Protein AF-A0A1Y1KLH3-F1 (afdb_monomer_lite)

InterPro domains:
  IPR052628 Cilia- and flagella-associated protein 70 [PTHR44314] (50-408)

Structure (mmCIF, N/CA/C/O backbone):
data_AF-A0A1Y1KLH3-F1
#
_entry.id   AF-A0A1Y1KLH3-F1
#
loop_
_atom_site.group_PDB
_atom_site.id
_atom_site.type_symbol
_atom_site.label_atom_id
_atom_site.label_alt_id
_atom_site.label_comp_id
_atom_site.label_asym_id
_atom_site.label_entity_id
_atom_site.label_seq_id
_atom_site.pdbx_PDB_ins_code
_atom_site.Cartn_x
_atom_site.Cartn_y
_atom_site.Cartn_z
_atom_site.occupancy
_atom_site.B_iso_or_equiv
_atom_site.auth_seq_id
_atom_site.auth_comp_id
_atom_site.auth_asym_id
_atom_site.auth_atom_id
_atom_site.pdbx_PDB_model_num
ATOM 1 N N . MET A 1 1 ? 66.910 -2.170 -11.021 1.00 32.34 1 MET A N 1
ATOM 2 C CA . MET A 1 1 ? 67.326 -0.938 -10.334 1.00 32.34 1 MET A CA 1
ATOM 3 C C . MET A 1 1 ? 66.246 0.091 -10.600 1.00 32.34 1 MET A C 1
ATOM 5 O O . MET A 1 1 ? 66.167 0.586 -11.711 1.00 32.34 1 MET A O 1
ATOM 9 N N . ASP A 1 2 ? 65.198 0.108 -9.778 1.00 28.59 2 ASP A N 1
ATOM 10 C CA . ASP A 1 2 ? 65.168 0.787 -8.463 1.00 28.59 2 ASP A CA 1
ATOM 11 C C . ASP A 1 2 ? 64.996 2.300 -8.695 1.00 28.59 2 ASP A C 1
ATOM 13 O O . ASP A 1 2 ? 65.744 2.877 -9.467 1.00 28.59 2 ASP A O 1
ATOM 17 N N . GLN A 1 3 ? 64.039 3.020 -8.113 1.00 29.33 3 GLN A N 1
ATOM 18 C CA . GLN A 1 3 ? 63.493 2.872 -6.771 1.00 29.33 3 GLN A CA 1
ATOM 19 C C . GLN A 1 3 ? 62.225 3.737 -6.612 1.00 29.33 3 GLN A C 1
ATOM 21 O O . GLN A 1 3 ? 62.131 4.836 -7.158 1.00 29.33 3 GLN A O 1
ATOM 26 N N . LEU A 1 4 ? 61.281 3.237 -5.811 1.00 32.41 4 LEU A N 1
ATOM 27 C CA . LEU A 1 4 ? 60.294 4.025 -5.057 1.00 32.41 4 LEU A CA 1
ATOM 28 C C . LEU A 1 4 ? 60.986 5.037 -4.118 1.00 32.41 4 LEU A C 1
ATOM 30 O O . LEU A 1 4 ? 62.151 4.854 -3.768 1.00 32.41 4 LEU A O 1
ATOM 34 N N . PRO A 1 5 ? 60.241 6.038 -3.618 1.00 34.78 5 PRO A N 1
ATOM 35 C CA . PRO A 1 5 ? 59.767 5.963 -2.222 1.00 34.78 5 PRO A CA 1
ATOM 36 C C . PRO A 1 5 ? 58.268 6.346 -2.118 1.00 34.78 5 PRO A C 1
ATOM 38 O O . PRO A 1 5 ? 57.816 7.262 -2.794 1.00 34.78 5 PRO A O 1
ATOM 41 N N . ALA A 1 6 ? 57.374 5.584 -1.460 1.00 30.11 6 ALA A N 1
ATOM 42 C CA . ALA A 1 6 ? 57.171 5.427 -0.002 1.00 30.11 6 ALA A CA 1
ATOM 43 C C . ALA A 1 6 ? 57.087 6.788 0.722 1.00 30.11 6 ALA A C 1
ATOM 45 O O . ALA A 1 6 ? 58.003 7.583 0.603 1.00 30.11 6 ALA A O 1
ATOM 46 N N . ARG A 1 7 ? 56.103 7.164 1.540 1.00 26.94 7 ARG A N 1
ATOM 47 C CA . ARG A 1 7 ? 54.938 6.568 2.218 1.00 26.94 7 ARG A CA 1
ATOM 48 C C . ARG A 1 7 ? 54.179 7.785 2.783 1.00 26.94 7 ARG A C 1
ATOM 50 O O . ARG A 1 7 ? 54.850 8.698 3.250 1.00 26.94 7 ARG A O 1
ATOM 57 N N . LEU A 1 8 ? 52.850 7.761 2.882 1.00 26.52 8 LEU A N 1
ATOM 58 C CA . LEU A 1 8 ? 52.146 8.435 3.983 1.00 26.52 8 LEU A CA 1
ATOM 59 C C . LEU A 1 8 ? 50.804 7.731 4.242 1.00 26.52 8 LEU A C 1
ATOM 61 O O . LEU A 1 8 ? 49.908 7.725 3.407 1.00 26.52 8 LEU A O 1
ATOM 65 N N . SER A 1 9 ? 50.798 7.071 5.403 1.00 26.22 9 SER A N 1
ATOM 66 C CA . SER A 1 9 ? 49.695 6.659 6.281 1.00 26.22 9 SER A CA 1
ATOM 67 C C . SER A 1 9 ? 48.450 5.991 5.688 1.00 26.22 9 SER A C 1
ATOM 69 O O . SER A 1 9 ? 47.533 6.635 5.187 1.00 26.22 9 SER A O 1
ATOM 71 N N . GLN A 1 10 ? 48.382 4.679 5.936 1.00 31.23 10 GLN A N 1
ATOM 72 C CA . GLN A 1 10 ? 47.154 4.000 6.344 1.00 31.23 10 GLN A CA 1
ATOM 73 C C . GLN A 1 10 ? 46.520 4.775 7.507 1.00 31.23 10 GLN A C 1
ATOM 75 O O . GLN A 1 10 ? 47.173 4.926 8.532 1.00 31.23 10 GLN A O 1
ATOM 80 N N . ASP A 1 11 ? 45.314 5.303 7.298 1.00 27.31 11 ASP A N 1
ATOM 81 C CA . ASP A 1 11 ? 44.226 5.409 8.283 1.00 27.31 11 ASP A CA 1
ATOM 82 C C . ASP A 1 11 ? 43.043 6.149 7.638 1.00 27.31 11 ASP A C 1
ATOM 84 O O . ASP A 1 11 ? 42.885 7.358 7.766 1.00 27.31 11 ASP A O 1
ATOM 88 N N . ALA A 1 12 ? 42.227 5.403 6.892 1.00 27.94 12 ALA A N 1
ATOM 89 C CA . ALA A 1 12 ? 40.835 5.744 6.579 1.00 27.94 12 ALA A CA 1
ATOM 90 C C . ALA A 1 12 ? 40.144 4.494 6.011 1.00 27.94 12 ALA A C 1
ATOM 92 O O . ALA A 1 12 ? 39.713 4.446 4.861 1.00 27.94 12 ALA A O 1
ATOM 93 N N . LEU A 1 13 ? 40.102 3.429 6.814 1.00 29.47 13 LEU A N 1
ATOM 94 C CA . LEU A 1 13 ? 39.144 2.355 6.588 1.00 29.47 13 LEU A CA 1
ATOM 95 C C . LEU A 1 13 ? 37.762 2.871 7.019 1.00 29.47 13 LEU A C 1
ATOM 97 O O . LEU A 1 13 ? 37.633 3.420 8.109 1.00 29.47 13 LEU A O 1
ATOM 101 N N . ALA A 1 14 ? 36.760 2.609 6.177 1.00 31.09 14 ALA A N 1
ATOM 102 C CA . ALA A 1 14 ? 35.336 2.927 6.310 1.00 31.09 14 ALA A CA 1
ATOM 103 C C . ALA A 1 14 ? 34.911 4.323 5.828 1.00 31.09 14 ALA A C 1
ATOM 105 O O . ALA A 1 14 ? 34.965 5.297 6.571 1.00 31.09 14 ALA A O 1
ATOM 106 N N . THR A 1 15 ? 34.360 4.391 4.611 1.00 25.42 15 THR A N 1
ATOM 107 C CA . THR A 1 15 ? 33.087 5.091 4.345 1.00 25.42 15 THR A CA 1
ATOM 108 C C . THR A 1 15 ? 32.555 4.785 2.938 1.00 25.42 15 THR A C 1
ATOM 110 O O . THR A 1 15 ? 33.293 4.806 1.963 1.00 25.42 15 THR A O 1
ATOM 113 N N . SER A 1 16 ? 31.261 4.443 2.906 1.00 27.92 16 SER A N 1
ATOM 114 C CA . SER A 1 16 ? 30.306 4.448 1.784 1.00 27.92 16 SER A CA 1
ATOM 115 C C . SER A 1 16 ? 30.758 3.933 0.412 1.00 27.92 16 SER A C 1
ATOM 117 O O . SER A 1 16 ? 31.336 4.659 -0.391 1.00 27.92 16 SER A O 1
ATOM 119 N N . SER A 1 17 ? 30.324 2.718 0.066 1.00 27.53 17 SER A N 1
ATOM 120 C CA . SER A 1 17 ? 30.142 2.328 -1.333 1.00 27.53 17 SER A CA 1
ATOM 121 C C . SER A 1 17 ? 28.955 3.103 -1.924 1.00 27.53 17 SER A C 1
ATOM 123 O O . SER A 1 17 ? 27.822 2.617 -1.925 1.00 27.53 17 SER A O 1
ATOM 125 N N . GLU A 1 18 ? 29.195 4.328 -2.390 1.00 30.38 18 GLU A N 1
ATOM 126 C CA . GLU A 1 18 ? 28.301 4.979 -3.345 1.00 30.38 18 GLU A CA 1
ATOM 127 C C . GLU A 1 18 ? 28.309 4.136 -4.621 1.00 30.38 18 GLU A C 1
ATOM 129 O O . GLU A 1 18 ? 29.316 4.026 -5.317 1.00 30.38 18 GLU A O 1
ATOM 134 N N . THR A 1 19 ? 27.193 3.461 -4.891 1.00 28.53 19 THR A N 1
ATOM 135 C CA . THR A 1 19 ? 26.991 2.792 -6.175 1.00 28.53 19 THR A CA 1
ATOM 136 C C . THR A 1 19 ? 26.714 3.894 -7.187 1.00 28.53 19 THR A C 1
ATOM 138 O O . THR A 1 19 ? 25.603 4.414 -7.259 1.00 28.53 19 THR A O 1
ATOM 141 N N . THR A 1 20 ? 27.749 4.317 -7.910 1.00 26.41 20 THR A N 1
ATOM 142 C CA . THR A 1 20 ? 27.606 5.214 -9.054 1.00 26.41 20 THR A CA 1
ATOM 143 C C . THR A 1 20 ? 26.758 4.490 -10.096 1.00 26.41 20 THR A C 1
ATOM 145 O O . THR A 1 20 ? 27.135 3.423 -10.576 1.00 26.41 20 THR A O 1
ATOM 148 N N . ILE A 1 21 ? 25.577 5.029 -10.402 1.00 34.28 21 ILE A N 1
ATOM 149 C CA . ILE A 1 21 ? 24.768 4.546 -11.521 1.00 34.28 21 ILE A CA 1
ATOM 150 C C . ILE A 1 21 ? 25.552 4.900 -12.786 1.00 34.28 21 ILE A C 1
ATOM 152 O O . ILE A 1 21 ? 25.691 6.079 -13.118 1.00 34.28 21 ILE A O 1
ATOM 156 N N . ASN A 1 22 ? 26.118 3.885 -13.441 1.00 31.39 22 ASN A N 1
ATOM 157 C CA . ASN A 1 22 ? 26.704 4.041 -14.766 1.00 31.39 22 ASN A CA 1
ATOM 158 C C . ASN A 1 22 ? 25.605 4.493 -15.739 1.00 31.39 22 ASN A C 1
ATOM 160 O O . ASN A 1 22 ? 24.444 4.109 -15.596 1.00 31.39 22 ASN A O 1
ATOM 164 N N . LEU A 1 23 ? 25.996 5.375 -16.655 1.00 33.44 23 LEU A N 1
ATOM 165 C CA . LEU A 1 23 ? 25.188 6.086 -17.647 1.00 33.44 23 LEU A CA 1
ATOM 166 C C . LEU A 1 23 ? 23.899 5.341 -18.064 1.00 33.44 23 LEU A C 1
ATOM 168 O O . LEU A 1 23 ? 23.960 4.268 -18.655 1.00 33.44 23 LEU A O 1
ATOM 172 N N . ILE A 1 24 ? 22.731 5.931 -17.780 1.00 41.59 24 ILE A N 1
ATOM 173 C CA . ILE A 1 24 ? 21.457 5.497 -18.370 1.00 41.59 24 ILE A CA 1
ATOM 174 C C . ILE A 1 24 ? 21.301 6.261 -19.682 1.00 41.59 24 ILE A C 1
ATOM 176 O O . ILE A 1 24 ? 21.018 7.462 -19.668 1.00 41.59 24 ILE A O 1
ATOM 180 N N . GLU A 1 25 ? 21.476 5.582 -20.811 1.00 38.91 25 GLU A N 1
ATOM 181 C CA . GLU A 1 25 ? 21.142 6.165 -22.107 1.00 38.91 25 GLU A CA 1
ATOM 182 C C . GLU A 1 25 ? 19.644 5.985 -22.374 1.00 38.91 25 GLU A C 1
ATOM 184 O O . GLU A 1 25 ? 19.111 4.873 -22.353 1.00 38.91 25 GLU A O 1
ATOM 189 N N . VAL A 1 26 ? 18.946 7.105 -22.580 1.00 40.72 26 VAL A N 1
ATOM 190 C CA . VAL A 1 26 ? 17.508 7.142 -22.865 1.00 40.72 26 VAL A CA 1
ATOM 191 C C . VAL A 1 26 ? 17.317 7.650 -24.287 1.00 40.72 26 VAL A C 1
ATOM 193 O O . VAL A 1 26 ? 17.468 8.844 -24.555 1.00 40.72 26 VAL A O 1
ATOM 196 N N . PHE A 1 27 ? 16.951 6.757 -25.203 1.00 32.97 27 PHE A N 1
ATOM 197 C CA . PHE A 1 27 ? 16.643 7.128 -26.582 1.00 32.97 27 PHE A CA 1
ATOM 198 C C . PHE A 1 27 ? 15.132 7.280 -26.749 1.00 32.97 27 PHE A C 1
ATOM 200 O O . PHE A 1 27 ? 14.382 6.318 -26.594 1.00 32.97 27 PHE A O 1
ATOM 207 N N . ALA A 1 28 ? 14.673 8.488 -27.086 1.00 37.94 28 ALA A N 1
ATOM 208 C CA . ALA A 1 28 ? 13.273 8.757 -27.403 1.00 37.94 28 ALA A CA 1
ATOM 209 C C . ALA A 1 28 ? 13.101 8.954 -28.915 1.00 37.94 28 ALA A C 1
ATOM 211 O O . ALA A 1 28 ? 13.566 9.947 -29.481 1.00 37.94 28 ALA A O 1
ATOM 212 N N . LYS A 1 29 ? 12.400 8.032 -29.585 1.00 33.22 29 LYS A N 1
ATOM 213 C CA . LYS A 1 29 ? 12.026 8.201 -30.998 1.00 33.22 29 LYS A CA 1
ATOM 214 C C . LYS A 1 29 ? 10.628 8.808 -31.081 1.00 33.22 29 LYS A C 1
ATOM 216 O O . LYS A 1 29 ? 9.648 8.205 -30.653 1.00 33.22 29 LYS A O 1
ATOM 221 N N . ARG A 1 30 ? 10.527 10.009 -31.657 1.00 37.06 30 ARG A N 1
ATOM 222 C CA . ARG A 1 30 ? 9.249 10.695 -31.891 1.00 37.06 30 ARG A CA 1
ATOM 223 C C . ARG A 1 30 ? 8.631 10.194 -33.197 1.00 37.06 30 ARG A C 1
ATOM 225 O O . ARG A 1 30 ? 9.061 10.594 -34.274 1.00 37.06 30 ARG A O 1
ATOM 232 N N . THR A 1 31 ? 7.623 9.334 -33.123 1.00 34.75 31 THR A N 1
ATOM 233 C CA . THR A 1 31 ? 6.789 8.979 -34.282 1.00 34.75 31 THR A CA 1
ATOM 234 C C . THR A 1 31 ? 5.612 9.945 -34.351 1.00 34.75 31 THR A C 1
ATOM 236 O O . THR A 1 31 ? 4.613 9.770 -33.664 1.00 34.75 31 THR A O 1
ATOM 239 N N . PHE A 1 32 ? 5.756 11.009 -35.140 1.00 34.28 32 PHE A N 1
ATOM 240 C CA . PHE A 1 32 ? 4.651 11.903 -35.488 1.00 34.28 32 PHE A CA 1
ATOM 241 C C . PHE A 1 32 ? 4.215 11.554 -36.911 1.00 34.28 32 PHE A C 1
ATOM 243 O O . PHE A 1 32 ? 4.835 12.006 -37.873 1.00 34.28 32 PHE A O 1
ATOM 250 N N . ASP A 1 33 ? 3.190 10.716 -37.055 1.00 35.91 33 ASP A N 1
ATOM 251 C CA . ASP A 1 33 ? 2.616 10.450 -38.371 1.00 35.91 33 ASP A CA 1
ATOM 252 C C . ASP A 1 33 ? 1.603 11.550 -38.713 1.00 35.91 33 ASP A C 1
ATOM 254 O O . ASP A 1 33 ? 0.458 11.553 -38.267 1.00 35.91 33 ASP A O 1
ATOM 258 N N . ARG A 1 34 ? 2.061 12.553 -39.468 1.00 37.28 34 ARG A N 1
ATOM 259 C CA . ARG A 1 34 ? 1.214 13.658 -39.946 1.00 37.28 34 ARG A CA 1
ATOM 260 C C . ARG A 1 34 ? 0.210 13.222 -41.016 1.00 37.28 34 ARG A C 1
ATOM 262 O O . ARG A 1 34 ? -0.675 14.008 -41.343 1.00 37.28 34 ARG A O 1
ATOM 269 N N . SER A 1 35 ? 0.332 12.015 -41.572 1.00 36.53 35 SER A N 1
ATOM 270 C CA . SER A 1 35 ? -0.517 11.573 -42.683 1.00 36.53 35 SER A CA 1
ATOM 271 C C . SER A 1 35 ? -1.963 11.266 -42.269 1.00 36.53 35 SER A C 1
ATOM 273 O O . SER A 1 35 ? -2.850 11.289 -43.116 1.00 36.53 35 SER A O 1
ATOM 275 N N . ALA A 1 36 ? -2.231 11.087 -40.970 1.00 37.06 36 ALA A N 1
ATOM 276 C CA . ALA A 1 36 ? -3.568 10.801 -40.444 1.00 37.06 36 ALA A CA 1
ATOM 277 C C . ALA A 1 36 ? -4.489 12.036 -40.298 1.00 37.06 36 ALA A C 1
ATOM 279 O O . ALA A 1 36 ? -5.668 11.877 -39.999 1.00 37.06 36 ALA A O 1
ATOM 280 N N . PHE A 1 37 ? -3.984 13.259 -40.517 1.00 35.78 37 PHE A N 1
ATOM 281 C CA . PHE A 1 37 ? -4.753 14.509 -40.357 1.00 35.78 37 PHE A CA 1
ATOM 282 C C . PHE A 1 37 ? -5.244 15.134 -41.671 1.00 35.78 37 PHE A C 1
ATOM 284 O O . PHE A 1 37 ? -5.749 16.255 -41.665 1.00 35.78 37 PHE A O 1
ATOM 291 N N . VAL A 1 38 ? -5.135 14.433 -42.801 1.00 32.75 38 VAL A N 1
ATOM 292 C CA . VAL A 1 38 ? -5.710 14.906 -44.067 1.00 32.75 38 VAL A CA 1
ATOM 293 C C . VAL A 1 38 ? -7.005 14.150 -44.338 1.00 32.75 38 VAL A C 1
ATOM 295 O O . VAL A 1 38 ? -7.015 13.143 -45.038 1.00 32.75 38 VAL A O 1
ATOM 298 N N . THR A 1 39 ? -8.115 14.648 -43.797 1.00 31.14 39 THR A N 1
ATOM 299 C CA . THR A 1 39 ? -9.421 14.440 -44.430 1.00 31.14 39 THR A CA 1
ATOM 300 C C . THR A 1 39 ? -9.642 15.596 -45.409 1.00 31.14 39 THR A C 1
ATOM 302 O O . THR A 1 39 ? -9.711 16.753 -44.989 1.00 31.14 39 THR A O 1
ATOM 305 N N . PRO A 1 40 ? -9.672 15.342 -46.728 1.00 39.19 40 PRO A N 1
ATOM 306 C CA . PRO A 1 40 ? -10.106 16.341 -47.684 1.00 39.19 40 PRO A CA 1
ATOM 307 C C . PRO A 1 40 ? -11.640 16.407 -47.657 1.00 39.19 40 PRO A C 1
ATOM 309 O O . PRO A 1 40 ? -12.305 15.394 -47.476 1.00 39.19 40 PRO A O 1
ATOM 312 N N . GLU A 1 41 ? -12.173 17.604 -47.891 1.00 40.66 41 GLU A N 1
ATOM 313 C CA . GLU A 1 41 ? -13.590 17.882 -48.167 1.00 40.66 41 GLU A CA 1
ATOM 314 C C . GLU A 1 41 ? -14.547 17.912 -46.968 1.00 40.66 41 GLU A C 1
ATOM 316 O O . GLU A 1 41 ? -15.240 16.954 -46.657 1.00 40.66 41 GLU A O 1
ATOM 321 N N . CYS A 1 42 ? -14.696 19.102 -46.387 1.00 31.67 42 CYS A N 1
ATOM 322 C CA . CYS A 1 42 ? -16.004 19.738 -46.207 1.00 31.67 42 CYS A CA 1
ATOM 323 C C . CYS A 1 42 ? -15.769 21.176 -45.749 1.00 31.67 42 CYS A C 1
ATOM 325 O O . CYS A 1 42 ? -15.342 21.380 -44.628 1.00 31.67 42 CYS A O 1
ATOM 327 N N . TYR A 1 43 ? -15.962 22.146 -46.643 1.00 30.94 43 TYR A N 1
ATOM 328 C CA . TYR A 1 43 ? -16.496 23.495 -46.395 1.00 30.94 43 TYR A CA 1
ATOM 329 C C . TYR A 1 43 ? -16.278 24.310 -47.674 1.00 30.94 43 TYR A C 1
ATOM 331 O O . TYR A 1 43 ? -15.215 24.876 -47.925 1.00 30.94 43 TYR A O 1
ATOM 339 N N . GLN A 1 44 ? -17.304 24.334 -48.525 1.00 33.78 44 GLN A N 1
ATOM 340 C CA . GLN A 1 44 ? -17.384 25.287 -49.626 1.00 33.78 44 GLN A CA 1
ATOM 341 C C . GLN A 1 44 ? -17.462 26.702 -49.037 1.00 33.78 44 GLN A C 1
ATOM 343 O O . GLN A 1 44 ? -18.360 27.014 -48.257 1.00 33.78 44 GLN A O 1
ATOM 348 N N . SER A 1 45 ? -16.505 27.555 -49.395 1.00 31.69 45 SER A N 1
ATOM 349 C CA . SER A 1 45 ? -16.466 28.957 -48.976 1.00 31.69 45 SER A CA 1
ATOM 350 C C . SER A 1 45 ? -17.485 29.802 -49.751 1.00 31.69 45 SER A C 1
ATOM 352 O O . SER A 1 45 ? -17.523 29.712 -50.982 1.00 31.69 45 SER A O 1
ATOM 354 N N . PRO A 1 46 ? -18.197 30.750 -49.117 1.00 36.03 46 PRO A N 1
ATOM 355 C CA . PRO A 1 46 ? -18.645 31.944 -49.802 1.00 36.03 46 PRO A CA 1
ATOM 356 C C . PRO A 1 46 ? -17.559 33.024 -49.709 1.00 36.03 46 PRO A C 1
ATOM 358 O O . PRO A 1 46 ? -17.141 33.452 -48.639 1.00 36.03 46 PRO A O 1
ATOM 361 N N . ARG A 1 47 ? -17.105 33.418 -50.896 1.00 37.41 47 ARG A N 1
ATOM 362 C CA . ARG A 1 47 ? -16.429 34.661 -51.294 1.00 37.41 47 ARG A CA 1
ATOM 363 C C . ARG A 1 47 ? -16.229 35.738 -50.210 1.00 37.41 47 ARG A C 1
ATOM 365 O O . ARG A 1 47 ? -17.177 36.389 -49.792 1.00 37.41 47 ARG A O 1
ATOM 372 N N . GLY A 1 48 ? -14.954 36.084 -50.017 1.00 38.66 48 GLY A N 1
ATOM 373 C CA . GLY A 1 48 ? -14.503 37.477 -50.009 1.00 38.66 48 GLY A CA 1
ATOM 374 C C . GLY A 1 48 ? -14.339 38.153 -48.650 1.00 38.66 48 GLY A C 1
ATOM 375 O O . GLY A 1 48 ? -15.218 38.885 -48.219 1.00 38.66 48 GLY A O 1
ATOM 376 N N . SER A 1 49 ? -13.140 38.065 -48.079 1.00 32.22 49 SER A N 1
ATOM 377 C CA . SER A 1 49 ? -12.497 39.167 -47.351 1.00 32.22 49 SER A CA 1
ATOM 378 C C . SER A 1 49 ? -11.011 38.847 -47.145 1.00 32.22 49 SER A C 1
ATOM 380 O O . SER A 1 49 ? -10.575 37.703 -47.243 1.00 32.22 49 SER A O 1
ATOM 382 N N . LYS A 1 50 ? -10.216 39.909 -47.030 1.00 35.06 50 LYS A N 1
ATOM 383 C CA . LYS A 1 50 ? -8.756 39.956 -47.168 1.00 35.06 50 LYS A CA 1
ATOM 384 C C . LYS A 1 50 ? -8.038 39.000 -46.208 1.00 35.06 50 LYS A C 1
ATOM 386 O O . LYS A 1 50 ? -8.389 38.922 -45.039 1.00 35.06 50 LYS A O 1
ATOM 391 N N . SER A 1 51 ? -6.987 38.342 -46.700 1.00 37.47 51 SER A N 1
ATOM 392 C CA . SER A 1 51 ? -6.082 37.543 -45.875 1.00 37.47 51 SER A CA 1
ATOM 393 C C . SER A 1 51 ? -5.295 38.449 -44.924 1.00 37.47 51 SER A C 1
ATOM 395 O O . SER A 1 51 ? -4.261 39.010 -45.296 1.00 37.47 51 SER A O 1
ATOM 397 N N . GLU A 1 52 ? -5.754 38.580 -43.688 1.00 36.22 52 GLU A N 1
ATOM 398 C CA . GLU A 1 52 ? -4.843 38.855 -42.586 1.00 36.22 52 GLU A CA 1
ATOM 399 C C . GLU A 1 52 ? -4.109 37.550 -42.289 1.00 36.22 52 GLU A C 1
ATOM 401 O O . GLU A 1 52 ? -4.685 36.575 -41.810 1.00 36.22 52 GLU A O 1
ATOM 406 N N . LYS A 1 53 ? -2.820 37.508 -42.641 1.00 38.50 53 LYS A N 1
ATOM 407 C CA . LYS A 1 53 ? -1.903 36.526 -42.070 1.00 38.50 53 LYS A CA 1
ATOM 408 C C . LYS A 1 53 ? -1.847 36.811 -40.571 1.00 38.50 53 LYS A C 1
ATOM 410 O O . LYS A 1 53 ? -1.056 37.645 -40.140 1.00 38.50 53 LYS A O 1
ATOM 415 N N . SER A 1 54 ? -2.685 36.145 -39.780 1.00 39.53 54 SER A N 1
ATOM 416 C CA . SER A 1 54 ? -2.435 36.032 -38.350 1.00 39.53 54 SER A CA 1
ATOM 417 C C . SER A 1 54 ? -1.237 35.097 -38.196 1.00 39.53 54 SER A C 1
ATOM 419 O O . SER A 1 54 ? -1.378 33.876 -38.117 1.00 39.53 54 SER A O 1
ATOM 421 N N . GLU A 1 55 ? -0.034 35.662 -38.236 1.00 39.16 55 GLU A N 1
ATOM 422 C CA . GLU A 1 55 ? 1.130 35.008 -37.656 1.00 39.16 55 GLU A CA 1
ATOM 423 C C . GLU A 1 55 ? 0.826 34.863 -36.166 1.00 39.16 55 GLU A C 1
ATOM 425 O O . GLU A 1 55 ? 0.991 35.796 -35.384 1.00 39.16 55 GLU A O 1
ATOM 430 N N . THR A 1 56 ? 0.289 33.705 -35.775 1.00 44.69 56 THR A N 1
ATOM 431 C CA . THR A 1 56 ? 0.247 33.316 -34.369 1.00 44.69 56 THR A CA 1
ATOM 432 C C . THR A 1 56 ? 1.685 33.401 -33.870 1.00 44.69 56 THR A C 1
ATOM 434 O O . THR A 1 56 ? 2.535 32.704 -34.440 1.00 44.69 56 THR A O 1
ATOM 437 N N . PRO A 1 57 ? 1.994 34.256 -32.879 1.00 48.78 57 PRO A N 1
ATOM 438 C CA . PRO A 1 57 ? 3.351 34.383 -32.385 1.00 48.78 57 PRO A CA 1
ATOM 439 C C . PRO A 1 57 ? 3.797 32.996 -31.945 1.00 48.78 57 PRO A C 1
ATOM 441 O O . PRO A 1 57 ? 3.112 32.360 -31.140 1.00 48.78 57 PRO A O 1
ATOM 444 N N . PHE A 1 58 ? 4.905 32.500 -32.498 1.00 50.25 58 PHE A N 1
ATOM 445 C CA . PHE A 1 58 ? 5.519 31.305 -31.941 1.00 50.25 58 PHE A CA 1
ATOM 446 C C . PHE A 1 58 ? 5.746 31.582 -30.452 1.00 50.25 58 PHE A C 1
ATOM 448 O O . PHE A 1 58 ? 6.340 32.614 -30.123 1.00 50.25 58 PHE A O 1
ATOM 455 N N . PRO A 1 59 ? 5.228 30.732 -29.553 1.00 56.31 59 PRO A N 1
ATOM 456 C CA . PRO A 1 59 ? 5.365 30.966 -28.130 1.00 56.31 59 PRO A CA 1
ATOM 457 C C . PRO A 1 59 ? 6.848 31.101 -27.800 1.00 56.31 59 PRO A C 1
ATOM 459 O O . PRO A 1 59 ? 7.682 30.305 -28.238 1.00 56.31 59 PRO A O 1
ATOM 462 N N . ALA A 1 60 ? 7.172 32.173 -27.084 1.00 58.59 60 ALA A N 1
ATOM 463 C CA . ALA A 1 60 ? 8.529 32.528 -26.715 1.00 58.59 60 ALA A CA 1
ATOM 464 C C . ALA A 1 60 ? 9.026 31.578 -25.614 1.00 58.59 60 ALA A C 1
ATOM 466 O O . ALA A 1 60 ? 9.028 31.921 -24.437 1.00 58.59 60 ALA A O 1
ATOM 467 N N . GLY A 1 61 ? 9.402 30.359 -25.997 1.00 67.12 61 GLY A N 1
ATOM 468 C CA . GLY A 1 61 ? 9.971 29.363 -25.095 1.00 67.12 61 GLY A CA 1
ATOM 469 C C . GLY A 1 61 ? 9.401 27.956 -25.284 1.00 67.12 61 GLY A C 1
ATOM 470 O O . GLY A 1 61 ? 8.437 27.758 -26.027 1.00 67.12 61 GLY A O 1
ATOM 471 N N . PRO A 1 62 ? 10.014 26.952 -24.637 1.00 75.75 62 PRO A N 1
ATOM 472 C CA . PRO A 1 62 ? 9.512 25.585 -24.669 1.00 75.75 62 PRO A CA 1
ATOM 473 C C . PRO A 1 62 ? 8.101 25.518 -24.065 1.00 75.75 62 PRO A C 1
ATOM 475 O O . PRO A 1 62 ? 7.877 25.979 -22.949 1.00 75.75 62 PRO A O 1
ATOM 478 N N . ILE A 1 63 ? 7.156 24.926 -24.800 1.00 72.56 63 ILE A N 1
ATOM 479 C CA . ILE A 1 63 ? 5.804 24.637 -24.303 1.00 72.56 63 ILE A CA 1
ATOM 480 C C . ILE A 1 63 ? 5.812 23.254 -23.649 1.00 72.56 63 ILE A C 1
ATOM 482 O O . ILE A 1 63 ? 6.258 22.282 -24.268 1.00 72.56 63 ILE A O 1
ATOM 486 N N . LEU A 1 64 ? 5.269 23.141 -22.436 1.00 74.56 64 LEU A N 1
ATOM 487 C CA . LEU A 1 64 ? 4.995 21.847 -21.817 1.00 74.56 64 LEU A CA 1
ATOM 488 C C . LEU A 1 64 ? 3.876 21.134 -22.592 1.00 74.56 64 LEU A C 1
ATOM 490 O O . LEU A 1 64 ? 2.720 21.542 -22.552 1.00 74.56 64 LEU A O 1
ATOM 494 N N . LEU A 1 65 ? 4.223 20.061 -23.307 1.00 75.38 65 LEU A N 1
ATOM 495 C CA . LEU A 1 65 ? 3.242 19.241 -24.034 1.00 75.38 65 LEU A CA 1
ATOM 496 C C . LEU A 1 65 ? 2.495 18.259 -23.121 1.00 75.38 65 LEU A C 1
ATOM 498 O O . LEU A 1 65 ? 1.416 17.794 -23.482 1.00 75.38 65 LEU A O 1
ATOM 502 N N . GLY A 1 66 ? 3.082 17.932 -21.970 1.00 77.81 66 GLY A N 1
ATOM 503 C CA . GLY A 1 66 ? 2.547 16.997 -20.990 1.00 77.81 66 GLY A CA 1
ATOM 504 C C . GLY A 1 66 ? 3.651 16.242 -20.254 1.00 77.81 66 GLY A C 1
ATOM 505 O O . GLY A 1 66 ? 4.837 16.542 -20.401 1.00 77.81 66 GLY A O 1
ATOM 506 N N . SER A 1 67 ? 3.246 15.242 -19.480 1.00 79.31 67 SER A N 1
ATOM 507 C CA . SER A 1 67 ? 4.115 14.388 -18.672 1.00 79.31 67 SER A CA 1
ATOM 508 C C . SER A 1 67 ? 3.858 12.912 -18.974 1.00 79.31 67 SER A C 1
ATOM 510 O O . SER A 1 67 ? 2.748 12.524 -19.338 1.00 79.31 67 SER A O 1
ATOM 512 N N . ALA A 1 68 ? 4.887 12.082 -18.835 1.00 80.38 68 ALA A N 1
ATOM 513 C CA . ALA A 1 68 ? 4.773 10.632 -18.931 1.00 80.38 68 ALA A CA 1
ATOM 514 C C . ALA A 1 68 ? 5.690 9.972 -17.896 1.00 80.38 68 ALA A C 1
ATOM 516 O O . ALA A 1 68 ? 6.656 10.585 -17.439 1.00 80.38 68 ALA A O 1
ATOM 517 N N . GLN A 1 69 ? 5.396 8.725 -17.532 1.00 82.69 69 GLN A N 1
ATOM 518 C CA . GLN A 1 69 ? 6.130 8.004 -16.495 1.00 82.69 69 GLN A CA 1
ATOM 519 C C . GLN A 1 69 ? 6.846 6.780 -17.055 1.00 82.69 69 GLN A C 1
ATOM 521 O O . GLN A 1 69 ? 6.206 5.837 -17.512 1.00 82.69 69 GLN A O 1
ATOM 526 N N . LEU A 1 70 ? 8.173 6.783 -16.965 1.00 86.44 70 LEU A N 1
ATOM 527 C CA . LEU A 1 70 ? 9.019 5.646 -17.316 1.00 86.44 70 LEU A CA 1
ATOM 528 C C . LEU A 1 70 ? 9.195 4.733 -16.094 1.00 86.44 70 LEU A C 1
ATOM 530 O O . LEU A 1 70 ? 9.646 5.190 -15.043 1.00 86.44 70 LEU A O 1
ATOM 534 N N . ASP A 1 71 ? 8.837 3.452 -16.220 1.00 86.19 71 ASP A N 1
ATOM 535 C CA . ASP A 1 71 ? 8.956 2.482 -15.128 1.00 86.19 71 ASP A CA 1
ATOM 536 C C . ASP A 1 71 ? 10.209 1.621 -15.313 1.00 86.19 71 ASP A C 1
ATOM 538 O O . ASP A 1 71 ? 10.272 0.770 -16.196 1.00 86.19 71 ASP A O 1
ATOM 542 N N . PHE A 1 72 ? 11.202 1.806 -14.443 1.00 86.81 72 PHE A N 1
ATOM 543 C CA . PHE A 1 72 ? 12.451 1.044 -14.485 1.00 86.81 72 PHE A CA 1
ATOM 544 C C . PHE A 1 72 ? 12.352 -0.361 -13.883 1.00 86.81 72 PHE A C 1
ATOM 546 O O . PHE A 1 72 ? 13.353 -1.073 -13.873 1.00 86.81 72 PHE A O 1
ATOM 553 N N . LEU A 1 73 ? 11.177 -0.804 -13.416 1.00 86.12 73 LEU A N 1
ATOM 554 C CA . LEU A 1 73 ? 10.972 -2.161 -12.896 1.00 86.12 73 LEU A CA 1
ATOM 555 C C . LEU A 1 73 ? 11.613 -3.278 -13.742 1.00 86.12 73 LEU A C 1
ATOM 557 O O . LEU A 1 73 ? 12.232 -4.150 -13.133 1.00 86.12 73 LEU A O 1
ATOM 561 N N . PRO A 1 74 ? 11.527 -3.289 -15.092 1.00 86.94 74 PRO A N 1
ATOM 562 C CA . PRO A 1 74 ? 12.109 -4.362 -15.902 1.00 86.94 74 PRO A CA 1
ATOM 563 C C . PRO A 1 74 ? 13.607 -4.544 -15.664 1.00 86.94 74 PRO A C 1
ATOM 565 O O . PRO A 1 74 ? 14.100 -5.672 -15.677 1.00 86.94 74 PRO A O 1
ATOM 568 N N . LEU A 1 75 ? 14.308 -3.450 -15.374 1.00 82.56 75 LEU A N 1
ATOM 569 C CA . LEU A 1 75 ? 15.722 -3.484 -15.052 1.00 82.56 75 LEU A CA 1
ATOM 570 C C . LEU A 1 75 ? 15.956 -4.276 -13.762 1.00 82.56 75 LEU A C 1
ATOM 572 O O . LEU A 1 75 ? 16.724 -5.232 -13.736 1.00 82.56 75 LEU A O 1
ATOM 576 N N . PHE A 1 76 ? 15.178 -3.982 -12.720 1.00 78.44 76 PHE A N 1
ATOM 577 C CA . PHE A 1 76 ? 15.199 -4.704 -11.442 1.00 78.44 76 PHE A CA 1
ATOM 578 C C . PHE A 1 76 ? 14.761 -6.169 -11.530 1.00 78.44 76 PHE A C 1
ATOM 580 O O . PHE A 1 76 ? 15.049 -6.957 -10.630 1.00 78.44 76 PHE A O 1
ATOM 587 N N . GLN A 1 77 ? 14.101 -6.556 -12.618 1.00 80.38 77 GLN A N 1
ATOM 588 C CA . GLN A 1 77 ? 13.782 -7.950 -12.922 1.00 80.38 77 GLN A CA 1
ATOM 589 C C . GLN A 1 77 ? 14.936 -8.687 -13.620 1.00 80.38 77 GLN A C 1
ATOM 591 O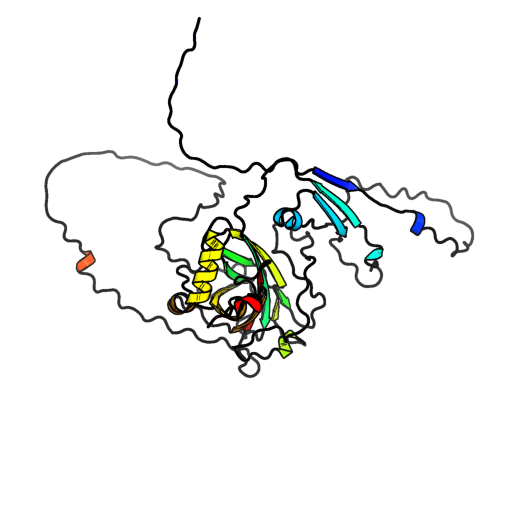 O . GLN A 1 77 ? 14.794 -9.868 -13.933 1.00 80.38 77 GLN A O 1
ATOM 596 N N . GLY A 1 78 ? 16.073 -8.018 -13.833 1.00 78.31 78 GLY A N 1
ATOM 597 C CA . GLY A 1 78 ? 17.278 -8.576 -14.441 1.00 78.31 78 GLY A CA 1
ATOM 598 C C . GLY A 1 78 ? 17.402 -8.317 -15.939 1.00 78.31 78 GLY A C 1
ATOM 599 O O . GLY A 1 78 ? 18.239 -8.947 -16.578 1.00 78.31 78 GLY A O 1
ATOM 600 N N . ARG A 1 79 ? 16.581 -7.432 -16.519 1.00 82.50 79 ARG A N 1
ATOM 601 C CA . ARG A 1 79 ? 16.790 -6.986 -17.902 1.00 82.50 79 ARG A CA 1
ATOM 602 C C . ARG A 1 79 ? 17.851 -5.891 -17.926 1.00 82.50 79 ARG A C 1
ATOM 604 O O . ARG A 1 79 ? 17.849 -5.010 -17.078 1.00 82.50 79 ARG A O 1
ATOM 611 N N . GLU A 1 80 ? 18.728 -5.926 -18.913 1.00 82.81 80 GLU A N 1
ATOM 612 C CA . GLU A 1 80 ? 19.728 -4.869 -19.134 1.00 82.81 80 GLU A CA 1
ATOM 613 C C . GLU A 1 80 ? 19.214 -3.822 -20.127 1.00 82.81 80 GLU A C 1
ATOM 615 O O . GLU A 1 80 ? 19.535 -2.641 -20.022 1.00 82.81 80 GLU A O 1
ATOM 620 N N . ILE A 1 81 ? 18.338 -4.259 -21.039 1.00 87.44 81 ILE A N 1
ATOM 621 C CA . ILE A 1 81 ? 17.718 -3.432 -22.071 1.00 87.44 81 ILE A CA 1
ATOM 622 C C . ILE A 1 81 ? 16.209 -3.661 -22.056 1.00 87.44 81 ILE A C 1
ATOM 624 O O . ILE A 1 81 ? 15.737 -4.804 -21.993 1.00 87.44 81 ILE A O 1
ATOM 628 N N . PHE A 1 82 ? 15.432 -2.580 -22.126 1.00 89.69 82 PHE A N 1
ATOM 629 C CA . PHE A 1 82 ? 13.997 -2.662 -22.385 1.00 89.69 82 PHE A CA 1
ATOM 630 C C . PHE A 1 82 ? 13.473 -1.434 -23.128 1.00 89.69 82 PHE A C 1
ATOM 632 O O . PHE A 1 82 ? 13.990 -0.327 -23.000 1.00 89.69 82 PHE A O 1
ATOM 639 N N . THR A 1 83 ? 12.387 -1.638 -23.868 1.00 89.75 83 THR A N 1
ATOM 640 C CA . THR A 1 83 ? 11.652 -0.575 -24.554 1.00 89.75 83 THR A CA 1
ATOM 641 C C . THR A 1 83 ? 10.280 -0.402 -23.905 1.00 89.75 83 THR A C 1
ATOM 643 O O . THR A 1 83 ? 9.609 -1.392 -23.598 1.00 89.75 83 THR A O 1
ATOM 646 N N . GLN A 1 84 ? 9.837 0.841 -23.718 1.00 88.19 84 GLN A N 1
ATOM 647 C CA . GLN A 1 84 ? 8.521 1.178 -23.185 1.00 88.19 84 GLN A CA 1
ATOM 648 C C . GLN A 1 84 ? 7.835 2.258 -24.033 1.00 88.19 84 GLN A C 1
ATOM 650 O O . GLN A 1 84 ? 8.445 3.241 -24.449 1.00 88.19 84 GLN A O 1
ATOM 655 N N . SER A 1 85 ? 6.538 2.061 -24.267 1.00 86.62 85 SER A N 1
ATOM 656 C CA . SER A 1 85 ? 5.644 3.029 -24.905 1.00 86.62 85 SER A CA 1
ATOM 657 C C . SER A 1 85 ? 5.020 3.914 -23.824 1.00 86.62 85 SER A C 1
ATOM 659 O O . SER A 1 85 ? 4.299 3.409 -22.964 1.00 86.62 85 SER A O 1
ATOM 661 N N . LEU A 1 86 ? 5.310 5.214 -23.839 1.00 85.00 86 LEU A N 1
ATOM 662 C CA . LEU A 1 86 ? 4.898 6.183 -22.824 1.00 85.00 86 LEU A CA 1
ATOM 663 C C . LEU A 1 86 ? 3.870 7.166 -23.382 1.00 85.00 86 LEU A C 1
ATOM 665 O O . LEU A 1 86 ? 4.200 8.034 -24.189 1.00 85.00 86 LEU A O 1
ATOM 669 N N . LEU A 1 87 ? 2.632 7.055 -22.917 1.00 81.94 87 LEU A N 1
ATOM 670 C CA . LEU A 1 87 ? 1.570 8.004 -23.231 1.00 81.94 87 LEU A CA 1
ATOM 671 C C . LEU A 1 87 ? 1.874 9.362 -22.577 1.00 81.94 87 LEU A C 1
ATOM 673 O O . LEU A 1 87 ? 2.159 9.420 -21.381 1.00 81.94 87 LEU A O 1
ATOM 677 N N . ILE A 1 88 ? 1.815 10.451 -23.341 1.00 81.19 88 ILE A N 1
ATOM 678 C CA . ILE A 1 88 ? 1.976 11.803 -22.802 1.00 81.19 88 ILE A CA 1
ATOM 679 C C . ILE A 1 88 ? 0.609 12.305 -22.335 1.00 81.19 88 ILE A C 1
ATOM 681 O O . ILE A 1 88 ? -0.291 12.540 -23.141 1.00 81.19 88 ILE A O 1
ATOM 685 N N . HIS A 1 89 ? 0.484 12.513 -21.029 1.00 75.94 89 HIS A N 1
ATOM 686 C CA . HIS A 1 89 ? -0.701 13.072 -20.395 1.00 75.94 89 HIS A CA 1
ATOM 687 C C . HIS A 1 89 ? -0.561 14.585 -20.244 1.00 75.94 89 HIS A C 1
ATOM 689 O O . HIS A 1 89 ? 0.461 15.080 -19.762 1.00 75.94 89 HIS A O 1
ATOM 695 N N . LYS A 1 90 ? -1.599 15.329 -20.625 1.00 72.38 90 LYS A N 1
ATOM 696 C CA . LYS A 1 90 ? -1.698 16.763 -20.332 1.00 72.38 90 LYS A CA 1
ATOM 697 C C . LYS A 1 90 ? -2.135 16.966 -18.877 1.00 72.38 90 LYS A C 1
ATOM 699 O O . LYS A 1 90 ? -2.847 16.128 -18.334 1.00 72.38 90 LYS A O 1
ATOM 704 N N . SER A 1 91 ? -1.691 18.067 -18.267 1.00 57.81 91 SER A N 1
ATOM 705 C CA . SER A 1 91 ? -2.059 18.449 -16.890 1.00 57.81 91 SER A CA 1
ATOM 706 C C . SER A 1 91 ? -3.572 18.689 -16.752 1.00 57.81 91 SER A C 1
ATOM 708 O O . SER A 1 91 ? -4.186 18.321 -15.754 1.00 57.81 91 SER A O 1
ATOM 710 N N . GLU A 1 92 ? -4.197 19.210 -17.808 1.00 59.12 92 GLU A N 1
ATOM 711 C CA . GLU A 1 92 ? -5.640 19.419 -17.886 1.00 59.12 92 GLU A CA 1
ATOM 712 C C . GLU A 1 92 ? -6.283 18.251 -18.641 1.00 59.12 92 GLU A C 1
ATOM 714 O O . GLU A 1 92 ? -5.992 18.023 -19.820 1.00 59.12 92 GLU A O 1
ATOM 719 N N . GLN A 1 93 ? -7.140 17.486 -17.957 1.00 56.25 93 GLN A N 1
ATOM 720 C CA . GLN A 1 93 ? -8.021 16.535 -18.628 1.00 56.25 93 GLN A CA 1
ATOM 721 C C . GLN A 1 93 ? -9.161 17.330 -19.277 1.00 56.25 93 GLN A C 1
ATOM 723 O O . GLN A 1 93 ? -9.907 17.996 -18.556 1.00 56.25 93 GLN A O 1
ATOM 728 N N . PRO A 1 94 ? -9.298 17.300 -20.611 1.00 52.16 94 PRO A N 1
ATOM 729 C CA . PRO A 1 94 ? -10.420 17.949 -21.265 1.00 52.16 94 PRO A CA 1
ATOM 730 C C . PRO A 1 94 ? -11.734 17.284 -20.843 1.00 52.16 94 PRO A C 1
ATOM 732 O O . PRO A 1 94 ? -11.831 16.056 -20.835 1.00 52.16 94 PRO A O 1
ATOM 735 N N . TYR A 1 95 ? -12.741 18.090 -20.504 1.00 51.72 95 TYR A N 1
ATOM 736 C CA . TYR A 1 95 ? -14.109 17.611 -20.308 1.00 51.72 95 TYR A CA 1
ATOM 737 C C . TYR A 1 95 ? -14.850 17.622 -21.655 1.00 51.72 95 TYR A C 1
ATOM 739 O O . TYR A 1 95 ? -14.795 18.616 -22.375 1.00 51.72 95 TYR A O 1
ATOM 747 N N . ASP A 1 96 ? -15.531 16.515 -21.960 1.00 61.16 96 ASP A N 1
ATOM 748 C CA . ASP A 1 96 ? -16.398 16.277 -23.129 1.00 61.16 96 ASP A CA 1
ATOM 749 C C . ASP A 1 96 ? -15.778 16.565 -24.511 1.00 61.16 96 ASP A C 1
ATOM 751 O O . ASP A 1 96 ? -15.198 15.665 -25.120 1.00 61.16 96 ASP A O 1
ATOM 755 N N . ASP A 1 97 ? -15.898 17.788 -25.029 1.00 60.47 97 ASP A N 1
ATOM 756 C CA . ASP A 1 97 ? -15.713 18.084 -26.460 1.00 60.47 97 ASP A CA 1
ATOM 757 C C . ASP A 1 97 ? -14.244 18.036 -26.924 1.00 60.47 97 ASP A C 1
ATOM 759 O O . ASP A 1 97 ? -13.965 17.820 -28.104 1.00 60.47 97 ASP A O 1
ATOM 763 N N . ASP A 1 98 ? -13.300 18.174 -25.991 1.00 63.06 98 ASP A N 1
ATOM 764 C CA . ASP A 1 98 ? -11.855 18.116 -26.246 1.00 63.06 98 ASP A CA 1
ATOM 765 C C . ASP A 1 98 ? -11.248 16.729 -25.923 1.00 63.06 98 ASP A C 1
ATOM 767 O O . ASP A 1 98 ? -10.022 16.552 -25.948 1.00 63.06 98 ASP A O 1
ATOM 771 N N . MET A 1 99 ? -12.074 15.722 -25.594 1.00 66.12 99 MET A N 1
ATOM 772 C CA . MET A 1 99 ? -11.591 14.369 -25.304 1.00 66.12 99 MET A CA 1
ATOM 773 C C . MET A 1 99 ? -11.013 13.706 -26.557 1.00 66.12 99 MET A C 1
ATOM 775 O O . MET A 1 99 ? -11.708 13.380 -27.518 1.00 66.12 99 MET A O 1
ATOM 779 N N . VAL A 1 100 ? -9.712 13.432 -26.515 1.00 67.88 100 VAL A N 1
ATOM 780 C CA . VAL A 1 100 ? -9.009 12.713 -27.578 1.00 67.88 100 VAL A CA 1
ATOM 781 C C . VAL A 1 100 ? -8.956 11.221 -27.226 1.00 67.88 100 VAL A C 1
ATOM 783 O O . VAL A 1 100 ? -8.470 10.871 -26.147 1.00 67.88 100 VAL A O 1
ATOM 786 N N . PRO A 1 101 ? -9.410 10.320 -28.119 1.00 71.56 101 PRO A N 1
ATOM 787 C CA . PRO A 1 101 ? -9.222 8.883 -27.961 1.00 71.56 101 PRO A CA 1
ATOM 788 C C . PRO A 1 101 ? -7.768 8.519 -27.624 1.00 71.56 101 PRO A C 1
ATOM 790 O O . PRO A 1 101 ? -6.834 9.065 -28.207 1.00 71.56 101 PRO A O 1
ATOM 793 N N . VAL A 1 102 ? -7.558 7.568 -26.707 1.00 70.75 102 VAL A N 1
ATOM 794 C CA . VAL A 1 102 ? -6.216 7.194 -26.203 1.00 70.75 102 VAL A CA 1
ATOM 795 C C . VAL A 1 102 ? -5.243 6.827 -27.330 1.00 70.75 102 VAL A C 1
ATOM 797 O O . VAL A 1 102 ? -4.063 7.147 -27.260 1.00 70.75 102 VAL A O 1
ATOM 800 N N . ASN A 1 103 ? -5.733 6.194 -28.395 1.00 72.44 103 ASN A N 1
ATOM 801 C CA . ASN A 1 103 ? -4.947 5.824 -29.576 1.00 72.44 103 ASN A CA 1
ATOM 802 C C . ASN A 1 103 ? -4.481 7.021 -30.426 1.00 72.44 103 ASN A C 1
ATOM 804 O O . ASN A 1 103 ? -3.580 6.860 -31.244 1.00 72.44 103 ASN A O 1
ATOM 808 N N . LEU A 1 104 ? -5.089 8.196 -30.253 1.00 75.56 104 LEU A N 1
ATOM 809 C CA . LEU A 1 104 ? -4.703 9.450 -30.903 1.00 75.56 104 LEU A CA 1
ATOM 810 C C . LEU A 1 104 ? -3.869 10.349 -29.981 1.00 75.56 104 LEU A C 1
ATOM 812 O O . LEU A 1 104 ? -3.388 11.400 -30.411 1.00 75.56 104 LEU A O 1
ATOM 816 N N . MET A 1 105 ? -3.679 9.952 -28.719 1.00 75.25 105 MET A N 1
ATOM 817 C CA . MET A 1 105 ? -2.824 10.690 -27.803 1.00 75.25 105 MET A CA 1
ATOM 818 C C . MET A 1 105 ? -1.340 10.505 -28.154 1.00 75.25 105 MET A C 1
ATOM 820 O O . MET A 1 105 ? -0.914 9.421 -28.563 1.00 75.25 105 MET A O 1
ATOM 824 N N . PRO A 1 106 ? -0.524 11.561 -27.989 1.00 78.69 106 PRO A N 1
ATOM 825 C CA . PRO A 1 106 ? 0.899 11.492 -28.275 1.00 78.69 106 PRO A CA 1
ATOM 826 C C . PRO A 1 106 ? 1.589 10.465 -27.372 1.00 78.69 106 PRO A C 1
ATOM 828 O O . PRO A 1 106 ? 1.380 10.433 -26.161 1.00 78.69 106 PRO A O 1
ATOM 831 N N . CYS A 1 107 ? 2.450 9.648 -27.972 1.00 80.62 107 CYS A N 1
ATOM 832 C CA . CYS A 1 107 ? 3.190 8.599 -27.286 1.00 80.62 107 CYS A CA 1
ATOM 833 C C . CYS A 1 107 ? 4.687 8.698 -27.605 1.00 80.62 107 CYS A C 1
ATOM 835 O O . CYS A 1 107 ? 5.075 9.003 -28.735 1.00 80.62 107 CYS A O 1
ATOM 837 N N . LEU A 1 108 ? 5.533 8.439 -26.611 1.00 85.38 108 LEU A N 1
ATOM 838 C CA . LEU A 1 108 ? 6.983 8.343 -26.748 1.00 85.38 108 LEU A CA 1
ATOM 839 C C . LEU A 1 108 ? 7.396 6.879 -26.696 1.00 85.38 108 LEU A C 1
ATOM 841 O O . LEU A 1 108 ? 7.067 6.174 -25.748 1.00 85.38 108 LEU A O 1
ATOM 845 N N . MET A 1 109 ? 8.154 6.432 -27.691 1.00 86.06 109 MET A N 1
ATOM 846 C CA . MET A 1 109 ? 8.854 5.155 -27.608 1.00 86.06 109 MET A CA 1
ATOM 847 C C . MET A 1 109 ? 10.220 5.411 -26.992 1.00 86.06 109 MET A C 1
ATOM 849 O O . MET A 1 109 ? 11.036 6.122 -27.586 1.00 86.06 109 MET A O 1
ATOM 853 N N . VAL A 1 110 ? 10.429 4.863 -25.799 1.00 88.81 110 VAL A N 1
ATOM 854 C CA . VAL A 1 110 ? 11.657 5.024 -25.028 1.00 88.81 110 VAL A CA 1
ATOM 855 C C . VAL A 1 110 ? 12.362 3.686 -24.921 1.00 88.81 110 VAL A C 1
ATOM 857 O O . VAL A 1 110 ? 11.769 2.712 -24.465 1.00 88.81 110 VAL A O 1
ATOM 860 N N . GLU A 1 111 ? 13.624 3.642 -25.325 1.00 90.88 111 GLU A N 1
ATOM 861 C CA . GLU A 1 111 ? 14.520 2.528 -25.037 1.00 90.88 111 GLU A CA 1
ATOM 862 C C . GLU A 1 111 ? 15.483 2.927 -23.926 1.00 90.88 111 GLU A C 1
ATOM 864 O O . GLU A 1 111 ? 16.020 4.038 -23.920 1.00 90.88 111 GLU A O 1
ATOM 869 N N . VAL A 1 112 ? 15.658 2.013 -22.980 1.00 88.56 112 VAL A N 1
ATOM 870 C CA . VAL A 1 112 ? 16.581 2.143 -21.865 1.00 88.56 112 VAL A CA 1
ATOM 871 C C . VAL A 1 112 ? 17.583 1.011 -21.963 1.00 88.56 112 VAL A C 1
ATOM 873 O O . VAL A 1 112 ? 17.193 -0.159 -21.988 1.00 88.56 112 VAL A O 1
ATOM 876 N N . ASN A 1 113 ? 18.859 1.375 -21.972 1.00 87.31 113 ASN A N 1
ATOM 877 C CA . ASN A 1 113 ? 19.985 0.459 -21.928 1.00 87.31 113 ASN A CA 1
ATOM 878 C C . ASN A 1 113 ? 20.890 0.856 -20.756 1.00 87.31 113 ASN A C 1
ATOM 880 O O . ASN A 1 113 ? 21.244 2.030 -20.625 1.00 87.31 113 ASN A O 1
ATOM 884 N N . ILE A 1 114 ? 21.232 -0.105 -19.898 1.00 80.69 114 ILE A N 1
ATOM 885 C CA . ILE A 1 114 ? 22.278 0.077 -18.891 1.00 80.69 114 ILE A CA 1
ATOM 886 C C . ILE A 1 114 ? 23.524 -0.672 -19.344 1.00 80.69 114 ILE A C 1
ATOM 888 O O . ILE A 1 114 ? 23.533 -1.899 -19.416 1.00 80.69 114 ILE A O 1
ATOM 892 N N . GLU A 1 115 ? 24.599 0.079 -19.566 1.00 73.62 115 GLU A N 1
ATOM 893 C CA . GLU A 1 115 ? 25.909 -0.486 -19.857 1.00 73.62 115 GLU A CA 1
ATOM 894 C C . GLU A 1 115 ? 26.668 -0.830 -18.563 1.00 73.62 115 GLU A C 1
ATOM 896 O O . GLU A 1 115 ? 26.813 -0.007 -17.654 1.00 73.62 115 GLU A O 1
ATOM 901 N N . GLY A 1 116 ? 27.194 -2.056 -18.496 1.00 64.62 116 GLY A N 1
ATOM 902 C CA . GLY A 1 116 ? 28.108 -2.512 -17.446 1.00 64.62 116 GLY A CA 1
ATOM 903 C C . GLY A 1 116 ? 27.601 -3.698 -16.620 1.00 64.62 116 GLY A C 1
ATOM 904 O O . GLY A 1 116 ? 26.417 -3.827 -16.310 1.00 64.62 116 GLY A O 1
ATOM 905 N N . ASP A 1 117 ? 28.538 -4.554 -16.209 1.00 62.00 117 ASP A N 1
ATOM 906 C CA . ASP A 1 117 ? 28.250 -5.716 -15.370 1.00 62.00 117 ASP A CA 1
ATOM 907 C C . ASP A 1 117 ? 27.867 -5.295 -13.938 1.00 62.00 117 ASP A C 1
ATOM 909 O O . ASP A 1 117 ? 28.625 -4.623 -13.239 1.00 62.00 117 ASP A O 1
ATOM 913 N N . GLY A 1 118 ? 26.715 -5.769 -13.448 1.00 58.72 118 GLY A N 1
ATOM 914 C CA . GLY A 1 118 ? 26.427 -5.812 -12.006 1.00 58.72 118 GLY A CA 1
ATOM 915 C C . GLY A 1 118 ? 25.834 -4.552 -11.364 1.00 58.72 118 GLY A C 1
ATOM 916 O O . GLY A 1 118 ? 25.951 -4.398 -10.149 1.00 58.72 118 GLY A O 1
ATOM 917 N N . TRP A 1 119 ? 25.157 -3.682 -12.123 1.00 63.44 119 TRP A N 1
ATOM 918 C CA . TRP A 1 119 ? 24.496 -2.483 -11.576 1.00 63.44 119 TRP A CA 1
ATOM 919 C C . TRP A 1 119 ? 23.405 -2.799 -10.526 1.00 63.44 119 TRP A C 1
ATOM 921 O O . TRP A 1 119 ? 23.139 -1.987 -9.639 1.00 63.44 119 TRP A O 1
ATOM 931 N N . LEU A 1 120 ? 22.819 -4.004 -10.563 1.00 64.06 120 LEU A N 1
ATOM 932 C CA . LEU A 1 120 ? 21.998 -4.538 -9.475 1.00 64.06 120 LEU A CA 1
ATOM 933 C C . LEU A 1 120 ? 22.792 -5.506 -8.606 1.00 64.06 120 LEU A C 1
ATOM 935 O O . LEU A 1 120 ? 23.266 -6.534 -9.105 1.00 64.06 120 LEU A O 1
ATOM 939 N N . PRO A 1 121 ? 22.817 -5.294 -7.280 1.00 58.47 121 PRO A N 1
ATOM 940 C CA . PRO A 1 121 ? 23.159 -6.352 -6.348 1.00 58.47 121 PRO A CA 1
ATOM 941 C C . PRO A 1 121 ? 22.357 -7.629 -6.650 1.00 58.47 121 PRO A C 1
ATOM 943 O O . PRO A 1 121 ? 21.161 -7.696 -6.393 1.00 58.47 121 PRO A O 1
ATOM 946 N N . ARG A 1 122 ? 23.002 -8.712 -7.103 1.00 56.72 122 ARG A N 1
ATOM 947 C CA . ARG A 1 122 ? 22.364 -10.040 -7.295 1.00 56.72 122 ARG A CA 1
ATOM 948 C C . ARG A 1 122 ? 21.809 -10.670 -5.993 1.00 56.72 122 ARG A C 1
ATOM 950 O O . ARG A 1 122 ? 21.458 -11.842 -5.971 1.00 56.72 122 ARG A O 1
ATOM 957 N N . LYS A 1 123 ? 21.760 -9.901 -4.898 1.00 59.28 123 LYS A N 1
ATOM 958 C CA . LYS A 1 123 ? 21.285 -10.263 -3.556 1.00 59.28 123 LYS A CA 1
ATOM 959 C C . LYS A 1 123 ? 19.821 -9.864 -3.295 1.00 59.28 123 LYS A C 1
ATOM 961 O O . LYS A 1 123 ? 19.318 -10.103 -2.195 1.00 59.28 123 LYS A O 1
ATOM 966 N N . TYR A 1 124 ? 19.132 -9.245 -4.259 1.00 63.75 124 TYR A N 1
ATOM 967 C CA . TYR A 1 124 ? 17.688 -9.020 -4.151 1.00 63.75 124 TYR A CA 1
ATOM 968 C C . TYR A 1 124 ? 16.927 -10.327 -4.309 1.00 63.75 124 TYR A C 1
ATOM 970 O O . TYR A 1 124 ? 17.222 -11.139 -5.185 1.00 63.75 124 TYR A O 1
ATOM 978 N N . THR A 1 125 ? 15.905 -10.502 -3.480 1.00 69.25 125 THR A N 1
ATOM 979 C CA . THR A 1 125 ? 15.091 -11.721 -3.507 1.00 69.25 125 THR A CA 1
ATOM 980 C C . THR A 1 125 ? 13.710 -11.472 -4.084 1.00 69.25 125 THR A C 1
ATOM 982 O O . THR A 1 125 ? 13.185 -12.333 -4.796 1.00 69.25 125 THR A O 1
ATOM 985 N N . ASN A 1 126 ? 13.130 -10.300 -3.809 1.00 86.19 126 ASN A N 1
ATOM 986 C CA . ASN A 1 126 ? 11.735 -10.030 -4.117 1.00 86.19 126 ASN A CA 1
ATOM 987 C C . ASN A 1 126 ? 11.415 -8.528 -4.177 1.00 86.19 126 ASN A C 1
ATOM 989 O O . ASN A 1 126 ? 12.175 -7.694 -3.678 1.00 86.19 126 ASN A O 1
ATOM 993 N N . ILE A 1 127 ? 10.253 -8.200 -4.736 1.00 89.00 127 ILE A N 1
ATOM 994 C CA . ILE A 1 127 ? 9.677 -6.852 -4.736 1.00 89.00 127 ILE A CA 1
ATOM 995 C C . ILE A 1 127 ? 8.359 -6.919 -3.980 1.00 89.00 127 ILE A C 1
ATOM 997 O O . ILE A 1 127 ? 7.517 -7.756 -4.292 1.00 89.00 127 ILE A O 1
ATOM 1001 N N . LEU A 1 128 ? 8.206 -6.044 -2.990 1.00 91.38 128 LEU A N 1
ATOM 1002 C CA . LEU A 1 128 ? 7.013 -5.887 -2.169 1.00 91.38 128 LEU A CA 1
ATOM 1003 C C . LEU A 1 128 ? 6.306 -4.591 -2.552 1.00 91.38 128 LEU A C 1
ATOM 1005 O O . LEU A 1 128 ? 6.871 -3.503 -2.439 1.00 91.38 128 LEU A O 1
ATOM 1009 N N . SER A 1 129 ? 5.054 -4.707 -2.955 1.00 93.38 129 SER A N 1
ATOM 1010 C CA . SER A 1 129 ? 4.166 -3.593 -3.246 1.00 93.38 129 SER A CA 1
ATOM 1011 C C . SER A 1 129 ? 3.096 -3.506 -2.170 1.00 93.38 129 SER A C 1
ATOM 1013 O O . SER A 1 129 ? 2.451 -4.501 -1.846 1.00 93.38 129 SER A O 1
ATOM 1015 N N . VAL A 1 130 ? 2.892 -2.308 -1.634 1.00 94.50 130 VAL A N 1
ATOM 1016 C CA . VAL A 1 130 ? 1.793 -2.000 -0.719 1.00 94.50 130 VAL A CA 1
ATOM 1017 C C . VAL A 1 130 ? 0.877 -1.001 -1.392 1.00 94.50 130 VAL A C 1
ATOM 1019 O O . VAL A 1 130 ? 1.339 0.046 -1.838 1.00 94.50 130 VAL A O 1
ATOM 1022 N N . THR A 1 131 ? -0.410 -1.319 -1.465 1.00 95.31 131 THR A N 1
ATOM 1023 C CA . THR A 1 131 ? -1.451 -0.414 -1.950 1.00 95.31 131 THR A CA 1
ATOM 1024 C C . THR A 1 131 ? -2.382 -0.071 -0.796 1.00 95.31 131 THR A C 1
ATOM 1026 O O . THR A 1 131 ? -2.965 -0.963 -0.182 1.00 95.31 131 THR A O 1
ATOM 1029 N N . ILE A 1 132 ? -2.521 1.219 -0.501 1.00 95.44 132 ILE A N 1
ATOM 1030 C CA . ILE A 1 132 ? -3.525 1.727 0.437 1.00 95.44 132 ILE A CA 1
ATOM 1031 C C . ILE A 1 132 ? -4.691 2.248 -0.394 1.00 95.44 132 ILE A C 1
ATOM 1033 O O . ILE A 1 132 ? -4.507 3.165 -1.194 1.00 95.44 132 ILE A O 1
ATOM 1037 N N . GLU A 1 133 ? -5.871 1.655 -0.225 1.00 94.12 133 GLU A N 1
ATOM 1038 C CA . GLU A 1 133 ? -7.033 1.988 -1.049 1.00 94.12 133 GLU A CA 1
ATOM 1039 C C . GLU A 1 133 ? -7.824 3.134 -0.432 1.00 94.12 133 GLU A C 1
ATOM 1041 O O . GLU A 1 133 ? -7.585 4.300 -0.732 1.00 94.12 133 GLU A O 1
ATOM 1046 N N . SER A 1 134 ? -8.765 2.808 0.450 1.00 94.00 134 SER A N 1
ATOM 1047 C CA . SER A 1 134 ? -9.694 3.757 1.040 1.00 94.00 134 SER A CA 1
ATOM 1048 C C . SER A 1 134 ? -10.123 3.321 2.435 1.00 94.00 134 SER A C 1
ATOM 1050 O O . SER A 1 134 ? -10.137 2.127 2.751 1.00 94.00 134 SER A O 1
ATOM 1052 N N . ILE A 1 135 ? -10.493 4.309 3.248 1.00 95.00 135 ILE A N 1
ATOM 1053 C CA . ILE A 1 135 ? -11.172 4.133 4.531 1.00 95.00 135 ILE A CA 1
ATOM 1054 C C . ILE A 1 135 ? -12.669 4.345 4.309 1.00 95.00 135 ILE A C 1
ATOM 1056 O O . ILE A 1 135 ? -13.076 5.383 3.786 1.00 95.00 135 ILE A O 1
ATOM 1060 N N . TYR A 1 136 ? -13.468 3.377 4.740 1.00 92.88 136 TYR A N 1
ATOM 1061 C CA . TYR A 1 136 ? -14.923 3.350 4.622 1.00 92.88 136 TYR A CA 1
ATOM 1062 C C . TYR A 1 136 ? -15.579 3.453 6.000 1.00 92.88 136 TYR A C 1
ATOM 1064 O O . TYR A 1 136 ? -14.939 3.193 7.024 1.00 92.88 136 TYR A O 1
ATOM 1072 N N . ASN A 1 137 ? -16.873 3.784 6.022 1.00 90.69 137 ASN A N 1
ATOM 1073 C CA . ASN A 1 137 ? -17.672 3.921 7.245 1.00 90.69 137 ASN A CA 1
ATOM 1074 C C . ASN A 1 137 ? -17.091 4.950 8.214 1.00 90.69 137 ASN A C 1
ATOM 1076 O O . ASN A 1 137 ? -16.827 4.651 9.380 1.00 90.69 137 ASN A O 1
ATOM 1080 N N . LEU A 1 138 ? -16.853 6.160 7.707 1.00 91.31 138 LEU A N 1
ATOM 1081 C CA . LEU A 1 138 ? -16.173 7.210 8.453 1.00 91.31 138 LEU A CA 1
ATOM 1082 C C . LEU A 1 138 ? -16.984 7.638 9.697 1.00 91.31 138 LEU A C 1
ATOM 1084 O O . LEU A 1 138 ? -18.196 7.852 9.602 1.00 91.31 138 LEU A O 1
ATOM 1088 N N . PRO A 1 139 ? -16.344 7.776 10.872 1.00 89.88 139 PRO A N 1
ATOM 1089 C CA . PRO A 1 139 ? -16.968 8.364 12.050 1.00 89.88 139 PRO A CA 1
ATOM 1090 C C . PRO A 1 139 ? -17.181 9.872 11.856 1.00 89.88 139 PRO A C 1
ATOM 1092 O O . PRO A 1 139 ? -16.427 10.529 11.143 1.00 89.88 139 PRO A O 1
ATOM 1095 N N . ASN A 1 140 ? -18.138 10.456 12.582 1.00 86.50 140 ASN A N 1
ATOM 1096 C CA . ASN A 1 140 ? -18.455 11.895 12.503 1.00 86.50 140 ASN A CA 1
ATOM 1097 C C . ASN A 1 140 ? -17.289 12.823 12.884 1.00 86.50 140 ASN A C 1
ATOM 1099 O O . ASN A 1 140 ? -17.331 14.014 12.597 1.00 86.50 140 ASN A O 1
ATOM 1103 N N . VAL A 1 141 ? -16.272 12.295 13.568 1.00 86.88 141 VAL A N 1
ATOM 1104 C CA . VAL A 1 141 ? -15.072 13.057 13.931 1.00 86.88 141 VAL A CA 1
ATOM 1105 C C . VAL A 1 141 ? -14.132 13.277 12.744 1.00 86.88 141 VAL A C 1
ATOM 1107 O O . VAL A 1 141 ? -13.223 14.084 12.866 1.00 86.88 141 VAL A O 1
ATOM 1110 N N . MET A 1 142 ? -14.314 12.550 11.636 1.00 90.25 142 MET A N 1
ATOM 1111 C CA . MET A 1 142 ? -13.555 12.712 10.396 1.00 90.25 142 MET A CA 1
ATOM 1112 C C . MET A 1 142 ? -14.334 13.603 9.428 1.00 90.25 142 MET A C 1
ATOM 1114 O O . MET A 1 142 ? -15.545 13.450 9.273 1.00 90.25 142 MET A O 1
ATOM 1118 N N . SER A 1 143 ? -13.633 14.508 8.750 1.00 91.44 143 SER A N 1
ATOM 1119 C CA . SER A 1 143 ? -14.237 15.479 7.835 1.00 91.44 143 SER A CA 1
ATOM 1120 C C . SER A 1 143 ? -13.321 15.839 6.659 1.00 91.44 143 SER A C 1
ATOM 1122 O O . SER A 1 143 ? -12.129 15.528 6.649 1.00 91.44 143 SER A O 1
ATOM 1124 N N . ALA A 1 144 ? -13.880 16.468 5.623 1.00 91.75 144 ALA A N 1
ATOM 1125 C CA . ALA A 1 144 ? -13.156 16.770 4.385 1.00 91.75 144 ALA A CA 1
ATOM 1126 C C . ALA A 1 144 ? -12.009 17.787 4.554 1.00 91.75 144 ALA A C 1
ATOM 1128 O O . ALA A 1 144 ? -11.107 17.829 3.724 1.00 91.75 144 ALA A O 1
ATOM 1129 N N . ASP A 1 145 ? -12.035 18.586 5.620 1.00 90.62 145 ASP A N 1
ATOM 1130 C CA . ASP A 1 145 ? -11.048 19.612 5.971 1.00 90.62 145 ASP A CA 1
ATOM 1131 C C . ASP A 1 145 ? -9.856 19.077 6.785 1.00 90.62 145 ASP A C 1
ATOM 1133 O O . ASP A 1 145 ? -9.039 19.864 7.251 1.00 90.62 145 ASP A O 1
ATOM 1137 N N . MET A 1 146 ? -9.743 17.760 6.979 1.00 92.06 146 MET A N 1
ATOM 1138 C CA . MET A 1 146 ? -8.645 17.140 7.729 1.00 92.06 146 MET A CA 1
ATOM 1139 C C . MET A 1 146 ? -7.558 16.560 6.822 1.00 92.06 146 MET A C 1
ATOM 1141 O O . MET A 1 146 ? -7.819 16.074 5.723 1.00 92.06 146 MET A O 1
ATOM 1145 N N . ASP A 1 147 ? -6.332 16.537 7.340 1.00 92.44 147 ASP A N 1
ATOM 1146 C CA . ASP A 1 147 ? -5.195 15.871 6.720 1.00 92.44 147 ASP A CA 1
ATOM 1147 C C . ASP A 1 147 ? -5.154 14.399 7.123 1.00 92.44 147 ASP A C 1
ATOM 1149 O O . ASP A 1 147 ? -5.018 14.062 8.302 1.00 92.44 147 ASP A O 1
ATOM 1153 N N . TYR A 1 148 ? -5.201 13.520 6.126 1.00 94.50 148 TYR A N 1
ATOM 1154 C CA . TYR A 1 148 ? -5.150 12.074 6.308 1.00 94.50 148 TYR A CA 1
ATOM 1155 C C . TYR A 1 148 ? -3.780 11.519 5.930 1.00 94.50 148 TYR A C 1
ATOM 1157 O O . TYR A 1 148 ? -3.308 11.702 4.803 1.00 94.50 148 TYR A O 1
ATOM 1165 N N . SER A 1 149 ? -3.152 10.810 6.867 1.00 94.50 149 SER A N 1
ATOM 1166 C CA . SER A 1 149 ? -1.870 10.134 6.671 1.00 94.50 149 SER A CA 1
ATOM 1167 C C . SER A 1 149 ? -1.931 8.689 7.151 1.00 94.50 149 SER A C 1
ATOM 1169 O O . SER A 1 149 ? -2.573 8.383 8.152 1.00 94.50 149 SER A O 1
ATOM 1171 N N . VAL A 1 150 ? -1.232 7.798 6.455 1.00 95.50 150 VAL A N 1
ATOM 1172 C CA . VAL A 1 150 ? -1.129 6.378 6.807 1.00 95.50 150 VAL A CA 1
ATOM 1173 C C . VAL A 1 150 ? 0.338 5.992 6.867 1.00 95.50 150 VAL A C 1
ATOM 1175 O O . VAL A 1 150 ? 1.100 6.344 5.972 1.00 95.50 150 VAL A O 1
ATOM 1178 N N . SER A 1 151 ? 0.737 5.271 7.908 1.00 94.06 151 SER A N 1
ATOM 1179 C CA . SER A 1 151 ? 2.059 4.664 8.033 1.00 94.06 151 SER A CA 1
ATOM 1180 C C . SER A 1 151 ? 1.917 3.150 8.039 1.00 94.06 151 SER A C 1
ATOM 1182 O O . SER A 1 151 ? 1.112 2.595 8.787 1.00 94.06 151 SER A O 1
ATOM 1184 N N . VAL A 1 152 ? 2.699 2.480 7.201 1.00 92.56 152 VAL A N 1
ATOM 1185 C CA . VAL A 1 152 ? 2.814 1.023 7.175 1.00 92.56 152 VAL A CA 1
ATOM 1186 C C . VAL A 1 152 ? 4.254 0.647 7.495 1.00 92.56 152 VAL A C 1
ATOM 1188 O O . VAL A 1 152 ? 5.185 1.193 6.902 1.00 92.56 152 VAL A O 1
ATOM 1191 N N . ASN A 1 153 ? 4.456 -0.265 8.447 1.00 89.25 153 ASN A N 1
ATOM 1192 C CA . ASN A 1 153 ? 5.798 -0.750 8.754 1.00 89.25 153 ASN A CA 1
ATOM 1193 C C . ASN A 1 153 ? 6.125 -1.934 7.844 1.00 89.25 153 ASN A C 1
ATOM 1195 O O . ASN A 1 153 ? 5.528 -3.000 7.978 1.00 89.25 153 ASN A O 1
ATOM 1199 N N . ILE A 1 154 ? 7.049 -1.739 6.911 1.00 87.12 154 ILE A N 1
ATOM 1200 C CA . ILE A 1 154 ? 7.507 -2.775 5.985 1.00 87.12 154 ILE A CA 1
ATOM 1201 C C . ILE A 1 154 ? 9.032 -2.755 5.884 1.00 87.12 154 ILE A C 1
ATOM 1203 O O . ILE A 1 154 ? 9.651 -1.711 6.087 1.00 87.12 154 ILE A O 1
ATOM 1207 N N . PRO A 1 155 ? 9.668 -3.894 5.572 1.00 81.69 155 PRO A N 1
ATOM 1208 C CA . PRO A 1 155 ? 11.103 -3.917 5.339 1.00 81.69 155 PRO A CA 1
ATOM 1209 C C . PRO A 1 155 ? 11.451 -3.143 4.066 1.00 81.69 155 PRO A C 1
ATOM 1211 O O . PRO A 1 155 ? 10.685 -3.153 3.097 1.00 81.69 155 PRO A O 1
ATOM 1214 N N . ASN A 1 156 ? 12.644 -2.554 4.032 1.00 72.56 156 ASN A N 1
ATOM 1215 C CA . ASN A 1 156 ? 13.188 -1.936 2.828 1.00 72.56 156 ASN A CA 1
ATOM 1216 C C . ASN A 1 156 ? 14.591 -2.493 2.503 1.00 72.56 156 ASN A C 1
ATOM 1218 O O . ASN A 1 156 ? 15.053 -3.481 3.078 1.00 72.56 156 ASN A O 1
ATOM 1222 N N . ALA A 1 157 ? 15.278 -1.855 1.553 1.00 67.06 157 ALA A N 1
ATOM 1223 C CA . ALA A 1 157 ? 16.610 -2.259 1.116 1.00 67.06 157 ALA A CA 1
ATOM 1224 C C . ALA A 1 157 ? 17.719 -2.068 2.174 1.00 67.06 157 ALA A C 1
ATOM 1226 O O . ALA A 1 157 ? 18.759 -2.717 2.081 1.00 67.06 157 ALA A O 1
ATOM 1227 N N . HIS A 1 158 ? 17.521 -1.178 3.150 1.00 66.12 158 HIS A N 1
ATOM 1228 C CA . HIS A 1 158 ? 18.560 -0.676 4.061 1.00 66.12 158 HIS A CA 1
ATOM 1229 C C . HIS A 1 158 ? 18.222 -0.851 5.553 1.00 66.12 158 HIS A C 1
ATOM 1231 O O . HIS A 1 158 ? 19.066 -0.604 6.408 1.00 66.12 158 HIS A O 1
ATOM 1237 N N . SER A 1 159 ? 16.996 -1.261 5.862 1.00 70.62 159 SER A N 1
ATOM 1238 C CA . SER A 1 159 ? 16.397 -1.350 7.185 1.00 70.62 159 SER A CA 1
ATOM 1239 C C . SER A 1 159 ? 15.459 -2.548 7.253 1.00 70.62 159 SER A C 1
ATOM 1241 O O . SER A 1 159 ? 14.659 -2.828 6.356 1.00 70.62 159 SER A O 1
ATOM 1243 N N . GLU A 1 160 ? 15.549 -3.239 8.380 1.00 70.00 160 GLU A N 1
ATOM 1244 C CA . GLU A 1 160 ? 14.715 -4.379 8.735 1.00 70.00 160 GLU A CA 1
ATOM 1245 C C . GLU A 1 160 ? 13.262 -3.979 9.033 1.00 70.00 160 GLU A C 1
ATOM 1247 O O . GLU A 1 160 ? 12.347 -4.780 8.838 1.00 70.00 160 GLU A O 1
ATOM 1252 N N . GLN A 1 161 ? 13.048 -2.730 9.451 1.00 72.31 161 GLN A N 1
ATOM 1253 C CA . GLN A 1 161 ? 11.741 -2.123 9.678 1.00 72.31 161 GLN A CA 1
ATOM 1254 C C . GLN A 1 161 ? 11.809 -0.647 9.277 1.00 72.31 161 GLN A C 1
ATOM 1256 O O . GLN A 1 161 ? 12.531 0.142 9.888 1.00 72.31 161 GLN A O 1
ATOM 1261 N N . GLU A 1 162 ? 11.079 -0.261 8.235 1.00 82.06 162 GLU A N 1
ATOM 1262 C CA . GLU A 1 162 ? 10.904 1.135 7.844 1.00 82.06 162 GLU A CA 1
ATOM 1263 C C . GLU A 1 162 ? 9.420 1.495 7.881 1.00 82.06 162 GLU A C 1
ATOM 1265 O O . GLU A 1 162 ? 8.551 0.736 7.447 1.00 82.06 162 GLU A O 1
ATOM 1270 N N . HIS A 1 163 ? 9.132 2.687 8.389 1.00 85.81 163 HIS A N 1
ATOM 1271 C CA . HIS A 1 163 ? 7.807 3.272 8.290 1.00 85.81 163 HIS A CA 1
ATOM 1272 C C . HIS A 1 163 ? 7.655 3.956 6.936 1.00 85.81 163 HIS A C 1
ATOM 1274 O O . HIS A 1 163 ? 8.210 5.027 6.699 1.00 85.81 163 HIS A O 1
ATOM 1280 N N . VAL A 1 164 ? 6.870 3.345 6.054 1.00 87.88 164 VAL A N 1
ATOM 1281 C CA . VAL A 1 164 ? 6.459 3.965 4.799 1.00 87.88 164 VAL A CA 1
ATOM 1282 C C . VAL A 1 164 ? 5.214 4.791 5.061 1.00 87.88 164 VAL A C 1
ATOM 1284 O O . VAL A 1 164 ? 4.169 4.257 5.432 1.00 87.88 164 VAL A O 1
ATOM 1287 N N . VAL A 1 165 ? 5.333 6.099 4.852 1.00 90.81 165 VAL A N 1
ATOM 1288 C CA . VAL A 1 165 ? 4.277 7.061 5.160 1.00 90.81 165 VAL A CA 1
ATOM 1289 C C . VAL A 1 165 ? 3.682 7.609 3.876 1.00 90.81 165 VAL A C 1
ATOM 1291 O O . VAL A 1 165 ? 4.390 8.074 2.984 1.00 90.81 165 VAL A O 1
ATOM 1294 N N . ILE A 1 166 ? 2.361 7.539 3.787 1.00 91.56 166 ILE A N 1
ATOM 1295 C CA . ILE A 1 166 ? 1.565 8.023 2.669 1.00 91.56 166 ILE A CA 1
ATOM 1296 C C . ILE A 1 166 ? 0.692 9.158 3.191 1.00 91.56 166 ILE A C 1
ATOM 1298 O O . ILE A 1 166 ? -0.112 8.974 4.103 1.00 91.56 166 ILE A O 1
ATOM 1302 N N . HIS A 1 167 ? 0.854 10.332 2.593 1.00 90.75 167 HIS A N 1
ATOM 1303 C CA . HIS A 1 167 ? 0.107 11.535 2.938 1.00 90.75 167 HIS A CA 1
ATOM 1304 C C . HIS A 1 167 ? -0.962 11.860 1.896 1.00 90.75 167 HIS A C 1
ATOM 1306 O O . HIS A 1 167 ? -0.852 11.497 0.721 1.00 90.75 167 HIS A O 1
ATOM 1312 N N . GLY A 1 168 ? -1.952 12.644 2.320 1.00 87.31 168 GLY A N 1
ATOM 1313 C CA . GLY A 1 168 ? -2.878 13.320 1.423 1.00 87.31 168 GLY A CA 1
ATOM 1314 C C . GLY A 1 168 ? -4.010 12.431 0.927 1.00 87.31 168 GLY A C 1
ATOM 1315 O O . GLY A 1 168 ? -4.328 12.496 -0.263 1.00 87.31 168 GLY A O 1
ATOM 1316 N N . GLY A 1 169 ? -4.594 11.632 1.826 1.00 91.06 169 GLY A N 1
ATOM 1317 C CA . GLY A 1 169 ? -5.882 10.982 1.579 1.00 91.06 169 GLY A CA 1
ATOM 1318 C C . GLY A 1 169 ? -6.959 12.025 1.281 1.00 91.06 169 GLY A C 1
ATOM 1319 O O . GLY A 1 169 ? -6.987 13.091 1.891 1.00 91.06 169 GLY A O 1
ATOM 1320 N N . THR A 1 170 ? -7.808 11.735 0.301 1.00 91.00 170 THR A N 1
ATOM 1321 C CA . THR A 1 170 ? -8.799 12.670 -0.240 1.00 91.00 170 THR A CA 1
ATOM 1322 C C . THR A 1 170 ? -10.204 12.252 0.152 1.00 91.00 170 THR A C 1
ATOM 1324 O O . THR A 1 170 ? -10.570 11.087 0.016 1.00 91.00 170 THR A O 1
ATOM 1327 N N . TRP A 1 171 ? -11.004 13.197 0.636 1.00 92.25 171 TRP A N 1
ATOM 1328 C CA . TRP A 1 171 ? -12.412 12.943 0.909 1.00 92.25 171 TRP A CA 1
ATOM 1329 C C . TRP A 1 171 ? -13.181 12.833 -0.405 1.00 92.25 171 TRP A C 1
ATOM 1331 O O . TRP A 1 171 ? -13.191 13.775 -1.198 1.00 92.25 171 TRP A O 1
ATOM 1341 N N . LYS A 1 172 ? -13.830 11.693 -0.637 1.00 90.50 172 LYS A N 1
ATOM 1342 C CA . LYS A 1 172 ? -14.632 11.447 -1.837 1.00 90.50 172 LYS A CA 1
ATOM 1343 C C . LYS A 1 172 ? -16.013 10.918 -1.492 1.00 90.50 172 LYS A C 1
ATOM 1345 O O . LYS A 1 172 ? -16.184 10.142 -0.555 1.00 90.50 172 LYS A O 1
ATOM 1350 N N . THR A 1 173 ? -16.977 11.319 -2.305 1.00 87.88 173 THR A N 1
ATOM 1351 C CA . THR A 1 173 ? -18.344 10.797 -2.363 1.00 87.88 173 THR A CA 1
ATOM 1352 C C . THR A 1 173 ? -18.629 10.394 -3.809 1.00 87.88 173 THR A C 1
ATOM 1354 O O . THR A 1 173 ? -17.991 10.905 -4.731 1.00 87.88 173 THR A O 1
ATOM 1357 N N . GLY A 1 174 ? -19.556 9.464 -4.032 1.00 80.00 174 GLY A N 1
ATOM 1358 C CA . GLY A 1 174 ? -19.873 8.997 -5.382 1.00 80.00 174 GLY A CA 1
ATOM 1359 C C . GLY A 1 174 ? -19.023 7.813 -5.845 1.00 80.00 174 GLY A C 1
ATOM 1360 O O . GLY A 1 174 ? -18.150 7.301 -5.132 1.00 80.00 174 GLY A O 1
ATOM 1361 N N . THR A 1 175 ? -19.293 7.374 -7.071 1.00 71.75 175 THR A N 1
ATOM 1362 C CA . THR A 1 175 ? -18.624 6.251 -7.731 1.00 71.75 175 THR A CA 1
ATOM 1363 C C . THR A 1 175 ? -17.185 6.577 -8.130 1.00 71.75 175 THR A C 1
ATOM 1365 O O . THR A 1 175 ? -16.812 7.727 -8.364 1.00 71.75 175 THR A O 1
ATOM 1368 N N . ASN A 1 176 ? -16.346 5.542 -8.203 1.00 66.75 176 ASN A N 1
ATOM 1369 C CA . ASN A 1 176 ? -14.985 5.678 -8.712 1.00 66.75 176 ASN A CA 1
ATOM 1370 C C . ASN A 1 176 ? -15.027 5.911 -10.224 1.00 66.75 176 ASN A C 1
ATOM 1372 O O . ASN A 1 176 ? -15.485 5.052 -10.970 1.00 66.75 176 ASN A O 1
ATOM 1376 N N . MET A 1 177 ? -14.530 7.063 -10.675 1.00 60.03 177 MET A N 1
ATOM 1377 C CA . MET A 1 177 ? -14.377 7.350 -12.106 1.00 60.03 177 MET A CA 1
ATOM 1378 C C . MET A 1 177 ? -13.104 6.723 -12.696 1.00 60.03 177 MET A C 1
ATOM 1380 O O . MET A 1 177 ? -13.048 6.455 -13.891 1.00 60.03 177 MET A O 1
ATOM 1384 N N . CYS A 1 178 ? -12.081 6.481 -11.867 1.00 64.12 178 CYS A N 1
ATOM 1385 C CA . CYS A 1 178 ? -10.793 5.928 -12.278 1.00 64.12 178 CYS A CA 1
ATOM 1386 C C . CYS A 1 178 ? -10.326 4.872 -11.265 1.00 64.12 178 CYS A C 1
ATOM 1388 O O . CYS A 1 178 ? -10.164 5.173 -10.084 1.00 64.12 178 CYS A O 1
ATOM 1390 N N . ASN A 1 179 ? -10.090 3.645 -11.741 1.00 77.38 179 ASN A N 1
ATOM 1391 C CA . ASN A 1 179 ? -9.622 2.509 -10.934 1.00 77.38 179 ASN A CA 1
ATOM 1392 C C . ASN A 1 179 ? -8.101 2.294 -11.058 1.00 77.38 179 ASN A C 1
ATOM 1394 O O . ASN A 1 179 ? -7.614 1.182 -10.862 1.00 77.38 179 ASN A O 1
ATOM 1398 N N . MET A 1 180 ? -7.326 3.321 -11.416 1.00 86.38 180 MET A N 1
ATOM 1399 C CA . MET A 1 180 ? -5.865 3.213 -11.480 1.00 86.38 180 MET A CA 1
ATOM 1400 C C . MET A 1 180 ? -5.249 3.419 -10.093 1.00 86.38 180 MET A C 1
ATOM 1402 O O . MET A 1 180 ? -5.643 4.313 -9.344 1.00 86.38 180 MET A O 1
ATOM 1406 N N . LYS A 1 181 ? -4.233 2.618 -9.760 1.00 91.38 181 LYS A N 1
ATOM 1407 C CA . LYS A 1 181 ? -3.345 2.910 -8.631 1.00 91.38 181 LYS A CA 1
ATOM 1408 C C . LYS A 1 181 ? -2.529 4.155 -8.967 1.00 91.38 181 LYS A C 1
ATOM 1410 O O . LYS A 1 181 ? -2.144 4.350 -10.122 1.00 91.38 181 LYS A O 1
ATOM 1415 N N . LEU A 1 182 ? -2.218 4.954 -7.957 1.00 90.88 182 LEU A N 1
ATOM 1416 C CA . LEU A 1 182 ? -1.443 6.185 -8.065 1.00 90.88 182 LEU A CA 1
ATOM 1417 C C . LEU A 1 182 ? -0.082 6.025 -7.386 1.00 90.88 182 LEU A C 1
ATOM 1419 O O . LEU A 1 182 ? 0.029 5.412 -6.324 1.00 90.88 182 LEU A O 1
ATOM 1423 N N . TRP A 1 183 ? 0.961 6.638 -7.932 1.00 89.62 183 TRP A N 1
ATOM 1424 C CA . TRP A 1 183 ? 2.204 6.819 -7.186 1.00 89.62 183 TRP A CA 1
ATOM 1425 C C . TRP A 1 183 ? 2.004 7.798 -6.018 1.00 89.62 183 TRP A C 1
ATOM 1427 O O . TRP A 1 183 ? 1.098 8.644 -6.062 1.00 89.62 183 TRP A O 1
ATOM 1437 N N . PRO A 1 184 ? 2.830 7.731 -4.956 1.00 87.50 184 PRO A N 1
ATOM 1438 C CA . PRO A 1 184 ? 2.807 8.717 -3.879 1.00 87.50 184 PRO A CA 1
ATOM 1439 C C . PRO A 1 184 ? 2.969 10.142 -4.423 1.00 87.50 184 PRO A C 1
ATOM 1441 O O . PRO A 1 184 ? 3.569 10.343 -5.479 1.00 87.50 184 PRO A O 1
ATOM 1444 N N . LYS A 1 185 ? 2.413 11.138 -3.724 1.00 82.38 185 LYS A N 1
ATOM 1445 C CA . LYS A 1 185 ? 2.574 12.546 -4.117 1.00 82.38 185 LYS A CA 1
ATOM 1446 C C . LYS A 1 185 ? 4.062 12.914 -4.076 1.00 82.38 185 LYS A C 1
ATOM 1448 O O . LYS A 1 185 ? 4.708 12.722 -3.048 1.00 82.38 185 LYS A O 1
ATOM 1453 N N . GLY A 1 186 ? 4.586 13.391 -5.203 1.00 73.38 186 GLY A N 1
ATOM 1454 C CA . GLY A 1 186 ? 5.924 13.970 -5.290 1.00 73.38 186 GLY A CA 1
ATOM 1455 C C . GLY A 1 186 ? 5.937 15.431 -4.838 1.00 73.38 186 GLY A C 1
ATOM 1456 O O . GLY A 1 186 ? 4.943 15.942 -4.325 1.00 73.38 186 GLY A O 1
ATOM 1457 N N . HIS A 1 187 ? 7.067 16.106 -5.053 1.00 63.91 187 HIS A N 1
ATOM 1458 C CA . HIS A 1 187 ? 7.197 17.544 -4.793 1.00 63.91 187 HIS A CA 1
ATOM 1459 C C . HIS A 1 187 ? 6.375 18.389 -5.780 1.00 63.91 187 HIS A C 1
ATOM 1461 O O . HIS A 1 187 ? 5.920 19.475 -5.435 1.00 63.91 187 HIS A O 1
ATOM 1467 N N . ASP A 1 188 ? 6.195 17.895 -7.005 1.00 72.00 188 ASP A N 1
ATOM 1468 C CA . ASP A 1 188 ? 5.456 18.585 -8.055 1.00 72.00 188 ASP A CA 1
ATOM 1469 C C . ASP A 1 188 ? 4.009 18.056 -8.131 1.00 72.00 188 ASP A C 1
ATOM 1471 O O . ASP A 1 188 ? 3.809 16.868 -8.418 1.00 72.00 188 ASP A O 1
ATOM 1475 N N . PRO A 1 189 ? 2.998 18.893 -7.833 1.00 67.00 189 PRO A N 1
ATOM 1476 C CA . PRO A 1 189 ? 1.597 18.498 -7.886 1.00 67.00 189 PRO A CA 1
ATOM 1477 C C . PRO A 1 189 ? 1.056 18.324 -9.314 1.00 67.00 189 PRO A C 1
ATOM 1479 O O . PRO A 1 189 ? 0.015 17.687 -9.463 1.00 67.00 189 PRO A O 1
ATOM 1482 N N . GLU A 1 190 ? 1.729 18.855 -10.341 1.00 69.56 190 GLU A N 1
ATOM 1483 C CA . GLU A 1 190 ? 1.266 18.828 -11.740 1.00 69.56 190 GLU A CA 1
ATOM 1484 C C . GLU A 1 190 ? 1.667 17.545 -12.485 1.00 69.56 190 GLU A C 1
ATOM 1486 O O . GLU A 1 190 ? 1.168 17.252 -13.573 1.00 69.56 190 GLU A O 1
ATOM 1491 N N . VAL A 1 191 ? 2.564 16.746 -11.903 1.00 75.62 191 VAL A N 1
ATOM 1492 C CA . VAL A 1 191 ? 3.007 15.483 -12.498 1.00 75.62 191 VAL A CA 1
ATOM 1493 C C . VAL A 1 191 ? 1.882 14.456 -12.418 1.00 75.62 191 VAL A C 1
ATOM 1495 O O . VAL A 1 191 ? 1.385 14.156 -11.330 1.00 75.62 191 VAL A O 1
ATOM 1498 N N . ASN A 1 192 ? 1.513 13.856 -13.559 1.00 77.31 192 ASN A N 1
ATOM 1499 C CA . ASN A 1 192 ? 0.567 12.741 -13.561 1.00 77.31 192 ASN A CA 1
ATOM 1500 C C . ASN A 1 192 ? 1.101 11.625 -12.652 1.00 77.31 192 ASN A C 1
ATOM 1502 O O . ASN A 1 192 ? 2.267 11.248 -12.754 1.00 77.31 192 ASN A O 1
ATOM 1506 N N . ARG A 1 193 ? 0.252 11.104 -11.765 1.00 84.31 193 ARG A N 1
ATOM 1507 C CA . ARG A 1 193 ? 0.575 10.056 -10.787 1.00 84.31 193 ARG A CA 1
ATOM 1508 C C . ARG A 1 193 ? -0.014 8.696 -11.146 1.00 84.31 193 ARG A C 1
ATOM 1510 O O . ARG A 1 193 ? 0.282 7.735 -10.440 1.00 84.31 193 ARG A O 1
ATOM 1517 N N . GLU A 1 194 ? -0.845 8.610 -12.178 1.00 84.06 194 GLU A N 1
ATOM 1518 C CA . GLU A 1 194 ? -1.466 7.363 -12.616 1.00 84.06 194 GLU A CA 1
ATOM 1519 C C . GLU A 1 194 ? -0.407 6.332 -12.997 1.00 84.06 194 GLU A C 1
ATOM 1521 O O . GLU A 1 194 ? 0.478 6.583 -13.809 1.00 84.06 194 GLU A O 1
ATOM 1526 N N . THR A 1 195 ? -0.496 5.156 -12.383 1.00 86.00 195 THR A N 1
ATOM 1527 C CA . THR A 1 195 ? 0.364 4.025 -12.727 1.00 86.00 195 THR A CA 1
ATOM 1528 C C . THR A 1 195 ? -0.247 3.218 -13.875 1.00 86.00 195 THR A C 1
ATOM 1530 O O . THR A 1 195 ? -1.357 3.495 -14.310 1.00 86.00 195 THR A O 1
ATOM 1533 N N . CYS A 1 196 ? 0.423 2.159 -14.334 1.00 82.50 196 CYS A N 1
ATOM 1534 C CA . CYS A 1 196 ? -0.186 1.153 -15.212 1.00 82.50 196 CYS A CA 1
ATOM 1535 C C . CYS A 1 196 ? -0.988 0.074 -14.454 1.00 82.50 196 CYS A C 1
ATOM 1537 O O . CYS A 1 196 ? -1.608 -0.786 -15.080 1.00 82.50 196 CYS A O 1
ATOM 1539 N N . TYR A 1 197 ? -0.979 0.096 -13.117 1.00 87.12 197 TYR A N 1
ATOM 1540 C CA . TYR A 1 197 ? -1.625 -0.909 -12.279 1.00 87.12 197 TYR A CA 1
ATOM 1541 C C . TYR A 1 197 ? -3.059 -0.494 -11.959 1.00 87.12 197 TYR A C 1
ATOM 1543 O O . TYR A 1 197 ? -3.320 0.644 -11.569 1.00 87.12 197 TYR A O 1
ATOM 1551 N N . ARG A 1 198 ? -3.990 -1.441 -12.068 1.00 88.06 198 ARG A N 1
ATOM 1552 C CA . ARG A 1 198 ? -5.398 -1.237 -11.716 1.00 88.06 198 ARG A CA 1
ATOM 1553 C C . ARG A 1 198 ? -5.716 -1.786 -10.335 1.00 88.06 198 ARG A C 1
ATOM 1555 O O . ARG A 1 198 ? -5.141 -2.783 -9.892 1.00 88.06 198 ARG A O 1
ATOM 1562 N N . MET A 1 199 ? -6.647 -1.123 -9.670 1.00 86.00 199 MET A N 1
ATOM 1563 C CA . MET A 1 199 ? -7.376 -1.659 -8.533 1.00 86.00 199 MET A CA 1
ATOM 1564 C C . MET A 1 199 ? -8.188 -2.875 -8.982 1.00 86.00 199 MET A C 1
ATOM 1566 O O . MET A 1 199 ? -8.629 -2.942 -10.126 1.00 86.00 199 MET A O 1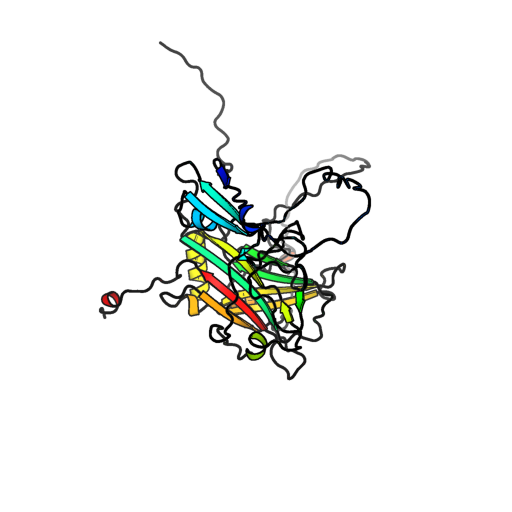
ATOM 1570 N N . ALA A 1 200 ? -8.364 -3.858 -8.100 1.00 82.00 200 ALA A N 1
ATOM 1571 C CA . ALA A 1 200 ? -9.251 -4.977 -8.396 1.00 82.00 200 ALA A CA 1
ATOM 1572 C C . ALA A 1 200 ? -10.715 -4.524 -8.297 1.00 82.00 200 ALA A C 1
ATOM 1574 O O . ALA A 1 200 ? -11.137 -4.028 -7.249 1.00 82.00 200 ALA A O 1
ATOM 1575 N N . ASP A 1 201 ? -11.471 -4.743 -9.373 1.00 72.50 201 ASP A N 1
ATOM 1576 C CA . ASP A 1 201 ? -12.870 -4.314 -9.498 1.00 72.50 201 ASP A CA 1
ATOM 1577 C C . ASP A 1 201 ? -13.824 -5.135 -8.609 1.00 72.50 201 ASP A C 1
ATOM 1579 O O . ASP A 1 201 ? -14.882 -4.658 -8.209 1.00 72.50 201 ASP A O 1
ATOM 1583 N N . THR A 1 202 ? -13.441 -6.367 -8.261 1.00 81.38 202 THR A N 1
ATOM 1584 C CA . THR A 1 202 ? -14.251 -7.287 -7.452 1.00 81.38 202 THR A CA 1
ATOM 1585 C C . THR A 1 202 ? -13.848 -7.267 -5.983 1.00 81.38 202 THR A C 1
ATOM 1587 O O . THR A 1 202 ? -12.661 -7.217 -5.649 1.00 81.38 202 THR A O 1
ATOM 1590 N N . VAL A 1 203 ? -14.831 -7.419 -5.097 1.00 85.81 203 VAL A N 1
ATOM 1591 C CA . VAL A 1 203 ? -14.610 -7.533 -3.647 1.00 85.81 203 VAL A CA 1
ATOM 1592 C C . VAL A 1 203 ? -14.277 -8.955 -3.189 1.00 85.81 203 VAL A C 1
ATOM 1594 O O . VAL A 1 203 ? -13.787 -9.126 -2.078 1.00 85.81 203 VAL A O 1
ATOM 1597 N N . ASP A 1 204 ? -14.452 -9.960 -4.051 1.00 85.31 204 ASP A N 1
ATOM 1598 C CA . ASP A 1 204 ? -14.244 -11.383 -3.729 1.00 85.31 204 ASP A CA 1
ATOM 1599 C C . ASP A 1 204 ? -12.805 -11.709 -3.314 1.00 85.31 204 ASP A C 1
ATOM 1601 O O . ASP A 1 204 ? -12.546 -12.645 -2.560 1.00 85.31 204 ASP A O 1
ATOM 1605 N N . THR A 1 205 ? -11.845 -10.912 -3.785 1.00 86.38 205 THR A N 1
ATOM 1606 C CA . THR A 1 205 ? -10.429 -11.069 -3.440 1.00 86.38 205 THR A CA 1
ATOM 1607 C C . THR A 1 205 ? -10.084 -10.472 -2.075 1.00 86.38 205 THR A C 1
ATOM 1609 O O . THR A 1 205 ? -8.941 -10.598 -1.635 1.00 86.38 205 THR A O 1
ATOM 1612 N N . ILE A 1 206 ? -11.016 -9.754 -1.436 1.00 91.62 206 ILE A N 1
ATOM 1613 C CA . ILE A 1 206 ? -10.785 -9.074 -0.163 1.00 91.62 206 ILE A CA 1
ATOM 1614 C C . ILE A 1 206 ? -10.967 -10.070 0.979 1.00 91.62 206 ILE A C 1
ATOM 1616 O O . ILE A 1 206 ? -12.059 -10.553 1.271 1.00 91.62 206 ILE A O 1
ATOM 1620 N N . HIS A 1 207 ? -9.881 -10.319 1.695 1.00 90.94 207 HIS A N 1
ATOM 1621 C CA . HIS A 1 207 ? -9.893 -11.091 2.916 1.00 90.94 207 HIS A CA 1
ATOM 1622 C C . HIS A 1 207 ? -10.572 -10.302 4.044 1.00 90.94 207 HIS A C 1
ATOM 1624 O O . HIS A 1 207 ? -10.012 -9.349 4.594 1.00 90.94 207 HIS A O 1
ATOM 1630 N N . ASN A 1 208 ? -11.798 -10.704 4.382 1.00 89.81 208 ASN A N 1
ATOM 1631 C CA . ASN A 1 208 ? -12.664 -9.991 5.314 1.00 89.81 208 ASN A CA 1
ATOM 1632 C C . ASN A 1 208 ? -12.894 -10.761 6.619 1.00 89.81 208 ASN A C 1
ATOM 1634 O O . ASN A 1 208 ? -13.964 -11.313 6.855 1.00 89.81 208 ASN A O 1
ATOM 1638 N N . LYS A 1 209 ? -11.894 -10.769 7.510 1.00 86.38 209 LYS A N 1
ATOM 1639 C CA . LYS A 1 209 ? -12.049 -11.361 8.856 1.00 86.38 209 LYS A CA 1
ATOM 1640 C C . LYS A 1 209 ? -12.870 -10.511 9.822 1.00 86.38 209 LYS A C 1
ATOM 1642 O O . LYS A 1 209 ? -13.257 -10.982 10.888 1.00 86.38 209 LYS A O 1
ATOM 1647 N N . ILE A 1 210 ? -13.086 -9.241 9.495 1.00 85.06 210 ILE A N 1
ATOM 1648 C CA . ILE A 1 210 ? -13.770 -8.290 10.376 1.00 85.06 210 ILE A CA 1
ATOM 1649 C C . ILE A 1 210 ? -15.284 -8.249 10.150 1.00 85.06 210 ILE A C 1
ATOM 1651 O O . ILE A 1 210 ? -15.957 -7.519 10.882 1.00 85.06 210 ILE A O 1
ATOM 1655 N N . ASN A 1 211 ? -15.788 -9.019 9.175 1.00 85.12 211 ASN A N 1
ATOM 1656 C CA . ASN A 1 211 ? -17.169 -9.011 8.689 1.00 85.12 211 ASN A CA 1
ATOM 1657 C C . ASN A 1 211 ? -17.647 -7.595 8.329 1.00 85.12 211 ASN A C 1
ATOM 1659 O O . ASN A 1 211 ? -18.742 -7.182 8.697 1.00 85.12 211 ASN A O 1
ATOM 1663 N N . ALA A 1 212 ? -16.789 -6.826 7.654 1.00 85.31 212 ALA A N 1
ATOM 1664 C CA . ALA A 1 212 ? -17.142 -5.512 7.134 1.00 85.31 212 ALA A CA 1
ATOM 1665 C C . ALA A 1 212 ? -18.108 -5.633 5.952 1.00 85.31 212 ALA A C 1
ATOM 1667 O O . ALA A 1 212 ? -18.046 -6.597 5.187 1.00 85.31 212 ALA A O 1
ATOM 1668 N N . ASN A 1 213 ? -18.964 -4.630 5.782 1.00 86.38 213 ASN A N 1
ATOM 1669 C CA . ASN A 1 213 ? -19.853 -4.535 4.636 1.00 86.38 213 ASN A CA 1
ATOM 1670 C C . ASN A 1 213 ? -19.049 -4.144 3.380 1.00 86.38 213 ASN A C 1
ATOM 1672 O O . ASN A 1 213 ? -18.722 -2.973 3.176 1.00 86.38 213 ASN A O 1
ATOM 1676 N N . LEU A 1 214 ? -18.694 -5.135 2.555 1.00 87.81 214 LEU A N 1
ATOM 1677 C CA . LEU A 1 214 ? -17.906 -4.920 1.336 1.00 87.81 214 LEU A CA 1
ATOM 1678 C C . LEU A 1 214 ? -18.728 -4.354 0.174 1.00 87.81 214 LEU A C 1
ATOM 1680 O O . LEU A 1 214 ? -18.133 -3.904 -0.804 1.00 87.81 214 LEU A O 1
ATOM 1684 N N . GLU A 1 215 ? -20.061 -4.304 0.268 1.00 84.88 215 GLU A N 1
ATOM 1685 C CA . GLU A 1 215 ? -20.882 -3.653 -0.761 1.00 84.88 215 GLU A CA 1
ATOM 1686 C C . GLU A 1 215 ? -20.490 -2.185 -0.927 1.00 84.88 215 GLU A C 1
ATOM 1688 O O . GLU A 1 215 ? -20.491 -1.676 -2.039 1.00 84.88 215 GLU A O 1
ATOM 1693 N N . LYS A 1 216 ? -20.029 -1.540 0.149 1.00 82.12 216 LYS A N 1
ATOM 1694 C CA . LYS A 1 216 ? -19.515 -0.162 0.137 1.00 82.12 216 LYS A CA 1
ATOM 1695 C C . LYS A 1 216 ? -18.212 0.009 -0.639 1.00 82.12 216 LYS A C 1
ATOM 1697 O O . LYS A 1 216 ? -17.884 1.115 -1.054 1.00 82.12 216 LYS A O 1
ATOM 1702 N N . VAL A 1 217 ? -17.462 -1.074 -0.830 1.00 84.00 217 VAL A N 1
ATOM 1703 C CA . VAL A 1 217 ? -16.260 -1.081 -1.671 1.00 84.00 217 VAL A CA 1
ATOM 1704 C C . VAL A 1 217 ? -16.653 -1.246 -3.138 1.00 84.00 217 VAL A C 1
ATOM 1706 O O . VAL A 1 217 ? -16.123 -0.540 -3.990 1.00 84.00 217 VAL A O 1
ATOM 1709 N N . ALA A 1 218 ? -17.594 -2.151 -3.429 1.00 82.69 218 ALA A N 1
ATOM 1710 C CA . ALA A 1 218 ? -18.077 -2.396 -4.789 1.00 82.69 218 ALA A CA 1
ATOM 1711 C C . ALA A 1 218 ? -18.896 -1.214 -5.334 1.00 82.69 218 ALA A C 1
ATOM 1713 O O . ALA A 1 218 ? -18.694 -0.769 -6.459 1.00 82.69 218 ALA A O 1
ATOM 1714 N N . ASN A 1 219 ? -19.801 -0.693 -4.509 1.00 81.25 219 ASN A N 1
ATOM 1715 C CA . ASN A 1 219 ? -20.764 0.351 -4.826 1.00 81.25 219 ASN A CA 1
ATOM 1716 C C . ASN A 1 219 ? -20.758 1.401 -3.706 1.00 81.25 219 ASN A C 1
ATOM 1718 O O . ASN A 1 219 ? -21.662 1.422 -2.871 1.00 81.25 219 ASN A O 1
ATOM 1722 N N . PRO A 1 220 ? -19.756 2.299 -3.676 1.00 75.81 220 PRO A N 1
ATOM 1723 C CA . PRO A 1 220 ? -19.633 3.304 -2.619 1.00 75.81 220 PRO A CA 1
ATOM 1724 C C . PRO A 1 220 ? -20.817 4.281 -2.544 1.00 75.81 220 PRO A C 1
ATOM 1726 O O . PRO A 1 220 ? -21.006 4.929 -1.519 1.00 75.81 220 PRO A O 1
ATOM 1729 N N . GLY A 1 221 ? -21.639 4.379 -3.596 1.00 77.69 221 GLY A N 1
ATOM 1730 C CA . GLY A 1 221 ? -22.854 5.194 -3.584 1.00 77.69 221 GLY A CA 1
ATOM 1731 C C . GLY A 1 221 ? -22.567 6.646 -3.193 1.00 77.69 221 GLY A C 1
ATOM 1732 O O . GLY A 1 221 ? -21.594 7.239 -3.653 1.00 77.69 221 GLY A O 1
ATOM 1733 N N . SER A 1 222 ? -23.410 7.223 -2.336 1.00 82.25 222 SER A N 1
ATOM 1734 C CA . SER A 1 222 ? -23.219 8.569 -1.777 1.00 82.25 222 SER A CA 1
ATOM 1735 C C . SER A 1 222 ? -22.375 8.602 -0.500 1.00 82.25 222 SER A C 1
ATOM 1737 O O . SER A 1 222 ? -22.127 9.690 0.023 1.00 82.25 222 SER A O 1
ATOM 1739 N N . ASP A 1 223 ? -21.959 7.447 0.024 1.00 86.38 223 ASP A N 1
ATOM 1740 C CA . ASP A 1 223 ? -21.281 7.384 1.314 1.00 86.38 223 ASP A CA 1
ATOM 1741 C C . ASP A 1 223 ? -19.868 7.977 1.212 1.00 86.38 223 ASP A C 1
ATOM 1743 O O . ASP A 1 223 ? -19.119 7.675 0.273 1.00 86.38 223 ASP A O 1
ATOM 1747 N N . PRO A 1 224 ? -19.473 8.838 2.167 1.00 91.12 224 PRO A N 1
ATOM 1748 C CA . PRO A 1 224 ? -18.146 9.418 2.155 1.00 91.12 224 PRO A CA 1
ATOM 1749 C C . PRO A 1 224 ? -17.080 8.377 2.503 1.00 91.12 224 PRO A C 1
ATOM 1751 O O . PRO A 1 224 ? -17.243 7.555 3.409 1.00 91.12 224 PRO A O 1
ATOM 1754 N N . ARG A 1 225 ? -15.943 8.475 1.817 1.00 92.62 225 ARG A N 1
ATOM 1755 C CA . ARG A 1 225 ? -14.732 7.692 2.078 1.00 92.62 225 ARG A CA 1
ATOM 1756 C C . ARG A 1 225 ? -13.498 8.582 2.014 1.00 92.62 225 ARG A C 1
ATOM 1758 O O . ARG A 1 225 ? -13.498 9.615 1.343 1.00 92.62 225 ARG A O 1
ATOM 1765 N N . VAL A 1 226 ? -12.429 8.151 2.673 1.00 94.12 226 VAL A N 1
ATOM 1766 C CA . VAL A 1 226 ? -11.101 8.749 2.488 1.00 94.12 226 VAL A CA 1
ATOM 1767 C C . VAL A 1 226 ? -10.326 7.868 1.527 1.00 94.12 226 VAL A C 1
ATOM 1769 O O . VAL A 1 226 ? -9.949 6.758 1.888 1.00 94.12 226 VAL A O 1
ATOM 1772 N N . GLU A 1 227 ? -10.095 8.360 0.317 1.00 93.06 227 GLU A N 1
ATOM 1773 C CA . GLU A 1 227 ? -9.405 7.649 -0.751 1.00 93.06 227 GLU A CA 1
ATOM 1774 C C . GLU A 1 227 ? -7.933 8.056 -0.835 1.00 93.06 227 GLU A C 1
ATOM 1776 O O . GLU A 1 227 ? -7.599 9.238 -0.963 1.00 93.06 227 GLU A O 1
ATOM 1781 N N . PHE A 1 228 ? -7.055 7.058 -0.800 1.00 92.75 228 PHE A N 1
ATOM 1782 C CA . PHE A 1 228 ? -5.632 7.193 -1.087 1.00 92.75 228 PHE A CA 1
ATOM 1783 C C . PHE A 1 228 ? -5.327 6.670 -2.491 1.00 92.75 228 PHE A C 1
ATOM 1785 O O . PHE A 1 228 ? -4.731 7.389 -3.291 1.00 92.75 228 PHE A O 1
ATOM 1792 N N . ASN A 1 229 ? -5.731 5.427 -2.780 1.00 92.31 229 ASN A N 1
ATOM 1793 C CA . ASN A 1 229 ? -5.406 4.679 -3.999 1.00 92.31 229 ASN A CA 1
ATOM 1794 C C . ASN A 1 229 ? -3.915 4.743 -4.366 1.00 92.31 229 ASN A C 1
ATOM 1796 O O . ASN A 1 229 ? -3.554 4.794 -5.539 1.00 92.31 229 ASN A O 1
ATOM 1800 N N . VAL A 1 230 ? -3.031 4.751 -3.363 1.00 93.38 230 VAL A N 1
ATOM 1801 C CA . VAL A 1 230 ? -1.583 4.885 -3.562 1.00 93.38 230 VAL A CA 1
ATOM 1802 C C . VAL A 1 230 ? -0.904 3.526 -3.487 1.00 93.38 230 VAL A C 1
ATOM 1804 O O . VAL A 1 230 ? -1.101 2.797 -2.517 1.00 93.38 230 VAL A O 1
ATOM 1807 N N . ILE A 1 231 ? -0.044 3.231 -4.463 1.00 93.44 231 ILE A N 1
ATOM 1808 C CA . ILE A 1 231 ? 0.877 2.092 -4.454 1.00 93.44 231 ILE A CA 1
ATOM 1809 C C . ILE A 1 231 ? 2.308 2.547 -4.150 1.00 93.44 231 ILE A C 1
ATOM 1811 O O . ILE A 1 231 ? 2.838 3.470 -4.767 1.00 93.44 231 ILE A O 1
ATOM 1815 N N . LYS A 1 232 ? 2.978 1.854 -3.230 1.00 91.06 232 LYS A N 1
ATOM 1816 C CA . LYS A 1 232 ? 4.416 1.983 -2.981 1.00 91.06 232 LYS A CA 1
ATOM 1817 C C . LYS A 1 232 ? 5.101 0.642 -3.206 1.00 91.06 232 LYS A C 1
ATOM 1819 O O . LYS A 1 232 ? 4.731 -0.354 -2.594 1.00 91.06 232 LYS A O 1
ATOM 1824 N N . ARG A 1 233 ? 6.146 0.644 -4.036 1.00 89.31 233 ARG A N 1
ATOM 1825 C CA . ARG A 1 233 ? 7.035 -0.506 -4.258 1.00 89.31 233 ARG A CA 1
ATOM 1826 C C . ARG A 1 233 ? 8.298 -0.384 -3.417 1.00 89.31 233 ARG A C 1
ATOM 1828 O O . ARG A 1 233 ? 8.857 0.712 -3.304 1.00 89.31 233 ARG A O 1
ATOM 1835 N N . ASN A 1 234 ? 8.742 -1.503 -2.859 1.00 86.62 234 ASN A N 1
ATOM 1836 C CA . ASN A 1 234 ? 9.960 -1.625 -2.071 1.00 86.62 234 ASN A CA 1
ATOM 1837 C C . ASN A 1 234 ? 10.706 -2.905 -2.442 1.00 86.62 234 ASN A C 1
ATOM 1839 O O . ASN A 1 234 ? 10.107 -3.949 -2.701 1.00 86.62 234 ASN A O 1
ATOM 1843 N N . TYR A 1 235 ? 12.031 -2.814 -2.450 1.00 83.62 235 TYR A N 1
ATOM 1844 C CA . TYR A 1 235 ? 12.901 -3.958 -2.681 1.00 83.62 235 TYR A CA 1
ATOM 1845 C C . TYR A 1 235 ? 13.143 -4.702 -1.380 1.00 83.62 235 TYR A C 1
ATOM 1847 O O . TYR A 1 235 ? 13.530 -4.101 -0.378 1.00 83.62 235 TYR A O 1
ATOM 1855 N N . LEU A 1 236 ? 12.960 -6.020 -1.422 1.00 83.25 236 LEU A N 1
ATOM 1856 C CA . LEU A 1 236 ? 13.287 -6.899 -0.313 1.00 83.25 236 LEU A CA 1
ATOM 1857 C C . LEU A 1 236 ? 14.638 -7.569 -0.564 1.00 83.25 236 LEU A C 1
ATOM 1859 O O . LEU A 1 236 ? 14.795 -8.459 -1.413 1.00 83.25 236 LEU A O 1
ATOM 1863 N N . MET A 1 237 ? 15.620 -7.147 0.230 1.00 81.56 237 MET A N 1
ATOM 1864 C CA . MET A 1 237 ? 16.880 -7.871 0.387 1.00 81.56 237 MET A CA 1
ATOM 1865 C C . MET A 1 237 ? 16.624 -9.236 1.017 1.00 81.56 237 MET A C 1
ATOM 1867 O O . MET A 1 237 ? 15.635 -9.425 1.722 1.00 81.56 237 MET A O 1
ATOM 1871 N N . GLU A 1 238 ? 17.535 -10.182 0.818 1.00 82.25 238 GLU A N 1
ATOM 1872 C CA . GLU A 1 238 ? 17.400 -11.528 1.380 1.00 82.25 238 GLU A CA 1
ATOM 1873 C C . GLU A 1 238 ? 17.156 -11.534 2.900 1.00 82.25 238 GLU A C 1
ATOM 1875 O O . GLU A 1 238 ? 16.237 -12.198 3.381 1.00 82.25 238 GLU A O 1
ATOM 1880 N N . GLN A 1 239 ? 17.930 -10.754 3.660 1.00 82.62 239 GLN A N 1
ATOM 1881 C CA . GLN A 1 239 ? 17.776 -10.650 5.114 1.00 82.62 239 GLN A CA 1
ATOM 1882 C C . GLN A 1 239 ? 16.422 -10.043 5.506 1.00 82.62 239 GLN A C 1
ATOM 1884 O O . GLN A 1 239 ? 15.706 -10.614 6.328 1.00 82.62 239 GLN A O 1
ATOM 1889 N N . ALA A 1 240 ? 16.033 -8.947 4.851 1.00 84.00 240 ALA A N 1
ATOM 1890 C CA . ALA A 1 240 ? 14.745 -8.290 5.050 1.00 84.00 240 ALA A CA 1
ATOM 1891 C C . ALA A 1 240 ? 13.565 -9.220 4.709 1.00 84.00 240 ALA A C 1
ATOM 1893 O O . ALA A 1 240 ? 12.593 -9.293 5.456 1.00 84.00 240 ALA A O 1
ATOM 1894 N N . SER A 1 241 ? 13.676 -10.010 3.637 1.00 85.38 241 SER A N 1
ATOM 1895 C CA . SER A 1 241 ? 12.679 -11.013 3.250 1.00 85.38 241 SER A CA 1
ATOM 1896 C C . SER A 1 241 ? 12.567 -12.141 4.279 1.00 85.38 241 SER A C 1
ATOM 1898 O O . SER A 1 241 ? 11.459 -12.584 4.588 1.00 85.38 241 SER A O 1
ATOM 1900 N N . ARG A 1 242 ? 13.691 -12.620 4.831 1.00 86.38 242 ARG A N 1
ATOM 1901 C CA . ARG A 1 242 ? 13.694 -13.644 5.892 1.00 86.38 242 ARG A CA 1
ATOM 1902 C C . ARG A 1 242 ? 13.034 -13.123 7.164 1.00 86.38 242 ARG A C 1
ATOM 1904 O O . ARG A 1 242 ? 12.216 -13.833 7.745 1.00 86.38 242 ARG A O 1
ATOM 1911 N N . LEU A 1 243 ? 13.350 -11.893 7.569 1.00 87.19 243 LEU A N 1
ATOM 1912 C CA . LEU A 1 243 ? 12.737 -11.267 8.736 1.00 87.19 243 LEU A CA 1
ATOM 1913 C C . LEU A 1 243 ? 11.243 -11.017 8.521 1.00 87.19 243 LEU A C 1
ATOM 1915 O O . LEU A 1 243 ? 10.447 -11.358 9.386 1.00 87.19 243 LEU A O 1
ATOM 1919 N N . PHE A 1 244 ? 10.848 -10.500 7.357 1.00 88.81 244 PHE A N 1
ATOM 1920 C CA . PHE A 1 244 ? 9.441 -10.305 7.011 1.00 88.81 244 PHE A CA 1
ATOM 1921 C C . PHE A 1 244 ? 8.655 -11.614 7.100 1.00 88.81 244 PHE A C 1
ATOM 1923 O O . PHE A 1 244 ? 7.615 -11.680 7.752 1.00 88.81 244 PHE A O 1
ATOM 1930 N N . ARG A 1 245 ? 9.199 -12.692 6.521 1.00 89.56 245 ARG A N 1
ATOM 1931 C CA . ARG A 1 245 ? 8.613 -14.034 6.605 1.00 89.56 245 ARG A CA 1
ATOM 1932 C C . ARG A 1 245 ? 8.548 -14.543 8.045 1.00 89.56 245 ARG A C 1
ATOM 1934 O O . ARG A 1 245 ? 7.544 -15.144 8.415 1.00 89.56 245 ARG A O 1
ATOM 1941 N N . LYS A 1 246 ? 9.585 -14.315 8.856 1.00 89.94 246 LYS A N 1
ATOM 1942 C CA . LYS A 1 246 ? 9.594 -14.672 10.283 1.00 89.94 246 LYS A CA 1
ATOM 1943 C C . LYS A 1 246 ? 8.500 -13.919 11.047 1.00 89.94 246 LYS A C 1
ATOM 1945 O O . LYS A 1 246 ? 7.665 -14.559 11.673 1.00 89.94 246 LYS A O 1
ATOM 1950 N N . ASN A 1 247 ? 8.435 -12.597 10.905 1.00 89.31 247 ASN A N 1
ATOM 1951 C CA . ASN A 1 247 ? 7.425 -11.762 11.555 1.00 89.31 247 ASN A CA 1
ATOM 1952 C C . ASN A 1 247 ? 6.009 -12.186 11.150 1.00 89.31 247 ASN A C 1
ATOM 1954 O O . ASN A 1 247 ? 5.127 -12.287 11.996 1.00 89.31 247 ASN A O 1
ATOM 1958 N N . LEU A 1 248 ? 5.787 -12.514 9.874 1.00 91.88 248 LEU A N 1
ATOM 1959 C CA . LEU A 1 248 ? 4.502 -13.051 9.436 1.00 91.88 248 LEU A CA 1
ATOM 1960 C C . LEU A 1 248 ? 4.184 -14.411 10.062 1.00 91.88 248 LEU A C 1
ATOM 1962 O O . LEU A 1 248 ? 3.031 -14.646 10.412 1.00 91.88 248 LEU A O 1
ATOM 1966 N N . LYS A 1 249 ? 5.160 -15.308 10.238 1.00 91.62 249 LYS A N 1
ATOM 1967 C CA . LYS A 1 249 ? 4.931 -16.600 10.909 1.00 91.62 249 LYS A CA 1
ATOM 1968 C C . LYS A 1 249 ? 4.544 -16.422 12.376 1.00 91.62 249 LYS A C 1
ATOM 1970 O O . LYS A 1 249 ? 3.600 -17.088 12.811 1.00 91.62 249 LYS A O 1
ATOM 1975 N N . ASP A 1 250 ? 5.227 -15.513 13.065 1.00 92.19 250 ASP A N 1
ATOM 1976 C CA . ASP A 1 250 ? 5.061 -15.250 14.495 1.00 92.19 250 ASP A CA 1
ATOM 1977 C C . ASP A 1 250 ? 3.756 -14.486 14.783 1.00 92.19 250 ASP A C 1
ATOM 1979 O O . ASP A 1 250 ? 2.993 -14.864 15.669 1.00 92.19 250 ASP A O 1
ATOM 1983 N N . TYR A 1 251 ? 3.460 -13.448 13.995 1.00 92.44 251 TYR A N 1
ATOM 1984 C CA . TYR A 1 251 ? 2.388 -12.491 14.287 1.00 92.44 251 TYR A CA 1
ATOM 1985 C C . TYR A 1 251 ? 1.191 -12.559 13.342 1.00 92.44 251 TYR A C 1
ATOM 1987 O O . TYR A 1 251 ? 0.089 -12.171 13.724 1.00 92.44 251 TYR A O 1
ATOM 1995 N N . ARG A 1 252 ? 1.381 -13.025 12.100 1.00 92.94 252 ARG A N 1
ATOM 1996 C CA . ARG A 1 252 ? 0.378 -13.072 11.008 1.00 92.94 252 ARG A CA 1
ATOM 1997 C C . ARG A 1 252 ? -0.156 -11.720 10.531 1.00 92.94 252 ARG A C 1
ATOM 1999 O O . ARG A 1 252 ? -0.821 -11.675 9.498 1.00 92.94 252 ARG A O 1
ATOM 2006 N N . HIS A 1 253 ? 0.149 -10.640 11.242 1.00 92.38 253 HIS A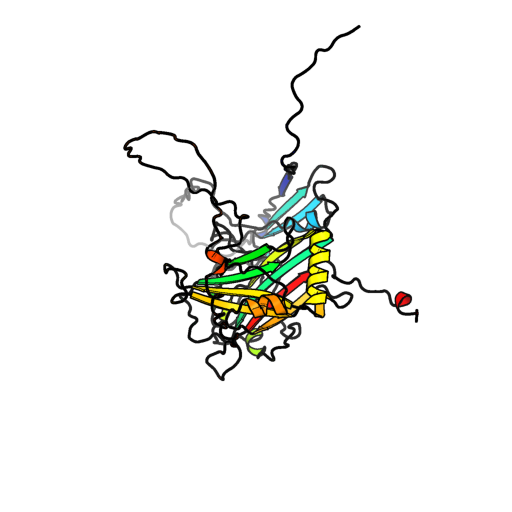 N 1
ATOM 2007 C CA . HIS A 1 253 ? -0.390 -9.314 10.990 1.00 92.38 253 HIS A CA 1
ATOM 2008 C C . HIS A 1 253 ? 0.710 -8.299 10.689 1.00 92.38 253 HIS A C 1
ATOM 2010 O O . HIS A 1 253 ? 1.789 -8.343 11.279 1.00 92.38 253 HIS A O 1
ATOM 2016 N N . LEU A 1 254 ? 0.395 -7.349 9.812 1.00 92.88 254 LEU A N 1
ATOM 2017 C CA . LEU A 1 254 ? 1.196 -6.156 9.563 1.00 92.88 254 LEU A CA 1
ATOM 2018 C C . LEU A 1 254 ? 0.581 -4.958 10.301 1.00 92.88 254 LEU A C 1
ATOM 2020 O O . LEU A 1 254 ? -0.633 -4.755 10.195 1.00 92.88 254 LEU A O 1
ATOM 2024 N N . PRO A 1 255 ? 1.374 -4.156 11.028 1.00 93.00 255 PRO A N 1
ATOM 2025 C CA . PRO A 1 255 ? 0.863 -2.972 11.695 1.00 93.00 255 PRO A CA 1
ATOM 2026 C C . PRO A 1 255 ? 0.660 -1.839 10.690 1.00 93.00 255 PRO A C 1
ATOM 2028 O O . PRO A 1 255 ? 1.525 -1.542 9.860 1.00 93.00 255 PRO A O 1
ATOM 2031 N N . LEU A 1 256 ? -0.488 -1.186 10.815 1.00 95.00 256 LEU A N 1
ATOM 2032 C CA . LEU A 1 256 ? -0.858 0.004 10.074 1.00 95.00 256 LEU A CA 1
ATOM 2033 C C . LEU A 1 256 ? -1.291 1.083 11.063 1.00 95.00 256 LEU A C 1
ATOM 2035 O O . LEU A 1 256 ? -2.130 0.837 11.928 1.00 95.00 256 LEU A O 1
ATOM 2039 N N . GLU A 1 257 ? -0.764 2.287 10.911 1.00 95.25 257 GLU A N 1
ATOM 2040 C CA . GLU A 1 257 ? -1.167 3.449 11.694 1.00 95.25 257 GLU A CA 1
ATOM 2041 C C . GLU A 1 257 ? -1.839 4.470 10.782 1.00 95.25 257 GLU A C 1
ATOM 2043 O O . GLU A 1 257 ? -1.367 4.737 9.679 1.00 95.25 257 GLU A O 1
ATOM 2048 N N . VAL A 1 258 ? -2.932 5.063 11.248 1.00 94.88 258 VAL A N 1
ATOM 2049 C CA . VAL A 1 258 ? -3.639 6.137 10.552 1.00 94.88 258 VAL A CA 1
ATOM 2050 C C . VAL A 1 258 ? -3.611 7.359 11.452 1.00 94.88 258 VAL A C 1
ATOM 2052 O O . VAL A 1 258 ? -4.036 7.303 12.604 1.00 94.88 258 VAL A O 1
ATOM 2055 N N . PHE A 1 259 ? -3.098 8.462 10.927 1.00 94.19 259 PHE A N 1
ATOM 2056 C CA . PHE A 1 259 ? -3.001 9.723 11.637 1.00 94.19 259 PHE A CA 1
ATOM 2057 C C . PHE A 1 259 ? -3.808 10.780 10.904 1.00 94.19 259 PHE A C 1
ATOM 2059 O O . PHE A 1 259 ? -3.652 10.979 9.697 1.00 94.19 259 PHE A O 1
ATOM 2066 N N . ILE A 1 260 ? -4.682 11.435 11.652 1.00 93.62 260 ILE A N 1
ATOM 2067 C CA . ILE A 1 260 ? -5.624 12.420 11.142 1.00 93.62 260 ILE A CA 1
ATOM 2068 C C . ILE A 1 260 ? -5.381 13.693 11.933 1.00 93.62 260 ILE A C 1
ATOM 2070 O O . ILE A 1 260 ? -5.376 13.656 13.161 1.00 93.62 260 ILE A O 1
ATOM 2074 N N . SER A 1 261 ? -5.157 14.812 11.260 1.00 91.62 261 SER A N 1
ATOM 2075 C CA . SER A 1 261 ? -4.914 16.093 11.928 1.00 91.62 261 SER A CA 1
ATOM 2076 C C . SER A 1 261 ? -5.631 17.227 11.227 1.00 91.62 261 SER A C 1
ATOM 2078 O O . SER A 1 261 ? -5.856 17.169 10.022 1.00 91.62 261 SER A O 1
ATOM 2080 N N . ARG A 1 262 ? -5.951 18.289 11.964 1.00 87.94 262 ARG A N 1
ATOM 2081 C CA . ARG A 1 262 ? -6.420 19.526 11.336 1.00 87.94 262 ARG A CA 1
ATOM 2082 C C . ARG A 1 262 ? -5.246 20.284 10.698 1.00 87.94 262 ARG A C 1
ATOM 2084 O O . ARG A 1 262 ? -4.226 20.464 11.371 1.00 87.94 262 ARG A O 1
ATOM 2091 N N . PRO A 1 263 ? -5.372 20.748 9.445 1.00 85.62 263 PRO A N 1
ATOM 2092 C CA . PRO A 1 263 ? -4.323 21.506 8.778 1.00 85.62 263 PRO A CA 1
ATOM 2093 C C . PRO A 1 263 ? -4.035 22.806 9.537 1.00 85.62 263 PRO A C 1
ATOM 2095 O O . PRO A 1 263 ? -4.938 23.467 10.047 1.00 85.62 263 PRO A O 1
ATOM 2098 N N . GLY A 1 264 ? -2.755 23.167 9.642 1.00 79.38 264 GLY A N 1
ATOM 2099 C CA . GLY A 1 264 ? -2.304 24.397 10.310 1.00 79.38 264 GLY A CA 1
ATOM 2100 C C . GLY A 1 264 ? -2.401 24.401 11.842 1.00 79.38 264 GLY A C 1
ATOM 2101 O O . GLY A 1 264 ? -1.969 25.371 12.463 1.00 79.38 264 GLY A O 1
ATOM 2102 N N . MET A 1 265 ? -2.915 23.334 12.462 1.00 77.06 265 MET A N 1
ATOM 2103 C CA . MET A 1 265 ? -3.002 23.201 13.918 1.00 77.06 265 MET A CA 1
ATOM 2104 C C . MET A 1 265 ? -1.833 22.373 14.477 1.00 77.06 265 MET A C 1
ATOM 2106 O O . MET A 1 265 ? -1.301 21.499 13.783 1.00 77.06 265 MET A O 1
ATOM 2110 N N . PRO A 1 266 ? -1.424 22.602 15.739 1.00 74.50 266 PRO A N 1
ATOM 2111 C CA . PRO A 1 266 ? -0.477 21.727 16.419 1.00 74.50 266 PRO A CA 1
ATOM 2112 C C . PRO A 1 266 ? -0.972 20.275 16.423 1.00 74.50 266 PRO A C 1
ATOM 2114 O O . PRO A 1 266 ? -2.145 20.011 16.672 1.00 74.50 266 PRO A O 1
ATOM 2117 N N . LYS A 1 267 ? -0.069 19.324 16.169 1.00 78.19 267 LYS A N 1
ATOM 2118 C CA . LYS A 1 267 ? -0.356 17.881 16.209 1.00 78.19 267 LYS A CA 1
ATOM 2119 C C . LYS A 1 267 ? -0.358 17.371 17.654 1.00 78.19 267 LYS A C 1
ATOM 2121 O O . LYS A 1 267 ? 0.520 16.612 18.049 1.00 78.19 267 LYS A O 1
ATOM 2126 N N . ASP A 1 268 ? -1.303 17.849 18.453 1.00 76.62 268 ASP A N 1
ATOM 2127 C CA . ASP A 1 268 ? -1.533 17.412 19.829 1.00 76.62 268 ASP A CA 1
ATOM 2128 C C . ASP A 1 268 ? -2.779 16.515 19.931 1.00 76.62 268 ASP A C 1
ATOM 2130 O O . ASP A 1 268 ? -3.553 16.377 18.981 1.00 76.62 268 ASP A O 1
ATOM 2134 N N . ALA A 1 269 ? -2.984 15.881 21.087 1.00 71.38 269 ALA A N 1
ATOM 2135 C CA . ALA A 1 269 ? -4.085 14.934 21.298 1.00 71.38 269 ALA A CA 1
ATOM 2136 C C . ALA A 1 269 ? -5.488 15.562 21.152 1.00 71.38 269 ALA A C 1
ATOM 2138 O O . ALA A 1 269 ? -6.466 14.842 20.982 1.00 71.38 269 ALA A O 1
ATOM 2139 N N . ALA A 1 270 ? -5.600 16.893 21.221 1.00 73.56 270 ALA A N 1
ATOM 2140 C CA . ALA A 1 270 ? -6.863 17.607 21.047 1.00 73.56 270 ALA A CA 1
ATOM 2141 C C . ALA A 1 270 ? -7.207 17.860 19.567 1.00 73.56 270 ALA A C 1
ATOM 2143 O O . ALA A 1 270 ? -8.384 17.961 19.215 1.00 73.56 270 ALA A O 1
ATOM 2144 N N . ASN A 1 271 ? -6.194 17.972 18.702 1.00 78.81 271 ASN A N 1
ATOM 2145 C CA . ASN A 1 271 ? -6.355 18.320 17.286 1.00 78.81 271 ASN A CA 1
ATOM 2146 C C . ASN A 1 271 ? -5.930 17.208 16.323 1.00 78.81 271 ASN A C 1
ATOM 2148 O O . ASN A 1 271 ? -5.926 17.415 15.104 1.00 78.81 271 ASN A O 1
ATOM 2152 N N . SER A 1 272 ? -5.587 16.036 16.855 1.00 87.31 272 SER A N 1
ATOM 2153 C CA . SER A 1 272 ? -5.238 14.863 16.069 1.00 87.31 272 SER A CA 1
ATOM 2154 C C . SER A 1 272 ? -5.905 13.597 16.589 1.00 87.31 272 SER A C 1
ATOM 2156 O O . SER A 1 272 ? -6.173 13.443 17.778 1.00 87.31 272 SER A O 1
ATOM 2158 N N . LEU A 1 273 ? -6.179 12.685 15.664 1.00 90.06 273 LEU A N 1
ATOM 2159 C CA . LEU A 1 273 ? -6.700 11.360 15.935 1.00 90.06 273 LEU A CA 1
ATOM 2160 C C . LEU A 1 273 ? -5.691 10.335 15.419 1.00 90.06 273 LEU A C 1
ATOM 2162 O O . LEU A 1 273 ? -5.368 10.298 14.230 1.00 90.06 273 LEU A O 1
ATOM 2166 N N . HIS A 1 274 ? -5.204 9.497 16.331 1.00 92.25 274 HIS A N 1
ATOM 2167 C CA . HIS A 1 274 ? -4.276 8.413 16.032 1.00 92.25 274 HIS A CA 1
ATOM 2168 C C . HIS A 1 274 ? -5.003 7.078 16.157 1.00 92.25 274 HIS A C 1
ATOM 2170 O O . HIS A 1 274 ? -5.452 6.676 17.233 1.00 92.25 274 HIS A O 1
ATOM 2176 N N . LEU A 1 275 ? -5.149 6.410 15.022 1.00 93.62 275 LEU A N 1
ATOM 2177 C CA . LEU A 1 275 ? -5.790 5.112 14.891 1.00 93.62 275 LEU A CA 1
ATOM 2178 C C . LEU A 1 275 ? -4.768 4.071 14.445 1.00 93.62 275 LEU A C 1
ATOM 2180 O O . LEU A 1 275 ? -3.713 4.385 13.893 1.00 93.62 275 LEU A O 1
ATOM 2184 N N . MET A 1 276 ? -5.118 2.809 14.643 1.00 93.94 276 MET A N 1
ATOM 2185 C CA . MET A 1 276 ? -4.336 1.671 14.187 1.00 93.94 276 MET A CA 1
ATOM 2186 C C . MET A 1 276 ? -5.218 0.606 13.541 1.00 93.94 276 MET A C 1
ATOM 2188 O O . MET A 1 276 ? -6.416 0.501 13.814 1.00 93.94 276 MET A O 1
ATOM 2192 N N . ALA A 1 277 ? -4.605 -0.218 12.705 1.00 94.25 277 ALA A N 1
ATOM 2193 C CA . ALA A 1 277 ? -5.171 -1.433 12.152 1.00 94.25 277 ALA A CA 1
ATOM 2194 C C . ALA A 1 277 ? -4.097 -2.521 12.079 1.00 94.25 277 ALA A C 1
ATOM 2196 O O . ALA A 1 277 ? -2.915 -2.250 11.897 1.00 94.25 277 ALA A O 1
ATOM 2197 N N . ASN A 1 278 ? -4.542 -3.769 12.199 1.00 93.44 278 ASN A N 1
ATOM 2198 C CA . ASN A 1 278 ? -3.699 -4.945 12.028 1.00 93.44 278 ASN A CA 1
ATOM 2199 C C . ASN A 1 278 ? -4.145 -5.636 10.745 1.00 93.44 278 ASN A C 1
ATOM 2201 O O . ASN A 1 278 ? -5.248 -6.184 10.701 1.00 93.44 278 ASN A O 1
ATOM 2205 N N . VAL A 1 279 ? -3.318 -5.557 9.707 1.00 94.81 279 VAL A N 1
ATOM 2206 C CA . VAL A 1 279 ? -3.606 -6.141 8.396 1.00 94.81 279 VAL A CA 1
ATOM 2207 C C . VAL A 1 279 ? -3.296 -7.624 8.457 1.00 94.81 279 VAL A C 1
ATOM 2209 O O . VAL A 1 279 ? -2.149 -7.998 8.683 1.00 94.81 279 VAL A O 1
ATOM 2212 N N . ASP A 1 280 ? -4.304 -8.472 8.290 1.00 94.06 280 ASP A N 1
ATOM 2213 C CA . ASP A 1 280 ? -4.100 -9.918 8.289 1.00 94.06 280 ASP A CA 1
ATOM 2214 C C . ASP A 1 280 ? -3.479 -10.368 6.966 1.00 94.06 280 ASP A C 1
ATOM 2216 O O . ASP A 1 280 ? -4.107 -10.287 5.912 1.00 94.06 280 ASP A O 1
ATOM 2220 N N . LEU A 1 281 ? -2.243 -10.856 7.044 1.00 94.06 281 LEU A N 1
ATOM 2221 C CA . LEU A 1 281 ? -1.463 -11.333 5.906 1.00 94.06 281 LEU A CA 1
ATOM 2222 C C . LEU A 1 281 ? -1.187 -12.836 5.991 1.00 94.06 281 LEU A C 1
ATOM 2224 O O . LEU A 1 281 ? -0.283 -13.346 5.328 1.00 94.06 281 LEU A O 1
ATOM 2228 N N . SER A 1 282 ? -1.960 -13.569 6.797 1.00 91.94 282 SER A N 1
ATOM 2229 C CA . SER A 1 282 ? -1.795 -15.015 6.974 1.00 91.94 282 SER A CA 1
ATOM 2230 C C . SER A 1 282 ? -1.867 -15.791 5.658 1.00 91.94 282 SER A C 1
ATOM 2232 O O . SER A 1 282 ? -1.194 -16.813 5.528 1.00 91.94 282 SER A O 1
ATOM 2234 N N . THR A 1 283 ? -2.602 -15.284 4.665 1.00 92.06 283 THR A N 1
ATOM 2235 C CA . THR A 1 283 ? -2.724 -15.917 3.347 1.00 92.06 283 THR A CA 1
ATOM 2236 C C . THR A 1 283 ? -1.421 -15.916 2.549 1.00 92.06 283 THR A C 1
ATOM 2238 O O . THR A 1 283 ? -1.201 -16.841 1.773 1.00 92.06 283 THR A O 1
ATOM 2241 N N . LEU A 1 284 ? -0.518 -14.951 2.770 1.00 93.00 284 LEU A N 1
ATOM 2242 C CA . LEU A 1 284 ? 0.792 -14.899 2.100 1.00 93.00 284 LEU A CA 1
ATOM 2243 C C . LEU A 1 284 ? 1.734 -16.031 2.536 1.00 93.00 284 LEU A C 1
ATOM 2245 O O . LEU A 1 284 ? 2.778 -16.240 1.923 1.00 93.00 284 LEU A O 1
ATOM 2249 N N . LEU A 1 285 ? 1.392 -16.748 3.610 1.00 91.44 285 LEU A N 1
ATOM 2250 C CA . LEU A 1 285 ? 2.137 -17.914 4.083 1.00 91.44 285 LEU A CA 1
ATOM 2251 C C . LEU A 1 285 ? 1.671 -19.215 3.419 1.00 91.44 285 LEU A C 1
ATOM 2253 O O . LEU A 1 285 ? 2.251 -20.266 3.684 1.00 91.44 285 LEU A O 1
ATOM 2257 N N . TYR A 1 286 ? 0.632 -19.173 2.582 1.00 91.25 286 TYR A N 1
ATOM 2258 C CA . TYR A 1 286 ? 0.252 -20.327 1.780 1.00 91.25 286 TYR A CA 1
ATOM 2259 C C . TYR A 1 286 ? 1.174 -20.464 0.558 1.00 91.25 286 TYR A C 1
ATOM 2261 O O . TYR A 1 286 ? 1.463 -19.463 -0.105 1.00 91.25 286 TYR A O 1
ATOM 2269 N N . PRO A 1 287 ? 1.627 -21.690 0.229 1.00 90.50 287 PRO A N 1
ATOM 2270 C CA . PRO A 1 287 ? 2.471 -21.932 -0.936 1.00 90.50 287 PRO A CA 1
ATOM 2271 C C . PRO A 1 287 ? 1.861 -21.371 -2.223 1.00 90.50 287 PRO A C 1
ATOM 2273 O O . PRO A 1 287 ? 0.714 -21.658 -2.558 1.00 90.50 287 PRO A O 1
ATOM 2276 N N . GLY A 1 288 ? 2.636 -20.579 -2.959 1.00 89.88 288 GLY A N 1
ATOM 2277 C CA . GLY A 1 288 ? 2.229 -19.976 -4.226 1.00 89.88 288 GLY A CA 1
ATOM 2278 C C . GLY A 1 288 ? 1.423 -18.690 -4.130 1.00 89.88 288 GLY A C 1
ATOM 2279 O O . GLY A 1 288 ? 1.204 -18.058 -5.160 1.00 89.88 288 GLY A O 1
ATOM 2280 N N . VAL A 1 289 ? 1.005 -18.269 -2.936 1.00 93.38 289 VAL A N 1
ATOM 2281 C CA . VAL A 1 289 ? 0.268 -17.015 -2.774 1.00 93.38 289 VAL A CA 1
ATOM 2282 C C . VAL A 1 289 ? 1.253 -15.853 -2.712 1.00 93.38 289 VAL A C 1
ATOM 2284 O O . VAL A 1 289 ? 2.132 -15.795 -1.852 1.00 93.38 289 VAL A O 1
ATOM 2287 N N . SER A 1 290 ? 1.103 -14.910 -3.638 1.00 93.62 290 SER A N 1
ATOM 2288 C CA . SER A 1 290 ? 1.929 -13.702 -3.709 1.00 93.62 290 SER A CA 1
ATOM 2289 C C . SER A 1 290 ? 1.156 -12.417 -3.417 1.00 93.62 290 SER A C 1
ATOM 2291 O O . SER A 1 290 ? 1.768 -11.383 -3.175 1.00 93.62 290 SER A O 1
ATOM 2293 N N . ARG A 1 291 ? -0.178 -12.466 -3.398 1.00 94.12 291 ARG A N 1
ATOM 2294 C CA . ARG A 1 291 ? -1.045 -11.298 -3.220 1.00 94.12 291 ARG A CA 1
ATOM 2295 C C . ARG A 1 291 ? -2.053 -11.535 -2.104 1.00 94.12 291 ARG A C 1
ATOM 2297 O O . ARG A 1 291 ? -2.653 -12.603 -2.014 1.00 94.12 291 ARG A O 1
ATOM 2304 N N . CYS A 1 292 ? -2.254 -10.522 -1.275 1.00 95.00 292 CYS A N 1
ATOM 2305 C CA . CYS A 1 292 ? -3.265 -10.482 -0.231 1.00 95.00 292 CYS A CA 1
ATOM 2306 C C . CYS A 1 292 ? -3.887 -9.086 -0.201 1.00 95.00 292 CYS A C 1
ATOM 2308 O O . CYS A 1 292 ? -3.197 -8.105 0.056 1.00 95.00 292 CYS A O 1
ATOM 2310 N N . ARG A 1 293 ? -5.190 -9.000 -0.457 1.00 95.19 293 ARG A N 1
ATOM 2311 C CA . ARG A 1 293 ? -5.990 -7.785 -0.289 1.00 95.19 293 ARG A CA 1
ATOM 2312 C C . ARG A 1 293 ? -6.883 -8.013 0.918 1.00 95.19 293 ARG A C 1
ATOM 2314 O O . ARG A 1 293 ? -7.601 -9.002 0.934 1.00 95.19 293 ARG A O 1
ATOM 2321 N N . ALA A 1 294 ? -6.825 -7.165 1.937 1.00 95.38 294 ALA A N 1
ATOM 2322 C CA . ALA A 1 294 ? -7.502 -7.395 3.210 1.00 95.38 294 ALA A CA 1
ATOM 2323 C C . ALA A 1 294 ? -8.252 -6.150 3.691 1.00 95.38 294 ALA A C 1
ATOM 2325 O O . ALA A 1 294 ? -7.766 -5.023 3.571 1.00 95.38 294 ALA A O 1
ATOM 2326 N N . SER A 1 295 ? -9.430 -6.362 4.280 1.00 94.88 295 SER A N 1
ATOM 2327 C CA . SER A 1 295 ? -10.181 -5.316 4.980 1.00 94.88 295 SER A CA 1
ATOM 2328 C C . SER A 1 295 ? -9.845 -5.336 6.469 1.00 94.88 295 SER A C 1
ATOM 2330 O O . SER A 1 295 ? -9.954 -6.377 7.124 1.00 94.88 295 SER A O 1
ATOM 2332 N N . CYS A 1 296 ? -9.483 -4.181 7.019 1.00 94.38 296 CYS A N 1
ATOM 2333 C CA . CYS A 1 296 ? -8.923 -4.062 8.360 1.00 94.38 296 CYS A CA 1
ATOM 2334 C C . CYS A 1 296 ? -9.713 -3.043 9.183 1.00 94.38 296 CYS A C 1
ATOM 2336 O O . CYS A 1 296 ? -9.867 -1.899 8.770 1.00 94.38 296 CYS A O 1
ATOM 2338 N N . GLY A 1 297 ? -10.207 -3.444 10.356 1.00 93.31 297 GLY A N 1
ATOM 2339 C CA . GLY A 1 297 ? -10.990 -2.565 11.225 1.00 93.31 297 GLY A CA 1
ATOM 2340 C C . GLY A 1 297 ? -10.090 -1.573 11.958 1.00 93.31 297 GLY A C 1
ATOM 2341 O O . GLY A 1 297 ? -9.105 -1.992 12.580 1.00 93.31 297 GLY A O 1
ATOM 2342 N N . LEU A 1 298 ? -10.442 -0.288 11.899 1.00 93.69 298 LEU A N 1
ATOM 2343 C CA . LEU A 1 298 ? -9.736 0.766 12.619 1.00 93.69 298 LEU A CA 1
ATOM 2344 C C . LEU A 1 298 ? -10.091 0.732 14.109 1.00 93.69 298 LEU A C 1
ATOM 2346 O O . LEU A 1 298 ? -11.240 0.512 14.500 1.00 93.69 298 LEU A O 1
ATOM 2350 N N . ARG A 1 299 ? -9.084 0.958 14.948 1.00 92.62 299 ARG A N 1
ATOM 2351 C CA . ARG A 1 299 ? -9.212 1.062 16.405 1.00 92.62 299 ARG A CA 1
ATOM 2352 C C . ARG A 1 299 ? -8.366 2.216 16.927 1.00 92.62 299 ARG A C 1
ATOM 2354 O O . ARG A 1 299 ? -7.445 2.653 16.236 1.00 92.62 299 ARG A O 1
ATOM 2361 N N . THR A 1 300 ? -8.665 2.711 18.121 1.00 91.44 300 THR A N 1
ATOM 2362 C CA . THR A 1 300 ? -7.823 3.719 18.777 1.00 91.44 300 THR A CA 1
ATOM 2363 C C . THR A 1 300 ? -6.407 3.184 18.976 1.00 91.44 300 THR A C 1
ATOM 2365 O O . THR A 1 300 ? -6.211 1.991 19.224 1.00 91.44 300 THR A O 1
ATOM 2368 N N . PHE A 1 301 ? -5.406 4.049 18.818 1.00 90.38 301 PHE A N 1
ATOM 2369 C CA . PHE A 1 301 ? -4.017 3.643 18.982 1.00 90.38 301 PHE A CA 1
ATOM 2370 C C . PHE A 1 301 ? -3.744 3.174 20.420 1.00 90.38 301 PHE A C 1
ATOM 2372 O O . PHE A 1 301 ? -4.040 3.879 21.382 1.00 90.38 301 PHE A O 1
ATOM 2379 N N . HIS A 1 302 ? -3.166 1.981 20.558 1.00 89.31 302 HIS A N 1
ATOM 2380 C CA . HIS A 1 302 ? -2.726 1.430 21.834 1.00 89.31 302 HIS A CA 1
ATOM 2381 C C . HIS A 1 302 ? -1.414 0.666 21.640 1.00 89.31 302 HIS A C 1
ATOM 2383 O O . HIS A 1 302 ? -1.366 -0.405 21.024 1.00 89.31 302 HIS A O 1
ATOM 2389 N N . LYS A 1 303 ? -0.327 1.218 22.184 1.00 87.19 303 LYS A N 1
ATOM 2390 C CA . LYS A 1 303 ? 1.037 0.776 21.876 1.00 87.19 303 LYS A CA 1
ATOM 2391 C C . LYS A 1 303 ? 1.313 -0.673 22.286 1.00 87.19 303 LYS A C 1
ATOM 2393 O O . LYS A 1 303 ? 1.921 -1.423 21.523 1.00 87.19 303 LYS A O 1
ATOM 2398 N N . LYS A 1 304 ? 0.848 -1.092 23.470 1.00 87.81 304 LYS A N 1
ATOM 2399 C CA . LYS A 1 304 ? 1.077 -2.461 23.970 1.00 87.81 304 LYS A CA 1
ATOM 2400 C C . LYS A 1 304 ? 0.424 -3.514 23.077 1.00 87.81 304 LYS A C 1
ATOM 2402 O O . LYS A 1 304 ? 0.998 -4.578 22.872 1.00 87.81 304 LYS A O 1
ATOM 2407 N N . GLU A 1 305 ? -0.749 -3.218 22.524 1.00 88.31 305 GLU A N 1
ATOM 2408 C CA . GLU A 1 305 ? -1.468 -4.155 21.660 1.00 88.31 305 GLU A CA 1
ATOM 2409 C C . GLU A 1 305 ? -0.785 -4.305 20.303 1.00 88.31 305 GLU A C 1
ATOM 2411 O O . GLU A 1 305 ? -0.674 -5.427 19.814 1.00 88.31 305 GLU A O 1
ATOM 2416 N N . ILE A 1 306 ? -0.301 -3.208 19.711 1.00 87.62 306 ILE A N 1
ATOM 2417 C CA . ILE A 1 306 ? 0.498 -3.264 18.479 1.00 87.62 306 ILE A CA 1
ATOM 2418 C C . ILE A 1 306 ? 1.722 -4.148 18.700 1.00 87.62 306 ILE A C 1
ATOM 2420 O O . ILE A 1 306 ? 1.941 -5.102 17.957 1.00 87.62 306 ILE A O 1
ATOM 2424 N N . LEU A 1 307 ? 2.477 -3.890 19.768 1.00 89.00 307 LEU A N 1
ATOM 2425 C CA . LEU A 1 307 ? 3.664 -4.672 20.088 1.00 89.00 307 LEU A CA 1
ATOM 2426 C C . LEU A 1 307 ? 3.342 -6.167 20.242 1.00 89.00 307 LEU A C 1
ATOM 2428 O O . LEU A 1 307 ? 4.044 -7.013 19.692 1.00 89.00 307 LEU A O 1
ATOM 2432 N N . GLN A 1 308 ? 2.262 -6.505 20.947 1.00 88.38 308 GLN A N 1
ATOM 2433 C CA . GLN A 1 308 ? 1.850 -7.896 21.146 1.00 88.38 308 GLN A CA 1
ATOM 2434 C C . GLN A 1 308 ? 1.368 -8.569 19.856 1.00 88.38 308 GLN A C 1
ATOM 2436 O O . GLN A 1 308 ? 1.655 -9.744 19.638 1.00 88.38 308 GLN A O 1
ATOM 2441 N N . ARG A 1 309 ? 0.624 -7.852 19.006 1.00 86.38 309 ARG A N 1
ATOM 2442 C CA . ARG A 1 309 ? -0.007 -8.427 17.810 1.00 86.38 309 ARG A CA 1
ATOM 2443 C C . ARG A 1 309 ? 0.868 -8.412 16.570 1.00 86.38 309 ARG A C 1
ATOM 2445 O O . ARG A 1 309 ? 0.591 -9.197 15.672 1.00 86.38 309 ARG A O 1
ATOM 2452 N N . THR A 1 310 ? 1.860 -7.530 16.493 1.00 84.44 310 THR A N 1
ATOM 2453 C CA . THR A 1 310 ? 2.684 -7.348 15.287 1.00 84.44 310 THR A CA 1
ATOM 2454 C C . THR A 1 310 ? 4.185 -7.298 15.562 1.00 84.44 310 THR A C 1
ATOM 2456 O O . THR A 1 310 ? 4.965 -7.249 14.614 1.00 84.44 310 THR A O 1
ATOM 2459 N N . GLY A 1 311 ? 4.611 -7.254 16.828 1.00 82.31 311 GLY A N 1
ATOM 2460 C CA . GLY A 1 311 ? 6.025 -7.146 17.201 1.00 82.31 311 GLY A CA 1
ATOM 2461 C C . GLY A 1 311 ? 6.648 -5.765 16.980 1.00 82.31 311 GLY A C 1
ATOM 2462 O O . GLY A 1 311 ? 7.866 -5.627 17.096 1.00 82.31 311 GLY A O 1
ATOM 2463 N N . LEU A 1 312 ? 5.851 -4.742 16.652 1.00 83.88 312 LEU A N 1
ATOM 2464 C CA . LEU A 1 312 ? 6.361 -3.400 16.365 1.00 83.88 312 LEU A CA 1
ATOM 2465 C C . LEU A 1 312 ? 6.694 -2.650 17.663 1.00 83.88 312 LEU A C 1
ATOM 2467 O O . LEU A 1 312 ? 5.844 -2.494 18.537 1.00 83.88 312 LEU A O 1
ATOM 2471 N N . GLN A 1 313 ? 7.940 -2.185 17.770 1.00 81.00 313 GLN A N 1
ATOM 2472 C CA . GLN A 1 313 ? 8.480 -1.547 18.979 1.00 81.00 313 GLN A CA 1
ATOM 2473 C C . GLN A 1 313 ? 8.230 -0.034 19.015 1.00 81.00 313 GLN A C 1
ATOM 2475 O O . GLN A 1 313 ? 7.897 0.522 20.063 1.00 81.00 313 GLN A O 1
ATOM 2480 N N . SER A 1 314 ? 8.386 0.632 17.870 1.00 82.00 314 SER A N 1
ATOM 2481 C CA . SER A 1 314 ? 8.277 2.084 17.725 1.00 82.00 314 SER A CA 1
ATOM 2482 C C . SER A 1 314 ? 7.117 2.456 16.809 1.00 82.00 314 SER A C 1
ATOM 2484 O O . SER A 1 314 ? 6.967 1.870 15.740 1.00 82.00 314 SER A O 1
ATOM 2486 N N . SER A 1 315 ? 6.333 3.459 17.204 1.00 86.06 315 SER A N 1
ATOM 2487 C CA . SER A 1 315 ? 5.341 4.090 16.330 1.00 86.06 315 SER A CA 1
ATOM 2488 C C . SER A 1 315 ? 5.967 5.259 15.579 1.00 86.06 315 SER A C 1
ATOM 2490 O O . SER A 1 315 ? 6.821 5.967 16.114 1.00 86.06 315 SER A O 1
ATOM 2492 N N . TYR A 1 316 ? 5.519 5.474 14.341 1.00 86.00 316 TYR A N 1
ATOM 2493 C CA . TYR A 1 316 ? 5.959 6.619 13.543 1.00 86.00 316 TYR A CA 1
ATOM 2494 C C . TYR A 1 316 ? 5.351 7.937 14.035 1.00 86.00 316 TYR A C 1
ATOM 2496 O O . TYR A 1 316 ? 6.041 8.952 14.107 1.00 86.00 316 TYR A O 1
ATOM 2504 N N . PHE A 1 317 ? 4.057 7.930 14.365 1.00 84.50 317 PHE A N 1
ATOM 2505 C CA . PHE A 1 317 ? 3.336 9.142 14.767 1.00 84.50 317 PHE A CA 1
ATOM 2506 C C . PHE A 1 317 ? 3.438 9.434 16.269 1.00 84.50 317 PHE A C 1
ATOM 2508 O O . PHE A 1 317 ? 3.245 10.577 16.676 1.00 84.50 317 PHE A O 1
ATOM 2515 N N . ALA A 1 318 ? 3.790 8.431 17.077 1.00 81.25 318 ALA A N 1
ATOM 2516 C CA . ALA A 1 318 ? 4.041 8.558 18.509 1.00 81.25 318 ALA A CA 1
ATOM 2517 C C . ALA A 1 318 ? 5.403 7.929 18.881 1.00 81.25 318 ALA A C 1
ATOM 2519 O O . ALA A 1 318 ? 5.443 6.868 19.514 1.00 81.25 318 ALA A O 1
ATOM 2520 N N . PRO A 1 319 ? 6.534 8.537 18.468 1.00 72.31 319 PRO A N 1
ATOM 2521 C CA . PRO A 1 319 ? 7.856 8.018 18.793 1.00 72.31 319 PRO A CA 1
ATOM 2522 C C . PRO A 1 319 ? 8.146 8.159 20.291 1.00 72.31 319 PRO A C 1
ATOM 2524 O O . PRO A 1 319 ? 7.821 9.167 20.921 1.00 72.31 319 PRO A O 1
ATOM 2527 N N . ASP A 1 320 ? 8.819 7.163 20.864 1.00 66.75 320 ASP A N 1
ATOM 2528 C CA . ASP A 1 320 ? 9.288 7.247 22.243 1.00 66.75 320 ASP A CA 1
ATOM 2529 C C . ASP A 1 320 ? 10.372 8.315 22.369 1.00 66.75 320 ASP A C 1
ATOM 2531 O O . ASP A 1 320 ? 11.447 8.207 21.779 1.00 66.75 320 ASP A O 1
ATOM 2535 N N . VAL A 1 321 ? 10.137 9.301 23.233 1.00 51.00 321 VAL A N 1
ATOM 2536 C CA . VAL A 1 321 ? 11.074 10.404 23.515 1.00 51.00 321 VAL A CA 1
ATOM 2537 C C . VAL A 1 321 ? 12.423 9.905 24.089 1.00 51.00 321 VAL A C 1
ATOM 2539 O O . VAL A 1 321 ? 13.383 10.665 24.166 1.00 51.00 321 VAL A O 1
ATOM 2542 N N . ASN A 1 322 ? 12.542 8.615 24.439 1.00 37.31 322 ASN A N 1
ATOM 2543 C CA . ASN A 1 322 ? 13.719 8.011 25.076 1.00 37.31 322 ASN A CA 1
ATOM 2544 C C . ASN A 1 322 ? 14.459 6.943 24.245 1.00 37.31 322 ASN A C 1
ATOM 2546 O O . ASN A 1 322 ? 15.320 6.252 24.793 1.00 37.31 322 ASN A O 1
ATOM 2550 N N . VAL A 1 323 ? 14.195 6.798 22.942 1.00 38.66 323 VAL A N 1
ATOM 2551 C CA . VAL A 1 323 ? 15.046 5.952 22.083 1.00 38.66 323 VAL A CA 1
ATOM 2552 C C . VAL A 1 323 ? 16.181 6.805 21.522 1.00 38.66 323 VAL A C 1
ATOM 2554 O O . VAL A 1 323 ? 16.026 7.577 20.578 1.00 38.66 323 VAL A O 1
ATOM 2557 N N . GLY A 1 324 ? 17.347 6.697 22.157 1.00 35.19 324 GLY A N 1
ATOM 2558 C CA . GLY A 1 324 ? 18.563 7.362 21.716 1.00 35.19 324 GLY A CA 1
ATOM 2559 C C . GLY A 1 324 ? 18.931 6.998 20.273 1.00 35.19 324 GLY A C 1
ATOM 2560 O O . GLY A 1 324 ? 19.199 5.845 19.971 1.00 35.19 324 GLY A O 1
ATOM 2561 N N . LYS A 1 325 ? 19.018 8.029 19.426 1.00 34.94 325 LYS A N 1
ATOM 2562 C CA . LYS A 1 325 ? 19.801 8.106 18.178 1.00 34.94 325 LYS A CA 1
ATOM 2563 C C . LYS A 1 325 ? 19.563 7.002 17.130 1.00 34.94 325 LYS A C 1
ATOM 2565 O O . LYS A 1 325 ? 20.360 6.082 16.991 1.00 34.94 325 LYS A O 1
ATOM 2570 N N . CYS A 1 326 ? 18.617 7.265 16.233 1.00 31.11 326 CYS A N 1
ATOM 2571 C CA . CYS A 1 326 ? 18.896 7.288 14.791 1.00 31.11 326 CYS A CA 1
ATOM 2572 C C . CYS A 1 326 ? 17.845 8.144 14.074 1.00 31.11 326 CYS A C 1
ATOM 2574 O O . CYS A 1 326 ? 16.842 7.653 13.578 1.00 31.11 326 CYS A O 1
ATOM 2576 N N . ALA A 1 327 ? 18.085 9.451 14.046 1.00 33.41 327 ALA A N 1
ATOM 2577 C CA . ALA A 1 327 ? 17.487 10.346 13.069 1.00 33.41 327 ALA A CA 1
ATOM 2578 C C . ALA A 1 327 ? 18.537 11.411 12.755 1.00 33.41 327 ALA A C 1
ATOM 2580 O O . ALA A 1 327 ? 18.916 12.203 13.619 1.00 33.41 327 ALA A O 1
ATOM 2581 N N . THR A 1 328 ? 19.065 11.378 11.536 1.00 29.23 328 THR A N 1
ATOM 2582 C CA . THR A 1 328 ? 19.731 12.526 10.932 1.00 29.23 328 THR A CA 1
ATOM 2583 C C . THR A 1 328 ? 18.695 13.645 10.807 1.00 29.23 328 THR A C 1
ATOM 2585 O O . THR A 1 328 ? 17.673 13.454 10.147 1.00 29.23 328 THR A O 1
ATOM 2588 N N . PRO A 1 329 ? 18.900 14.810 11.441 1.00 35.72 329 PRO A N 1
ATOM 2589 C CA . PRO A 1 329 ? 18.040 15.954 11.210 1.00 35.72 329 PRO A CA 1
ATOM 2590 C C . PRO A 1 329 ? 18.415 16.565 9.857 1.00 35.72 329 PRO A C 1
ATOM 2592 O O . PRO A 1 329 ? 19.579 16.892 9.615 1.00 35.72 329 PRO A O 1
ATOM 2595 N N . VAL A 1 330 ? 17.428 16.724 8.975 1.00 31.69 330 VAL A N 1
ATOM 2596 C CA . VAL A 1 330 ? 17.554 17.603 7.811 1.00 31.69 330 VAL A CA 1
ATOM 2597 C C . VAL A 1 330 ? 17.763 19.019 8.341 1.00 31.69 330 VAL A C 1
ATOM 2599 O O . VAL A 1 330 ? 16.964 19.554 9.108 1.00 31.69 330 VAL A O 1
ATOM 2602 N N . VAL A 1 331 ? 18.920 19.573 7.997 1.00 31.95 331 VAL A N 1
ATOM 2603 C CA . VAL A 1 331 ? 19.380 20.901 8.383 1.00 31.95 331 VAL A CA 1
ATOM 2604 C C . VAL A 1 331 ? 18.732 21.923 7.455 1.00 31.95 331 VAL A C 1
ATOM 2606 O O . VAL A 1 331 ? 19.240 22.157 6.363 1.00 31.95 331 VAL A O 1
ATOM 2609 N N . ASP A 1 332 ? 17.681 22.597 7.915 1.00 30.23 332 ASP A N 1
ATOM 2610 C CA . ASP A 1 332 ? 17.303 23.898 7.361 1.00 30.23 332 ASP A CA 1
ATOM 2611 C C . ASP A 1 332 ? 18.115 24.992 8.066 1.00 30.23 332 ASP A C 1
ATOM 2613 O O . ASP A 1 332 ? 17.795 25.475 9.154 1.00 30.23 332 ASP A O 1
ATOM 2617 N N . LYS A 1 333 ? 19.236 25.367 7.438 1.00 32.91 333 LYS A N 1
ATOM 2618 C CA . LYS A 1 333 ? 20.032 26.549 7.787 1.00 32.91 333 LYS A CA 1
ATOM 2619 C C . LYS A 1 333 ? 19.591 27.743 6.936 1.00 32.91 333 LYS A C 1
ATOM 2621 O O . LYS A 1 333 ? 19.944 27.844 5.766 1.00 32.91 333 LYS A O 1
ATOM 2626 N N . LYS A 1 334 ? 18.959 28.721 7.582 1.00 29.88 334 LYS A N 1
ATOM 2627 C CA . LYS A 1 334 ? 19.076 30.164 7.287 1.00 29.88 334 LYS A CA 1
ATOM 2628 C C . LYS A 1 334 ? 18.924 30.875 8.637 1.00 29.88 334 LYS A C 1
ATOM 2630 O O . LYS A 1 334 ? 17.849 30.867 9.213 1.00 29.88 334 LYS A O 1
ATOM 2635 N N . GLY A 1 335 ? 20.026 31.196 9.324 1.00 25.22 335 GLY A N 1
ATOM 2636 C CA . GLY A 1 335 ? 20.700 32.502 9.247 1.00 25.22 335 GLY A CA 1
ATOM 2637 C C . GLY A 1 335 ? 19.833 33.570 9.929 1.00 25.22 335 GLY A C 1
ATOM 2638 O O . GLY A 1 335 ? 18.767 33.874 9.429 1.00 25.22 335 GLY A O 1
ATOM 2639 N N . GLY A 1 336 ? 20.151 34.190 11.061 1.00 25.61 336 GLY A N 1
ATOM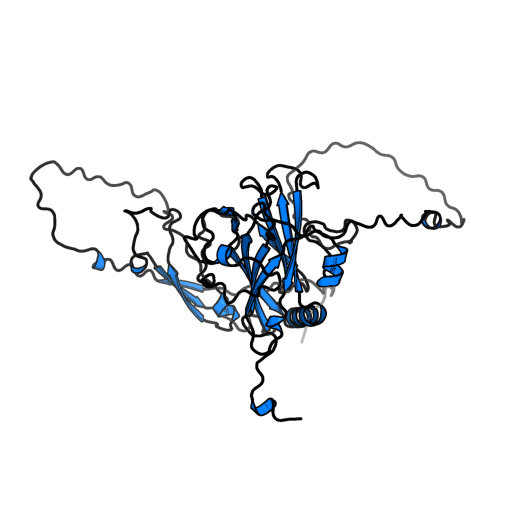 2640 C CA . GLY A 1 336 ? 21.394 34.384 11.794 1.00 25.61 336 GLY A CA 1
ATOM 2641 C C . GLY A 1 336 ? 21.324 35.793 12.397 1.00 25.61 336 GLY A C 1
ATOM 2642 O O . GLY A 1 336 ? 21.045 36.739 11.668 1.00 25.61 336 GLY A O 1
ATOM 2643 N N . LYS A 1 337 ? 21.566 35.950 13.704 1.00 27.03 337 LYS A N 1
ATOM 2644 C CA . LYS A 1 337 ? 22.226 37.139 14.271 1.00 27.03 337 LYS A CA 1
ATOM 2645 C C . LYS A 1 337 ? 22.598 36.902 15.731 1.00 27.03 337 LYS A C 1
ATOM 2647 O O . LYS A 1 337 ? 21.755 36.630 16.578 1.00 27.03 337 LYS A O 1
ATOM 2652 N N . ALA A 1 338 ? 23.901 36.994 15.956 1.00 26.53 338 ALA A N 1
ATOM 2653 C CA . ALA A 1 338 ? 24.586 36.893 17.226 1.00 26.53 338 ALA A CA 1
ATOM 2654 C C . ALA A 1 338 ? 24.286 38.085 18.145 1.00 26.53 338 ALA A C 1
ATOM 2656 O O . ALA A 1 338 ? 24.094 39.210 17.675 1.00 26.53 338 ALA A O 1
ATOM 2657 N N . LYS A 1 339 ? 24.369 37.839 19.453 1.00 30.70 339 LYS A N 1
ATOM 2658 C CA . LYS A 1 339 ? 24.892 38.815 20.408 1.00 30.70 339 LYS A CA 1
ATOM 2659 C C . LYS A 1 339 ? 25.559 38.087 21.574 1.00 30.70 339 LYS A C 1
ATOM 2661 O O . LYS A 1 339 ? 24.917 37.309 22.272 1.00 30.70 339 LYS A O 1
ATOM 2666 N N . ASP A 1 340 ? 26.858 38.344 21.692 1.00 27.27 340 ASP A N 1
ATOM 2667 C CA . ASP A 1 340 ? 27.726 38.086 22.837 1.00 27.27 340 ASP A CA 1
ATOM 2668 C C . ASP A 1 340 ? 27.118 38.582 24.156 1.00 27.27 340 ASP A C 1
ATOM 2670 O O . ASP A 1 340 ? 26.517 39.655 24.173 1.00 27.27 340 ASP A O 1
ATOM 2674 N N . ASP A 1 341 ? 27.389 37.882 25.265 1.00 30.56 341 ASP A N 1
ATOM 2675 C CA . ASP A 1 341 ? 28.189 38.498 26.334 1.00 30.56 341 ASP A CA 1
ATOM 2676 C C . ASP A 1 341 ? 28.722 37.492 27.385 1.00 30.56 341 ASP A C 1
ATOM 2678 O O . ASP A 1 341 ? 27.989 36.715 27.993 1.00 30.56 341 ASP A O 1
ATOM 2682 N N . LYS A 1 342 ? 30.037 37.610 27.610 1.00 30.66 342 LYS A N 1
ATOM 2683 C CA . LYS A 1 342 ? 30.789 37.546 28.881 1.00 30.66 342 LYS A CA 1
ATOM 2684 C C . LYS A 1 342 ? 30.756 36.327 29.825 1.00 30.66 342 LYS A C 1
ATOM 2686 O O . LYS A 1 342 ? 29.943 36.197 30.728 1.00 30.66 342 LYS A O 1
ATOM 2691 N N . SER A 1 343 ? 31.891 35.619 29.769 1.00 26.39 343 SER A N 1
ATOM 2692 C CA . SER A 1 343 ? 32.923 35.507 30.827 1.00 26.39 343 SER A CA 1
ATOM 2693 C C . SER A 1 343 ? 32.519 35.151 32.272 1.00 26.39 343 SER A C 1
ATOM 2695 O O . SER A 1 343 ? 31.998 35.995 32.998 1.00 26.39 343 SER A O 1
ATOM 2697 N N . LYS A 1 344 ? 33.059 34.038 32.791 1.00 30.00 344 LYS A N 1
ATOM 2698 C CA . LYS A 1 344 ? 34.200 34.076 33.734 1.00 30.00 344 LYS A CA 1
ATOM 2699 C C . LYS A 1 344 ? 34.755 32.681 34.026 1.00 30.00 344 LYS A C 1
ATOM 2701 O O . LYS A 1 344 ? 34.026 31.714 34.208 1.00 30.00 344 LYS A O 1
ATOM 2706 N N . ALA A 1 345 ? 36.079 32.635 34.053 1.00 28.17 345 ALA A N 1
ATOM 2707 C CA . ALA A 1 345 ? 36.912 31.462 34.214 1.00 28.17 345 ALA A CA 1
ATOM 2708 C C . ALA A 1 345 ? 37.091 31.041 35.686 1.00 28.17 345 ALA A C 1
ATOM 2710 O O . ALA A 1 345 ? 37.185 31.881 36.578 1.00 28.17 345 ALA A O 1
ATOM 2711 N N . SER A 1 346 ? 37.190 29.721 35.863 1.00 27.42 346 SER A N 1
ATOM 2712 C CA . SER A 1 346 ? 38.123 28.958 36.709 1.00 27.42 346 SER A CA 1
ATOM 2713 C C . SER A 1 346 ? 38.503 29.468 38.108 1.00 27.42 346 SER A C 1
ATOM 2715 O O . SER A 1 346 ? 39.254 30.434 38.250 1.00 27.42 346 SER A O 1
ATOM 2717 N N . LYS A 1 347 ? 38.244 28.624 39.115 1.00 30.27 347 LYS A N 1
ATOM 2718 C CA . LYS A 1 347 ? 39.307 28.184 40.031 1.00 30.27 347 LYS A CA 1
ATOM 2719 C C . LYS A 1 347 ? 39.021 26.788 40.590 1.00 30.27 347 LYS A C 1
ATOM 2721 O O . LYS A 1 347 ? 37.917 26.484 41.019 1.00 30.27 347 LYS A O 1
ATOM 2726 N N . SER A 1 348 ? 40.050 25.959 40.496 1.00 27.88 348 SER A N 1
ATOM 2727 C CA . SER A 1 348 ? 40.203 24.599 40.998 1.00 27.88 348 SER A CA 1
ATOM 2728 C C . SER A 1 348 ? 40.239 24.531 42.524 1.00 27.88 348 SER A C 1
ATOM 2730 O O . SER A 1 348 ? 40.894 25.380 43.123 1.00 27.88 348 SER A O 1
ATOM 2732 N N . ASP A 1 349 ? 39.717 23.449 43.109 1.00 29.38 349 ASP A N 1
ATOM 2733 C CA . ASP A 1 349 ? 40.454 22.738 44.159 1.00 29.38 349 ASP A CA 1
ATOM 2734 C C . ASP A 1 349 ? 40.053 21.257 44.286 1.00 29.38 349 ASP A C 1
ATOM 2736 O O . ASP A 1 349 ? 38.921 20.862 44.012 1.00 29.38 349 ASP A O 1
ATOM 2740 N N . LYS A 1 350 ? 41.049 20.433 44.624 1.00 29.48 350 LYS A N 1
ATOM 2741 C CA . LYS A 1 350 ? 41.022 18.964 44.727 1.00 29.48 350 LYS A CA 1
ATOM 2742 C C . LYS A 1 350 ? 40.481 18.495 46.088 1.00 29.48 350 LYS A C 1
ATOM 2744 O O . LYS A 1 350 ? 40.886 19.041 47.105 1.00 29.48 350 LYS A O 1
ATOM 2749 N N . GLY A 1 351 ? 39.784 17.347 46.114 1.00 26.14 351 GLY A N 1
ATOM 2750 C CA . GLY A 1 351 ? 39.960 16.366 47.203 1.00 26.14 351 GLY A CA 1
ATOM 2751 C C . GLY A 1 351 ? 38.731 15.625 47.759 1.00 26.14 351 GLY A C 1
ATOM 2752 O O . GLY A 1 351 ? 38.012 16.160 48.586 1.00 26.14 351 GLY A O 1
ATOM 2753 N N . ALA A 1 352 ? 38.640 14.337 47.399 1.00 28.81 352 ALA A N 1
ATOM 2754 C CA . ALA A 1 352 ? 38.260 13.172 48.226 1.00 28.81 352 ALA A CA 1
ATOM 2755 C C . ALA A 1 352 ? 36.792 12.900 48.671 1.00 28.81 352 ALA A C 1
ATOM 2757 O O . ALA A 1 352 ? 36.268 13.448 49.631 1.00 28.81 352 ALA A O 1
ATOM 2758 N N . SER A 1 353 ? 36.221 11.885 48.002 1.00 30.97 353 SER A N 1
ATOM 2759 C CA . SER A 1 353 ? 35.405 10.751 48.494 1.00 30.97 353 SER A CA 1
ATOM 2760 C C . SER A 1 353 ? 34.306 10.954 49.554 1.00 30.97 353 SER A C 1
ATOM 2762 O O . SER A 1 353 ? 34.570 10.940 50.754 1.00 30.97 353 SER A O 1
ATOM 2764 N N . SER A 1 354 ? 33.044 10.846 49.125 1.00 32.22 354 SER A N 1
ATOM 2765 C CA . 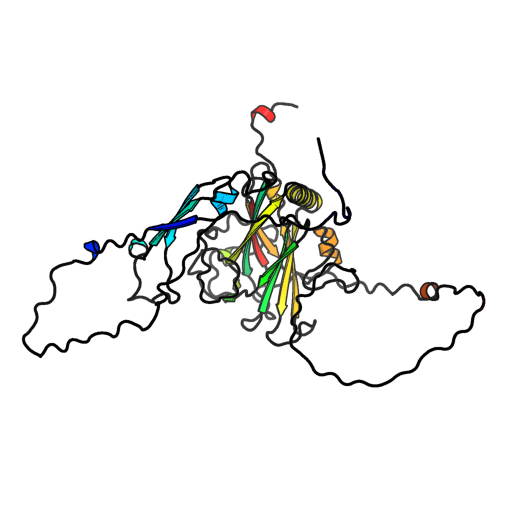SER A 1 354 ? 32.022 10.093 49.870 1.00 32.22 354 SER A CA 1
ATOM 2766 C C . SER A 1 354 ? 30.972 9.518 48.907 1.00 32.22 354 SER A C 1
ATOM 2768 O O . SER A 1 354 ? 30.689 10.087 47.854 1.00 32.22 354 SER A O 1
ATOM 2770 N N . LYS A 1 355 ? 30.479 8.316 49.223 1.00 42.44 355 LYS A N 1
ATOM 2771 C CA . LYS A 1 355 ? 29.534 7.518 48.428 1.00 42.44 355 LYS A CA 1
ATOM 2772 C C . LYS A 1 355 ? 28.246 8.306 48.146 1.00 42.44 355 LYS A C 1
ATOM 2774 O O . LYS A 1 355 ? 27.468 8.530 49.067 1.00 42.44 355 LYS A O 1
ATOM 2779 N N . VAL A 1 356 ? 27.979 8.647 46.886 1.00 35.59 356 VAL A N 1
ATOM 2780 C CA . VAL A 1 356 ? 26.645 9.097 46.460 1.00 35.59 356 VAL A CA 1
ATOM 2781 C C . VAL A 1 356 ? 25.799 7.847 46.233 1.00 35.59 356 VAL A C 1
ATOM 2783 O O . VAL A 1 356 ? 25.966 7.148 45.235 1.00 35.59 356 VAL A O 1
ATOM 2786 N N . GLN A 1 357 ? 24.943 7.520 47.202 1.00 42.75 357 GLN A N 1
ATOM 2787 C CA . GLN A 1 357 ? 23.821 6.612 46.972 1.00 42.75 357 GLN A CA 1
ATOM 2788 C C . GLN A 1 357 ? 22.931 7.228 45.887 1.00 42.75 357 GLN A C 1
ATOM 2790 O O . GLN A 1 357 ? 22.586 8.407 45.960 1.00 42.75 357 GLN A O 1
ATOM 2795 N N . ASP A 1 358 ? 22.606 6.443 44.863 1.00 41.81 358 ASP A N 1
ATOM 2796 C CA . ASP A 1 358 ? 21.752 6.877 43.765 1.00 41.81 358 ASP A CA 1
ATOM 2797 C C . ASP A 1 358 ? 20.335 7.136 44.307 1.00 41.81 358 ASP A C 1
ATOM 2799 O O . ASP A 1 358 ? 19.573 6.205 44.575 1.00 41.81 358 ASP A O 1
ATOM 2803 N N . LEU A 1 359 ? 19.989 8.416 44.499 1.00 51.12 359 LEU A N 1
ATOM 2804 C CA . LEU A 1 359 ? 18.682 8.877 44.995 1.00 51.12 359 LEU A CA 1
ATOM 2805 C C . LEU A 1 359 ? 17.504 8.388 44.127 1.00 51.12 359 LEU A C 1
ATOM 2807 O O . LEU A 1 359 ? 16.352 8.486 44.545 1.00 51.12 359 LEU A O 1
ATOM 2811 N N . LYS A 1 360 ? 17.774 7.822 42.942 1.00 51.22 360 LYS A N 1
ATOM 2812 C CA . LYS A 1 360 ? 16.777 7.176 42.082 1.00 51.22 360 LYS A CA 1
ATOM 2813 C C . LYS A 1 360 ? 16.177 5.900 42.678 1.00 51.22 360 LYS A C 1
ATOM 2815 O O . LYS A 1 360 ? 15.086 5.523 42.270 1.00 51.22 360 LYS A O 1
ATOM 2820 N N . GLN A 1 361 ? 16.839 5.254 43.642 1.00 48.28 361 GLN A N 1
ATOM 2821 C CA . GLN A 1 361 ? 16.315 4.051 44.311 1.00 48.28 361 GLN A CA 1
ATOM 2822 C C . GLN A 1 361 ? 15.301 4.356 45.429 1.00 48.28 361 GLN A C 1
ATOM 2824 O O . GLN A 1 361 ? 14.668 3.437 45.938 1.00 48.28 361 GLN A O 1
ATOM 2829 N N . LEU A 1 362 ? 15.132 5.631 45.805 1.00 44.69 362 LEU A N 1
ATOM 2830 C CA . LEU A 1 362 ? 14.160 6.080 46.814 1.00 44.69 362 LEU A CA 1
ATOM 2831 C C . LEU A 1 362 ? 12.864 6.635 46.205 1.00 44.69 362 LEU A C 1
ATOM 2833 O O . LEU A 1 362 ? 11.960 7.030 46.940 1.00 44.69 362 LEU A O 1
ATOM 2837 N N . LEU A 1 363 ? 12.760 6.678 44.875 1.00 41.75 363 LEU A N 1
ATOM 2838 C CA . LEU A 1 363 ? 11.524 7.064 44.210 1.00 41.75 363 LEU A CA 1
ATOM 2839 C C . LEU A 1 363 ? 10.581 5.852 44.169 1.00 41.75 363 LEU A C 1
ATOM 2841 O O . LEU A 1 363 ? 11.004 4.780 43.726 1.00 41.75 363 LEU A O 1
ATOM 2845 N N . PRO A 1 364 ? 9.311 5.997 44.595 1.00 42.53 364 PRO A N 1
ATOM 2846 C CA . PRO A 1 364 ? 8.292 4.994 44.326 1.00 42.53 364 PRO A CA 1
ATOM 2847 C C . PRO A 1 364 ? 8.303 4.686 42.830 1.00 42.53 364 PRO A C 1
ATOM 2849 O O . PRO A 1 364 ? 8.344 5.611 42.013 1.00 42.53 364 PRO A O 1
ATOM 2852 N N . SER A 1 365 ? 8.293 3.400 42.472 1.00 46.25 365 SER A N 1
ATOM 2853 C CA . SER A 1 365 ? 8.118 2.972 41.084 1.00 46.25 365 SER A CA 1
ATOM 2854 C C . SER A 1 365 ? 6.950 3.763 40.487 1.00 46.25 365 SER A C 1
ATOM 2856 O O . SER A 1 365 ? 5.905 3.828 41.145 1.00 46.25 365 SER A O 1
ATOM 2858 N N . PRO A 1 366 ? 7.106 4.416 39.318 1.00 42.25 366 PRO A N 1
ATOM 2859 C CA . PRO A 1 366 ? 6.026 5.207 38.752 1.00 42.25 366 PRO A CA 1
ATOM 2860 C C . PRO A 1 366 ? 4.806 4.302 38.646 1.00 42.25 366 PRO A C 1
ATOM 2862 O O . PRO A 1 366 ? 4.883 3.222 38.056 1.00 42.25 366 PRO A O 1
ATOM 2865 N N . VAL A 1 367 ? 3.719 4.717 39.301 1.00 41.56 367 VAL A N 1
ATOM 2866 C CA . VAL A 1 367 ? 2.428 4.038 39.242 1.00 41.56 367 VAL A CA 1
ATOM 2867 C C . VAL A 1 367 ? 2.138 3.824 37.766 1.00 41.56 367 VAL A C 1
ATOM 2869 O O . VAL A 1 367 ? 2.040 4.788 37.007 1.00 41.56 367 VAL A O 1
ATOM 2872 N N . VAL A 1 368 ? 2.096 2.558 37.352 1.00 45.84 368 VAL A N 1
ATOM 2873 C CA . VAL A 1 368 ? 1.736 2.170 35.992 1.00 45.84 368 VAL A CA 1
ATOM 2874 C C . VAL A 1 368 ? 0.276 2.564 35.837 1.00 45.84 368 VAL A C 1
ATOM 2876 O O . VAL A 1 368 ? -0.617 1.813 36.213 1.00 45.84 368 VAL A O 1
ATOM 2879 N N . VAL A 1 369 ? 0.031 3.785 35.362 1.00 49.38 369 VAL A N 1
ATOM 2880 C CA . VAL A 1 369 ? -1.292 4.188 34.900 1.00 49.38 369 VAL A CA 1
ATOM 2881 C C . VAL A 1 369 ? -1.570 3.286 33.709 1.00 49.38 369 VAL A C 1
ATOM 2883 O O . VAL A 1 369 ? -0.906 3.370 32.676 1.00 49.38 369 VAL A O 1
ATOM 2886 N N . GLU A 1 370 ? -2.455 2.321 33.914 1.00 58.25 370 GLU A N 1
ATOM 2887 C CA . GLU A 1 370 ? -2.831 1.364 32.892 1.00 58.25 370 GLU A CA 1
ATOM 2888 C C . GLU A 1 370 ? -3.559 2.137 31.786 1.00 58.25 370 GLU A C 1
ATOM 2890 O O . GLU A 1 370 ? -4.665 2.638 31.984 1.00 58.25 370 GLU A O 1
ATOM 2895 N N . GLU A 1 371 ? -2.881 2.343 30.654 1.00 61.94 371 GLU A N 1
ATOM 2896 C CA . GLU A 1 371 ? -3.475 2.998 29.489 1.00 61.94 371 GLU A CA 1
ATOM 2897 C C . GLU A 1 371 ? -4.767 2.270 29.087 1.00 61.94 371 GLU A C 1
ATOM 2899 O O . GLU A 1 371 ? -4.780 1.033 29.067 1.00 61.94 371 GLU A O 1
ATOM 2904 N N . PRO A 1 372 ? -5.843 3.006 28.746 1.00 68.50 372 PRO A N 1
ATOM 2905 C CA . PRO A 1 372 ? -7.110 2.392 28.381 1.00 68.50 372 PRO A CA 1
ATOM 2906 C C . PRO A 1 372 ? -6.931 1.455 27.173 1.00 68.50 372 PRO A C 1
ATOM 2908 O O . PRO A 1 372 ? -6.123 1.750 26.282 1.00 68.50 372 PRO A O 1
ATOM 2911 N N . PRO A 1 373 ? -7.670 0.330 27.127 1.00 78.06 373 PRO A N 1
ATOM 2912 C CA . PRO A 1 373 ? -7.582 -0.622 26.026 1.00 78.06 373 PRO A CA 1
ATOM 2913 C C . PRO A 1 373 ? -8.012 0.026 24.706 1.00 78.06 373 PRO A C 1
ATOM 2915 O O . PRO A 1 373 ? -8.766 1.003 24.695 1.00 78.06 373 PRO A O 1
ATOM 2918 N N . SER A 1 374 ? -7.560 -0.534 23.580 1.00 83.38 374 SER A N 1
ATOM 2919 C CA . SER A 1 374 ? -8.012 -0.043 22.279 1.00 83.38 374 SER A CA 1
ATOM 2920 C C . SER A 1 374 ? -9.514 -0.268 22.092 1.00 83.38 374 SER A C 1
ATOM 2922 O O . SER A 1 374 ? -10.087 -1.269 22.529 1.00 83.38 374 SER A O 1
ATOM 2924 N N . VAL A 1 375 ? -10.157 0.682 21.420 1.00 85.75 375 VAL A N 1
ATOM 2925 C CA . VAL A 1 375 ? -11.592 0.666 21.138 1.00 85.75 375 VAL A CA 1
ATOM 2926 C C . VAL A 1 375 ? -11.787 0.691 19.630 1.00 85.75 375 VAL A C 1
ATOM 2928 O O . VAL A 1 375 ? -11.144 1.469 18.924 1.00 85.75 375 VAL A O 1
ATOM 2931 N N . LEU A 1 376 ? -12.666 -0.176 19.126 1.00 85.38 376 LEU A N 1
ATOM 2932 C CA . LEU A 1 376 ? -13.045 -0.185 17.714 1.00 85.38 376 LEU A CA 1
ATOM 2933 C C . LEU A 1 376 ? -13.741 1.125 17.345 1.00 85.38 376 LEU A C 1
ATOM 2935 O O . LEU A 1 376 ? -14.597 1.614 18.082 1.00 85.38 376 LEU A O 1
ATOM 2939 N N . VAL A 1 377 ? -13.388 1.664 16.182 1.00 86.44 377 VAL A N 1
ATOM 2940 C CA . VAL A 1 377 ? -14.031 2.857 15.635 1.00 86.44 377 VAL A CA 1
ATOM 2941 C C . VAL A 1 377 ? -15.238 2.427 14.808 1.00 86.44 377 VAL A C 1
ATOM 2943 O O . VAL A 1 377 ? -15.150 1.514 13.981 1.00 86.44 377 VAL A O 1
ATOM 2946 N N . TYR A 1 378 ? -16.369 3.079 15.052 1.00 86.00 378 TYR A N 1
ATOM 2947 C CA . TYR A 1 378 ? -17.631 2.802 14.379 1.00 86.00 378 TYR A CA 1
ATOM 2948 C C . TYR A 1 378 ? -18.094 4.020 13.582 1.00 86.00 378 TYR A C 1
ATOM 2950 O O . TYR A 1 378 ? -17.939 5.164 14.018 1.00 86.00 378 TYR A O 1
ATOM 2958 N N . GLY A 1 379 ? -18.671 3.745 12.416 1.00 78.88 379 GLY A N 1
ATOM 2959 C CA . GLY A 1 379 ? -19.330 4.721 11.567 1.00 78.88 379 GLY A CA 1
ATOM 2960 C C . GLY A 1 379 ? -20.684 5.154 12.126 1.00 78.88 379 GLY A C 1
ATOM 2961 O O . GLY A 1 379 ? -21.250 4.557 13.043 1.00 78.88 379 GLY A O 1
ATOM 2962 N N . ASN A 1 380 ? -21.205 6.228 11.547 1.00 65.25 380 ASN A N 1
ATOM 2963 C CA . ASN A 1 380 ? -22.423 6.909 11.982 1.00 65.25 380 ASN A CA 1
ATOM 2964 C C . ASN A 1 380 ? -23.726 6.190 11.598 1.00 65.25 380 ASN A C 1
ATOM 2966 O O . ASN A 1 380 ? -24.716 6.285 12.323 1.00 65.25 380 ASN A O 1
ATOM 2970 N N . GLN A 1 381 ? -23.738 5.460 10.487 1.00 57.09 381 GLN A N 1
ATOM 2971 C CA . GLN A 1 381 ? -24.904 4.721 10.026 1.00 57.09 381 GLN A CA 1
ATOM 2972 C C . GLN A 1 381 ? -24.806 3.275 10.530 1.00 57.09 381 GLN A C 1
ATOM 2974 O O . GLN A 1 381 ? -23.925 2.520 10.133 1.00 57.09 381 GLN A O 1
ATOM 2979 N N . GLN A 1 382 ? -25.710 2.906 11.442 1.00 62.53 382 GLN A N 1
ATOM 2980 C CA . GLN A 1 382 ? -25.955 1.525 11.896 1.00 62.53 382 GLN A CA 1
ATOM 2981 C C . GLN A 1 382 ? -24.878 0.878 12.789 1.00 62.53 382 GLN A C 1
ATOM 2983 O O . GLN A 1 382 ? -24.943 -0.322 13.046 1.00 62.53 382 GLN A O 1
ATOM 2988 N N . GLY A 1 383 ? -23.913 1.644 13.313 1.00 69.50 383 GLY A N 1
ATOM 2989 C CA . GLY A 1 383 ? -22.859 1.076 14.164 1.00 69.50 383 GLY A CA 1
ATOM 2990 C C . GLY A 1 383 ? -21.962 0.090 13.409 1.00 69.50 383 GLY A C 1
ATOM 2991 O O . GLY A 1 383 ? -21.388 -0.820 14.006 1.00 69.50 383 GLY A O 1
ATOM 2992 N N . GLU A 1 384 ? -21.849 0.247 12.089 1.00 83.69 384 GLU A N 1
ATOM 2993 C CA . GLU A 1 384 ? -20.909 -0.523 11.286 1.00 83.69 384 GLU A CA 1
ATOM 2994 C C . GLU A 1 384 ? -19.469 -0.112 11.606 1.00 83.69 384 GLU A C 1
ATOM 2996 O O . GLU A 1 384 ? -19.173 1.042 11.916 1.00 83.69 384 GLU A O 1
ATOM 3001 N N . ARG A 1 385 ? -18.535 -1.059 11.521 1.00 88.69 385 ARG A N 1
ATOM 3002 C CA . ARG A 1 385 ? -17.119 -0.792 11.807 1.00 88.69 385 ARG A CA 1
ATOM 3003 C C . ARG A 1 385 ? -16.516 0.098 10.727 1.00 88.69 385 ARG A C 1
ATOM 3005 O O . ARG A 1 385 ? -16.727 -0.153 9.542 1.00 88.69 385 ARG A O 1
ATOM 3012 N N . THR A 1 386 ? -15.715 1.077 11.137 1.00 92.88 386 THR A N 1
ATOM 3013 C CA . THR A 1 386 ? -14.824 1.810 10.235 1.00 92.88 386 THR A CA 1
ATOM 3014 C C . THR A 1 386 ? -13.681 0.887 9.830 1.00 92.88 386 THR A C 1
ATOM 3016 O O . THR A 1 386 ? -13.027 0.280 10.685 1.00 92.88 386 THR A O 1
ATOM 3019 N N . PHE A 1 387 ? -13.430 0.756 8.531 1.00 94.62 387 PHE A N 1
ATOM 3020 C CA . PHE A 1 387 ? -12.402 -0.149 8.025 1.00 94.62 387 PHE A CA 1
ATOM 3021 C C . PHE A 1 387 ? -11.622 0.457 6.866 1.00 94.62 387 PHE A C 1
ATOM 3023 O O . PHE A 1 387 ? -12.123 1.305 6.135 1.00 94.62 387 PHE A O 1
ATOM 3030 N N . ILE A 1 388 ? -10.386 -0.004 6.701 1.00 95.38 388 ILE A N 1
ATOM 3031 C CA . ILE A 1 388 ? -9.506 0.342 5.590 1.00 95.38 388 ILE A CA 1
ATOM 3032 C C . ILE A 1 388 ? -9.213 -0.904 4.758 1.00 95.38 388 ILE A C 1
ATOM 3034 O O . ILE A 1 388 ? -9.038 -1.992 5.311 1.00 95.38 388 ILE A O 1
ATOM 3038 N N . VAL A 1 389 ? -9.160 -0.754 3.436 1.00 95.44 389 VAL A N 1
ATOM 3039 C CA . VAL A 1 389 ? -8.713 -1.825 2.535 1.00 95.44 389 VAL A CA 1
ATOM 3040 C C . VAL A 1 389 ? -7.252 -1.593 2.165 1.00 95.44 389 VAL A C 1
ATOM 3042 O O . VAL A 1 389 ? -6.868 -0.497 1.748 1.00 95.44 389 VAL A O 1
ATOM 3045 N N . VAL A 1 390 ? -6.438 -2.629 2.355 1.00 95.81 390 VAL A N 1
ATOM 3046 C CA . VAL A 1 390 ? -5.002 -2.627 2.067 1.00 95.81 390 VAL A CA 1
ATOM 3047 C C . VAL A 1 390 ? -4.664 -3.853 1.237 1.00 95.81 390 VAL A C 1
ATOM 3049 O O . VAL A 1 390 ? -5.123 -4.955 1.530 1.00 95.81 390 VAL A O 1
ATOM 3052 N N . GLU A 1 391 ? -3.830 -3.673 0.223 1.00 95.38 391 GLU A N 1
ATOM 3053 C CA . GLU A 1 391 ? -3.303 -4.761 -0.587 1.00 95.38 391 GLU A CA 1
ATOM 3054 C C . GLU A 1 391 ? -1.788 -4.856 -0.465 1.00 95.38 391 GLU A C 1
ATOM 3056 O O . GLU A 1 391 ? -1.067 -3.869 -0.593 1.00 95.38 391 GLU A O 1
ATOM 3061 N N . ILE A 1 392 ? -1.316 -6.078 -0.255 1.00 95.00 392 ILE A N 1
ATOM 3062 C CA . ILE A 1 392 ? 0.083 -6.463 -0.278 1.00 95.00 392 ILE A CA 1
ATOM 3063 C C . ILE A 1 392 ? 0.296 -7.411 -1.451 1.00 95.00 392 ILE A C 1
ATOM 3065 O O . ILE A 1 392 ? -0.384 -8.429 -1.572 1.00 95.00 392 ILE A O 1
ATOM 3069 N N . GLU A 1 393 ? 1.262 -7.091 -2.300 1.00 94.62 393 GLU A N 1
ATOM 3070 C CA . GLU A 1 393 ? 1.624 -7.893 -3.463 1.00 94.62 393 GLU A CA 1
ATOM 3071 C C . GLU A 1 393 ? 3.136 -8.094 -3.505 1.00 94.62 393 GLU A C 1
ATOM 3073 O O . GLU A 1 393 ? 3.914 -7.148 -3.416 1.00 94.62 393 GLU A O 1
ATOM 3078 N N . LEU A 1 394 ? 3.557 -9.341 -3.646 1.00 93.06 394 LEU A N 1
ATOM 3079 C CA . LEU A 1 394 ? 4.937 -9.739 -3.837 1.00 93.06 394 LEU A CA 1
ATOM 3080 C C . LEU A 1 394 ? 5.130 -10.203 -5.275 1.00 93.06 394 LEU A C 1
ATOM 3082 O O . LEU A 1 394 ? 4.281 -10.892 -5.83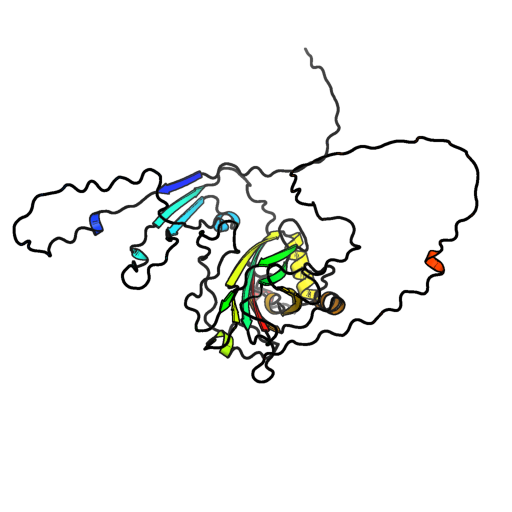5 1.00 93.06 394 LEU A O 1
ATOM 3086 N N . GLN A 1 395 ? 6.277 -9.894 -5.866 1.00 90.69 395 GLN A N 1
ATOM 3087 C CA . GLN A 1 395 ? 6.588 -10.386 -7.207 1.00 90.69 395 GLN A CA 1
ATOM 3088 C C . GLN A 1 395 ? 6.748 -11.916 -7.236 1.00 90.69 395 GLN A C 1
ATOM 3090 O O . GLN A 1 395 ? 6.351 -12.569 -8.198 1.00 90.69 395 GLN A O 1
ATOM 3095 N N . LYS A 1 396 ? 7.335 -12.492 -6.183 1.00 89.75 396 LYS A N 1
ATOM 3096 C CA . LYS A 1 396 ? 7.463 -13.939 -5.972 1.00 89.75 396 LYS A CA 1
ATOM 3097 C C . LYS A 1 396 ? 6.744 -14.335 -4.674 1.00 89.75 396 LYS A C 1
ATOM 3099 O O . LYS A 1 396 ? 6.821 -13.578 -3.707 1.00 89.75 396 LYS A O 1
ATOM 3104 N N . PRO A 1 397 ? 6.075 -15.495 -4.598 1.00 91.19 397 PRO A N 1
ATOM 3105 C CA . PRO A 1 397 ? 5.488 -15.979 -3.345 1.00 91.19 397 PRO A CA 1
ATOM 3106 C C . PRO A 1 397 ? 6.524 -16.078 -2.210 1.00 91.19 397 PRO A C 1
ATOM 3108 O O . PRO A 1 397 ? 7.689 -16.387 -2.464 1.00 91.19 397 PRO A O 1
ATOM 3111 N N . LEU A 1 398 ? 6.114 -15.851 -0.952 1.00 87.19 398 LEU A N 1
ATOM 3112 C CA . LEU A 1 398 ? 7.002 -16.068 0.211 1.00 87.19 398 LEU A CA 1
ATOM 3113 C C . LEU A 1 398 ? 7.326 -17.549 0.415 1.00 87.19 398 LEU A C 1
ATOM 3115 O O . LEU A 1 398 ? 8.423 -17.902 0.853 1.00 87.19 398 LEU A O 1
ATOM 3119 N N . GLU A 1 399 ? 6.342 -18.394 0.129 1.00 86.50 399 GLU A N 1
ATOM 3120 C CA . GLU A 1 399 ? 6.439 -19.845 0.128 1.00 86.50 399 GLU A CA 1
ATOM 3121 C C . GLU A 1 399 ? 6.238 -20.304 -1.316 1.00 86.50 399 GLU A C 1
ATOM 3123 O O . GLU A 1 399 ? 5.178 -20.077 -1.900 1.00 86.50 399 GLU A O 1
ATOM 3128 N N . MET A 1 400 ? 7.256 -20.914 -1.918 1.00 85.00 400 MET A N 1
ATOM 3129 C CA . MET A 1 400 ? 7.142 -21.425 -3.285 1.00 85.00 400 MET A CA 1
ATOM 3130 C C . MET A 1 400 ? 6.166 -22.605 -3.318 1.00 85.00 400 MET A C 1
ATOM 3132 O O . MET A 1 400 ? 6.058 -23.358 -2.346 1.00 85.00 400 MET A O 1
ATOM 3136 N N . GLN A 1 401 ? 5.443 -22.763 -4.430 1.00 81.69 401 GLN A N 1
ATOM 3137 C CA . GLN A 1 401 ? 4.606 -23.947 -4.621 1.00 81.69 401 GLN A CA 1
ATOM 3138 C C . GLN A 1 401 ? 5.488 -25.191 -4.604 1.00 81.69 401 GLN A C 1
ATOM 3140 O O . GLN A 1 401 ? 6.533 -25.226 -5.254 1.00 81.69 401 GLN A O 1
ATOM 3145 N N . ARG A 1 402 ? 5.058 -26.199 -3.846 1.00 79.06 402 ARG A N 1
ATOM 3146 C CA . ARG A 1 402 ? 5.674 -27.520 -3.888 1.00 79.06 402 ARG A CA 1
ATOM 3147 C C . ARG A 1 402 ? 5.061 -28.290 -5.058 1.00 79.06 402 ARG A C 1
ATOM 3149 O O . ARG A 1 402 ? 3.831 -28.275 -5.175 1.00 79.06 402 ARG A O 1
ATOM 3156 N N . PRO A 1 403 ? 5.863 -28.917 -5.931 1.00 77.44 403 PRO A N 1
ATOM 3157 C CA . PRO A 1 403 ? 5.328 -29.817 -6.940 1.00 77.44 403 PRO A CA 1
ATOM 3158 C C . PRO A 1 403 ? 4.606 -30.986 -6.258 1.00 77.44 403 PRO A C 1
ATOM 3160 O O . PRO A 1 403 ? 4.931 -31.366 -5.134 1.00 77.44 403 PRO A O 1
ATOM 3163 N N . ILE A 1 404 ? 3.604 -31.553 -6.935 1.00 72.19 404 ILE A N 1
ATOM 3164 C CA . ILE A 1 404 ? 2.786 -32.659 -6.402 1.00 72.19 404 ILE A CA 1
ATOM 3165 C C . ILE A 1 404 ? 3.658 -33.883 -6.073 1.00 72.19 404 ILE A C 1
ATOM 3167 O O . ILE A 1 404 ? 3.375 -34.609 -5.127 1.00 72.19 404 ILE A O 1
ATOM 3171 N N . GLU A 1 405 ? 4.754 -34.058 -6.809 1.00 73.12 405 GLU A N 1
ATOM 3172 C CA . GLU A 1 405 ? 5.769 -35.101 -6.613 1.00 73.12 405 GLU A CA 1
ATOM 3173 C C . GLU A 1 405 ? 6.474 -35.004 -5.245 1.00 73.12 405 GLU A C 1
ATOM 3175 O O . GLU A 1 405 ? 6.835 -36.024 -4.665 1.00 73.12 405 GLU A O 1
ATOM 3180 N N . ASP A 1 406 ? 6.586 -33.800 -4.673 1.00 64.56 406 ASP A N 1
ATOM 3181 C CA . ASP A 1 406 ? 7.175 -33.576 -3.344 1.00 64.56 406 ASP A CA 1
ATOM 3182 C C . ASP A 1 406 ? 6.160 -33.782 -2.202 1.00 64.56 406 ASP A C 1
ATOM 3184 O O . ASP A 1 406 ? 6.522 -33.713 -1.027 1.00 64.56 406 ASP A O 1
ATOM 3188 N N . LEU A 1 407 ? 4.873 -33.993 -2.516 1.00 62.75 407 LEU A N 1
ATOM 3189 C CA . LEU A 1 407 ? 3.822 -34.274 -1.527 1.00 62.75 407 LEU A CA 1
ATOM 3190 C C . LEU A 1 407 ? 3.667 -35.775 -1.244 1.00 62.75 407 LEU A C 1
ATOM 3192 O O . LEU A 1 407 ? 2.954 -36.142 -0.314 1.00 62.75 407 LEU A O 1
ATOM 3196 N N . THR A 1 408 ? 4.329 -36.645 -2.013 1.00 56.84 408 THR A N 1
ATOM 3197 C CA . THR A 1 408 ? 4.299 -38.101 -1.824 1.00 56.84 408 THR A CA 1
ATOM 3198 C C . THR A 1 408 ? 5.477 -38.603 -0.991 1.00 56.84 408 THR A C 1
ATOM 3200 O O . THR A 1 408 ? 6.201 -39.480 -1.444 1.00 56.84 408 THR A O 1
ATOM 3203 N N . VAL A 1 409 ? 5.686 -38.067 0.215 1.00 52.78 409 VAL A N 1
ATOM 3204 C CA . VAL A 1 409 ? 6.490 -38.728 1.262 1.00 52.78 409 VAL A CA 1
ATOM 3205 C C . VAL A 1 409 ? 5.974 -38.298 2.641 1.00 52.78 409 VAL A C 1
ATOM 3207 O O . VAL A 1 409 ? 6.367 -37.248 3.141 1.00 52.78 409 VAL A O 1
ATOM 3210 N N . GLU A 1 410 ? 5.047 -39.081 3.201 1.00 41.41 410 GLU A N 1
ATOM 3211 C CA . GLU A 1 410 ? 5.021 -39.620 4.584 1.00 41.41 410 GLU A CA 1
ATOM 3212 C C . GLU A 1 410 ? 3.697 -40.346 4.861 1.00 41.41 410 GLU A C 1
ATOM 3214 O O . GLU A 1 410 ? 2.618 -39.725 4.716 1.00 41.41 410 GLU A O 1
#

Secondary structure (DSSP, 8-state):
-----------------------EEEEEE----GGGG------PPP---------PPPPSS-----B-----HHHHTT-SEEEEEEE-B-SSPPPGGG---GGGS-EEEEEEEE-STTSS-TTEEEEEEEEEEEEES--TT--TTSEEEEEEEE--SS-SSEEEEEEEEEEE-S--S--EEEPPP-S-TTS--EEEEEPPS-STTEE-TT---THHHH--TT--EEEEEEEEEEEEEHHHHHHHHHHHHHH-EEEEEEEEE-TTS--STTTEEEEEEEEE-GGGGSTT--EEEEEEE-EE--HHHHHHHH-----SSS--TT-----PPP----------------------------GGGGSPPP----PPPP-B-B-TTTTPBPEEEEEEEESS-SSPPPPGGGG---

pLDDT: mean 70.27, std 23.42, range [25.22, 95.81]

Foldseek 3Di:
DDDDDDDDDDDDPDDDPPLPQADKDKDWDFDDDPVVPDDDDDDDDDDDDDDDPPPPPPPPDDDDPAAWDDDCVVVVVVDQKDKDKTFGDHLDDDDPPPDDDSVPTGIIIIMIGRDDPPSDDPQFDWKKKKWWFKWFQDAPVDDQQKKKKKWWWADAPPDLTDTDMATDFGKDFFDDPAQFQFAGDDPDPSHGGGDPDGDDLDCPLAAEPPPFDCVCVNGVHGGIMGGDSHMDMHIAGPVSLVSVLVLCVVQQWTKMKMKMARPPDPRDPVGMFIKIWTFRNNVLPDAFDFKHKYKTFIKGDDQVVCCVRRVDNADPSDGDPPDPDDDDDDDPDDDDDDDDDDDDDDDDDDDDDDDDDDCVVVDDDPPPPPPDDIDTDAHDPPRGTTIIIMMMGMPTRSHHDDPPVVVPDD

Organism: Photinus pyralis (NCBI:txid7054)

Radius of gyration: 29.7 Å; chains: 1; bounding box: 93×80×101 Å

Sequence (410 aa):
MDQLPARLSQDALATSSETTINLIEVFAKRTFDRSAFVTPECYQSPRGSKSEKSETPFPAGPILLGSAQLDFLPLFQGREIFTQSLLIHKSEQPYDDDMVPVNLMPCLMVEVNIEGDGWLPRKYTNILSVTIESIYNLPNVMSADMDYSVSVNIPNAHSEQEHVVIHGGTWKTGTNMCNMKLWPKGHDPEVNRETCYRMADTVDTIHNKINANLEKVANPGSDPRVEFNVIKRNYLMEQASRLFRKNLKDYRHLPLEVFISRPGMPKDAANSLHLMANVDLSTLLYPGVSRCRASCGLRTFHKKEILQRTGLQSSYFAPDVNVGKCATPVVDKKGGKAKDDKSKASKSDKGASSKVQDLKQLLPSPVVVEEPPSVLVYGNQQGERTFIVVEIELQKPLEMQRPIEDLTVE